Protein AF-Q54R76-F1 (afdb_monomer)

Secondary structure (DSSP, 8-state):
-----HHHHHHHHHHHHHHHHTS------HHHHHHHHHHHHHHHHHHHHHSS--EEETTEE-TTSEE--HHHHHHHHHHHHHHHHHTTS-STTHHHHHHHHHHHHH--SPPPPTTT--HIIIIIIHHHHHHHH-TT------S-GGGS-GGG-TTGGG-HHHHHHHHHHHHHHHSHHHHTS-TTTTT---GGGTSTT-HHHHT--TTTTT---TT-HHHHHHHHHHHHHHHHHHHHH--GGGSTTHHHHHHHHHHHHHHHHHHHTTT-SSHHHHHHIIIIITTTTTTSSSTTT-HHHHHS-HHHHTTTGGG-SHHHHHHT--TT-TTHHHHHHHHHHHHHHTTSGGGSS--HHHHHPPTTT-----TT-SS-SS-TTTT-SS--SGGGTTTS-TT--HHHHHHHHHHHHHHHHHHHHH--HHHHHHHHHHHHH-PPPPHHHHHHHHHHHHHHHHHHHHHHTSSHHHHHH----SS---HHHHHHHHHT----PPPPP----SPPGGGTTT-PPPHHHHHHHHHHHSSPP--S------------------------------------S-SSSSSTT---

pLDDT: mean 80.7, std 19.3, range [24.2, 98.12]

GO terms:
  GO:0099139 cheating during chimeric sorocarp development (P, IMP)

Solvent-accessible surface area (backbone atoms only — not comparable to full-atom values): 33387 Å² total; per-residue (Å²): 136,82,82,76,55,68,65,60,56,51,49,51,52,49,52,51,50,46,44,63,70,66,56,57,67,71,79,67,50,59,53,57,57,46,26,32,21,53,42,52,54,52,45,25,29,48,47,49,50,25,41,85,77,36,24,30,23,36,88,39,80,33,90,76,28,52,57,40,50,48,68,39,45,40,48,20,51,44,33,45,50,46,49,44,61,29,65,52,67,53,71,90,22,40,70,36,41,51,53,41,44,43,53,50,63,73,51,68,61,76,68,68,25,42,92,80,40,42,58,65,43,43,63,45,46,44,48,33,46,48,46,30,44,42,55,93,66,83,74,69,83,69,91,65,62,85,81,48,32,72,49,46,52,77,60,30,86,81,33,70,66,48,40,50,50,44,71,53,46,48,62,52,67,73,31,70,50,31,69,64,40,59,85,96,48,48,82,65,59,44,52,46,40,52,43,66,50,36,31,90,77,47,77,46,56,34,52,79,74,62,64,50,48,32,34,37,62,63,66,35,45,43,28,53,52,49,50,55,45,29,57,20,31,44,51,44,69,51,79,36,82,82,43,97,55,28,69,57,45,31,40,51,54,46,50,35,50,51,41,19,52,55,18,37,47,64,40,45,47,24,48,44,60,21,47,44,43,38,38,30,65,40,36,47,20,38,80,42,93,44,74,83,69,18,55,35,65,59,24,32,22,64,67,45,55,44,29,51,41,86,67,26,28,57,67,27,43,57,60,49,56,39,47,94,38,54,53,28,48,36,54,49,53,51,37,52,48,47,32,50,53,32,53,41,55,83,43,62,52,60,52,73,68,35,52,73,43,58,83,65,58,41,30,50,76,58,92,86,45,94,68,53,96,50,43,60,23,61,55,44,65,79,70,73,48,76,88,51,52,78,76,42,60,96,84,62,60,58,64,63,41,54,54,56,47,61,73,40,43,66,60,53,43,54,45,54,73,66,67,40,72,69,52,41,46,40,52,44,40,28,63,55,70,67,41,77,68,49,76,66,52,49,54,49,49,54,52,46,53,51,53,48,48,53,53,49,52,53,53,76,70,42,62,69,58,49,78,64,28,50,70,78,57,100,66,74,82,58,55,74,53,26,47,53,48,50,61,69,60,74,69,87,70,79,77,62,73,90,68,83,46,68,74,44,79,79,23,63,89,54,62,70,72,49,60,39,44,44,70,53,48,58,61,66,69,73,46,78,81,80,82,67,82,82,79,87,80,86,88,86,86,89,81,91,88,78,90,79,90,81,89,81,91,83,88,88,87,91,85,89,82,88,90,88,84,90,79,74,99,70,75,91,74,72,71,87,75,80,83,127

Organism: Dictyostelium discoideum (NCBI:txid44689)

InterPro domains:
  IPR017905 ERV/ALR sulfhydryl oxidase domain [PS51324] (213-361)
  IPR036774 ERV/ALR sulfhydryl oxidase domain superfamily [G3DSA:1.20.120.310] (216-359)
  IPR036774 ERV/ALR sulfhydryl oxidase domain superfamily [SSF69000] (217-367)

Mean predicted aligned error: 11.52 Å

Nearest PDB structures (foldseek):
  4akk-assembly1_B  TM=1.989E-01  e=3.337E+00  Klebsiella oxytoca
  6gs4-assembly1_A  TM=1.223E-01  e=2.646E+00  Escherichia coli K-12

Structure (mmCIF, N/CA/C/O backbone):
data_AF-Q54R76-F1
#
_entry.id   AF-Q54R76-F1
#
loop_
_atom_site.group_PDB
_atom_site.id
_atom_site.type_symbol
_atom_site.label_atom_id
_atom_site.label_alt_id
_atom_site.label_comp_id
_atom_site.label_asym_id
_atom_site.label_entity_id
_atom_site.label_seq_id
_atom_site.pdbx_PDB_ins_code
_atom_site.Cartn_x
_atom_site.Cartn_y
_atom_site.Cartn_z
_atom_site.occupancy
_atom_site.B_iso_or_equiv
_atom_site.auth_seq_id
_atom_site.auth_comp_id
_atom_site.auth_asym_id
_atom_site.auth_atom_id
_atom_site.pdbx_PDB_model_num
ATOM 1 N N . MET A 1 1 ? -1.787 60.689 5.661 1.00 48.47 1 MET A N 1
ATOM 2 C CA . MET A 1 1 ? -2.281 59.298 5.799 1.00 48.47 1 MET A CA 1
ATOM 3 C C . MET A 1 1 ? -3.802 59.332 5.744 1.00 48.47 1 MET A C 1
ATOM 5 O O . MET A 1 1 ? -4.388 60.151 6.441 1.00 48.47 1 MET A O 1
ATOM 9 N N . LYS A 1 2 ? -4.440 58.566 4.848 1.00 50.38 2 LYS A N 1
ATOM 10 C CA . LYS A 1 2 ? -5.899 58.636 4.634 1.00 50.38 2 LYS A CA 1
ATOM 11 C C . LYS A 1 2 ? -6.634 57.926 5.776 1.00 50.38 2 LYS A C 1
ATOM 13 O O . LYS A 1 2 ? -6.210 56.848 6.179 1.00 50.38 2 LYS A O 1
ATOM 18 N N . LYS A 1 3 ? -7.732 58.513 6.271 1.00 58.50 3 LYS A N 1
ATOM 19 C CA . LYS A 1 3 ? -8.633 57.856 7.230 1.00 58.50 3 LYS A CA 1
ATOM 20 C C . LYS A 1 3 ? -9.204 56.595 6.575 1.00 58.50 3 LYS A C 1
ATOM 22 O O . LYS A 1 3 ? -10.062 56.707 5.702 1.00 58.50 3 LYS A O 1
ATOM 27 N N . ILE A 1 4 ? -8.733 55.417 6.984 1.00 62.41 4 ILE A N 1
ATOM 28 C CA . ILE A 1 4 ? -9.448 54.166 6.717 1.00 62.41 4 ILE A CA 1
ATOM 29 C C . ILE A 1 4 ? -10.799 54.304 7.415 1.00 62.41 4 ILE A C 1
ATOM 31 O O . ILE A 1 4 ? -10.862 54.608 8.606 1.00 62.41 4 ILE A O 1
ATOM 35 N N . ASN A 1 5 ? -11.877 54.198 6.640 1.00 76.38 5 ASN A N 1
ATOM 36 C CA . ASN A 1 5 ? -13.220 54.411 7.155 1.00 76.38 5 ASN A CA 1
ATOM 37 C C . ASN A 1 5 ? -13.534 53.304 8.173 1.00 76.38 5 ASN A C 1
ATOM 39 O O . ASN A 1 5 ? -13.334 52.129 7.864 1.00 76.38 5 ASN A O 1
ATOM 43 N N . LEU A 1 6 ? -14.024 53.672 9.361 1.00 79.62 6 LEU A N 1
ATOM 44 C CA . LEU A 1 6 ? -14.265 52.751 10.483 1.00 79.62 6 LEU A CA 1
ATOM 45 C C . LEU A 1 6 ? -15.162 51.565 10.072 1.00 79.62 6 LEU A C 1
ATOM 47 O O . LEU A 1 6 ? -14.987 50.448 10.547 1.00 79.62 6 LEU A O 1
ATOM 51 N N . PHE A 1 7 ? -16.052 51.804 9.105 1.00 82.94 7 PHE A N 1
ATOM 52 C CA . PHE A 1 7 ? -16.871 50.794 8.439 1.00 82.94 7 PHE A CA 1
ATOM 53 C C . PHE A 1 7 ? -16.062 49.647 7.802 1.00 82.94 7 PHE A C 1
ATOM 55 O O . PHE A 1 7 ? -16.386 48.487 8.032 1.00 82.94 7 PHE A O 1
ATOM 62 N N . TYR A 1 8 ? -14.992 49.936 7.049 1.00 82.25 8 TYR A N 1
ATOM 63 C CA . TYR A 1 8 ? -14.168 48.891 6.421 1.00 82.25 8 TYR A CA 1
ATOM 64 C C . TYR A 1 8 ? -13.392 48.075 7.456 1.00 82.25 8 TYR A C 1
ATOM 66 O O . TYR A 1 8 ? -13.242 46.870 7.282 1.00 82.25 8 TYR A O 1
ATOM 74 N N . LEU A 1 9 ? -12.936 48.705 8.544 1.00 83.81 9 LEU A N 1
ATOM 75 C CA . LEU A 1 9 ? -12.272 47.989 9.634 1.00 83.81 9 LEU A CA 1
ATOM 76 C C . LEU A 1 9 ? -13.243 47.015 10.317 1.00 83.81 9 LEU A C 1
ATOM 78 O O . LEU A 1 9 ? -12.909 45.847 10.489 1.00 83.81 9 LEU A O 1
ATOM 82 N N . ASN A 1 10 ? -14.465 47.464 10.620 1.00 84.56 10 ASN A N 1
ATOM 83 C CA . ASN A 1 10 ? -15.507 46.608 11.192 1.00 84.56 10 ASN A CA 1
ATOM 84 C C . ASN A 1 10 ? -15.934 45.486 10.234 1.00 84.56 10 ASN A C 1
ATOM 86 O O . ASN A 1 10 ? -16.143 44.365 10.685 1.00 84.56 10 ASN A O 1
ATOM 90 N N . LEU A 1 11 ? -16.019 45.750 8.924 1.00 85.88 11 LEU A N 1
ATOM 91 C CA . LEU A 1 11 ? -16.332 44.729 7.921 1.00 85.88 11 LEU A CA 1
ATOM 92 C C . LEU A 1 11 ? -15.229 43.663 7.831 1.00 85.88 11 LEU A C 1
ATOM 94 O O . LEU A 1 11 ? -15.538 42.477 7.805 1.00 85.88 11 LEU A O 1
ATOM 98 N N . ILE A 1 12 ? -13.953 44.063 7.845 1.00 85.12 12 ILE A N 1
ATOM 99 C CA . ILE A 1 12 ? -12.816 43.129 7.864 1.00 85.12 12 ILE A CA 1
ATOM 100 C C . ILE A 1 12 ? -12.816 42.306 9.157 1.00 85.12 12 ILE A C 1
ATOM 102 O O . ILE A 1 12 ? -12.667 41.091 9.092 1.00 85.12 12 ILE A O 1
ATOM 106 N N . ILE A 1 13 ? -13.041 42.930 10.320 1.00 86.94 13 ILE A N 1
ATOM 107 C CA . ILE A 1 13 ? -13.151 42.213 11.601 1.00 86.94 13 ILE A CA 1
ATOM 108 C C . ILE A 1 13 ? -14.323 41.226 11.571 1.00 86.94 13 ILE A C 1
ATOM 110 O O . ILE A 1 13 ? -14.158 40.093 12.005 1.00 86.94 13 ILE A O 1
ATOM 114 N N . PHE A 1 14 ? -15.478 41.610 11.021 1.00 84.94 14 PHE A N 1
ATOM 115 C CA . PHE A 1 14 ? -16.637 40.726 10.893 1.00 84.94 14 PHE A CA 1
ATOM 116 C C . PHE A 1 14 ? -16.376 39.559 9.933 1.00 84.94 14 PHE A C 1
ATOM 118 O O . PHE A 1 14 ? -16.711 38.429 10.263 1.00 84.94 14 PHE A O 1
ATOM 125 N N . ILE A 1 15 ? -15.709 39.786 8.796 1.00 78.81 15 ILE A N 1
ATOM 126 C CA . ILE A 1 15 ? -15.303 38.716 7.868 1.00 78.81 15 ILE A CA 1
ATOM 127 C C . ILE A 1 15 ? -14.274 37.785 8.521 1.00 78.81 15 ILE A C 1
ATOM 129 O O . ILE A 1 15 ? -14.397 36.572 8.385 1.00 78.81 15 ILE A O 1
ATOM 133 N N . ILE A 1 16 ? -13.294 38.311 9.265 1.00 75.88 16 ILE A N 1
ATOM 134 C CA . ILE A 1 16 ? -12.339 37.489 10.026 1.00 75.88 16 ILE A CA 1
ATOM 135 C C . ILE A 1 16 ? -13.076 36.682 11.099 1.00 75.88 16 ILE A C 1
ATOM 137 O O . ILE A 1 16 ? -12.830 35.492 11.224 1.00 75.88 16 ILE A O 1
ATOM 141 N N . PHE A 1 17 ? -14.010 37.288 11.833 1.00 75.69 17 PHE A N 1
ATOM 142 C CA . PHE A 1 17 ? -14.795 36.623 12.875 1.00 75.69 17 PHE A CA 1
ATOM 143 C C . PHE A 1 17 ? -15.730 35.549 12.301 1.00 75.69 17 PHE A C 1
ATOM 145 O O . PHE A 1 17 ? -15.818 34.462 12.861 1.00 75.69 17 PHE A O 1
ATOM 152 N N . LEU A 1 18 ? -16.352 35.791 11.141 1.00 69.69 18 LEU A N 1
ATOM 153 C CA . LEU A 1 18 ? -17.105 34.776 10.403 1.00 69.69 18 LEU A CA 1
ATOM 154 C C . LEU A 1 18 ? -16.196 33.645 9.906 1.00 69.69 18 LEU A C 1
ATOM 156 O O . LEU A 1 18 ? -16.547 32.488 10.085 1.00 69.69 18 LEU A O 1
ATOM 160 N N . ASN A 1 19 ? -15.011 33.936 9.365 1.00 58.19 19 ASN A N 1
ATOM 161 C CA . ASN A 1 19 ? -14.040 32.894 9.005 1.00 58.19 19 ASN A CA 1
ATOM 162 C C . ASN A 1 19 ? -13.458 32.175 10.238 1.00 58.19 19 ASN A C 1
ATOM 164 O O . ASN A 1 19 ? -13.034 31.034 10.131 1.00 58.19 19 ASN A O 1
ATOM 168 N N . PHE A 1 20 ? -13.472 32.786 11.421 1.00 59.97 20 PHE A N 1
ATOM 169 C CA . PHE A 1 20 ? -13.040 32.140 12.662 1.00 59.97 20 PHE A CA 1
ATOM 170 C C . PHE A 1 20 ? -14.141 31.265 13.287 1.00 59.97 20 PHE A C 1
ATOM 172 O O . PHE A 1 20 ? -13.831 30.278 13.942 1.00 59.97 20 PHE A O 1
ATOM 179 N N . ILE A 1 21 ? -15.419 31.606 13.076 1.00 54.22 21 ILE A N 1
ATOM 180 C CA . ILE A 1 21 ? -16.585 30.850 13.573 1.00 54.22 21 ILE A CA 1
ATOM 181 C C . ILE A 1 21 ? -17.027 29.749 12.598 1.00 54.22 21 ILE A C 1
ATOM 183 O O . ILE A 1 21 ? -17.394 28.664 13.034 1.00 54.22 21 ILE A O 1
ATOM 187 N N . TYR A 1 22 ? -17.003 30.021 11.292 1.00 47.88 22 TYR A N 1
ATOM 188 C CA . TYR A 1 22 ? -17.480 29.115 10.238 1.00 47.88 22 TYR A CA 1
ATOM 189 C C . TYR A 1 22 ? -16.349 28.522 9.386 1.00 47.88 22 TYR A C 1
ATOM 191 O O . TYR A 1 22 ? -16.554 27.511 8.724 1.00 47.88 22 TYR A O 1
ATOM 199 N N . GLY A 1 23 ? -15.161 29.136 9.390 1.00 35.84 23 GLY A N 1
ATOM 200 C CA . GLY A 1 23 ? -13.996 28.679 8.624 1.00 35.84 23 GLY A CA 1
ATOM 201 C C . GLY A 1 23 ? -13.074 27.724 9.382 1.00 35.84 23 GLY A C 1
ATOM 202 O O . GLY A 1 23 ? -12.135 27.206 8.784 1.00 35.84 23 GLY A O 1
ATOM 203 N N . SER A 1 24 ? -13.360 27.388 10.648 1.00 36.31 24 SER A N 1
ATOM 204 C CA . SER A 1 24 ? -12.928 26.087 11.159 1.00 36.31 24 SER A CA 1
ATOM 205 C C . SER A 1 24 ? -13.825 25.011 10.549 1.00 36.31 24 SER A C 1
ATOM 207 O O . SER A 1 24 ? -14.747 24.515 11.200 1.00 36.31 24 SER A O 1
ATOM 209 N N . SER A 1 25 ? -13.516 24.601 9.313 1.00 41.88 25 SER A N 1
ATOM 210 C CA . SER A 1 25 ? -13.708 23.197 8.965 1.00 41.88 25 SER A CA 1
ATOM 211 C C . SER A 1 25 ? -12.915 22.427 10.008 1.00 41.88 25 SER A C 1
ATOM 213 O O . SER A 1 25 ? -11.683 22.453 9.977 1.00 41.88 25 SER A O 1
ATOM 215 N N . GLU A 1 26 ? -13.624 21.887 11.001 1.00 43.88 26 GLU A N 1
ATOM 216 C CA . GLU A 1 26 ? -13.047 21.209 12.155 1.00 43.88 26 GLU A CA 1
ATOM 217 C C . GLU A 1 26 ? -11.949 20.289 11.629 1.00 43.88 26 GLU A C 1
ATOM 219 O O . GLU A 1 26 ? -12.241 19.411 10.812 1.00 43.88 26 GLU A O 1
ATOM 224 N N . ILE A 1 27 ? -10.683 20.566 11.986 1.00 49.00 27 ILE A N 1
ATOM 225 C CA . ILE A 1 27 ? -9.538 19.800 11.483 1.00 49.00 27 ILE A CA 1
ATOM 226 C C . ILE A 1 27 ? -9.678 18.425 12.112 1.00 49.00 27 ILE A C 1
ATOM 228 O O . ILE A 1 27 ? -9.148 18.156 13.192 1.00 49.00 27 ILE A O 1
ATOM 232 N N . ARG A 1 28 ? -10.469 17.573 11.453 1.00 60.12 28 ARG A N 1
ATOM 233 C CA . ARG A 1 28 ? -10.801 16.251 11.948 1.00 60.12 28 ARG A CA 1
ATOM 234 C C . ARG A 1 28 ? -9.490 15.559 12.159 1.00 60.12 28 ARG A C 1
ATOM 236 O O . ARG A 1 28 ? -8.697 15.441 11.216 1.00 60.12 28 ARG A O 1
ATOM 243 N N . SER A 1 29 ? -9.257 15.172 13.408 1.00 79.56 29 SER A N 1
ATOM 244 C CA . SER A 1 29 ? -8.010 14.553 13.813 1.00 79.56 29 SER A CA 1
ATOM 245 C C . SER A 1 29 ? -7.672 13.462 12.802 1.00 79.56 29 SER A C 1
ATOM 247 O O . SER A 1 29 ? -8.556 12.746 12.315 1.00 79.56 29 SER A O 1
ATOM 249 N N . LYS A 1 30 ? -6.392 13.344 12.428 1.00 85.31 30 LYS A N 1
ATOM 250 C CA . LYS A 1 30 ? -5.976 12.346 11.428 1.00 85.31 30 LYS A CA 1
ATOM 251 C C . LYS A 1 30 ? -6.433 10.934 11.834 1.00 85.31 30 LYS A C 1
ATOM 253 O O . LYS A 1 30 ? -6.628 10.102 10.956 1.00 85.31 30 LYS A O 1
ATOM 258 N N . ARG A 1 31 ? -6.692 10.717 13.136 1.00 89.00 31 ARG A N 1
ATOM 259 C CA . ARG A 1 31 ? -7.417 9.591 13.748 1.00 89.00 31 ARG A CA 1
ATOM 260 C C . ARG A 1 31 ? -8.758 9.287 13.072 1.00 89.00 31 ARG A C 1
ATOM 262 O O . ARG A 1 31 ? -8.924 8.196 12.544 1.00 89.00 31 ARG A O 1
ATOM 269 N N . ILE A 1 32 ? -9.683 10.246 13.026 1.00 89.69 32 ILE A N 1
ATOM 270 C CA . ILE A 1 32 ? -11.002 10.068 12.396 1.00 89.69 32 ILE A CA 1
ATOM 271 C C . ILE A 1 32 ? -10.845 9.805 10.892 1.00 89.69 32 ILE A C 1
ATOM 273 O O . ILE A 1 32 ? -11.468 8.894 10.354 1.00 89.69 32 ILE A O 1
ATOM 277 N N . GLN A 1 33 ? -9.952 10.538 10.215 1.00 89.88 33 GLN A N 1
ATOM 278 C CA . GLN A 1 33 ? -9.715 10.350 8.776 1.00 89.88 33 GLN A CA 1
ATOM 279 C C . GLN A 1 33 ? -9.162 8.949 8.455 1.00 89.88 33 GLN A C 1
ATOM 281 O O . GLN A 1 33 ? -9.561 8.349 7.450 1.00 89.88 33 GLN A O 1
ATOM 286 N N . ILE A 1 34 ? -8.266 8.406 9.297 1.00 93.00 34 ILE A N 1
ATOM 287 C CA . ILE A 1 34 ? -7.736 7.052 9.104 1.00 93.00 34 ILE A CA 1
ATOM 288 C C . ILE A 1 34 ? -8.794 6.006 9.458 1.00 93.00 34 ILE A C 1
ATOM 290 O O . ILE A 1 34 ? -9.025 5.136 8.631 1.00 93.00 34 ILE A O 1
ATOM 294 N N . GLN A 1 35 ? -9.521 6.154 10.574 1.00 94.94 35 GLN A N 1
ATOM 295 C CA . GLN A 1 35 ? -10.661 5.306 10.957 1.00 94.94 35 GLN A CA 1
ATOM 296 C C . GLN A 1 35 ? -11.688 5.166 9.815 1.00 94.94 35 GLN A C 1
ATOM 298 O O . GLN A 1 35 ? -11.951 4.056 9.347 1.00 94.94 35 GLN A O 1
ATOM 303 N N . GLN A 1 36 ? -12.222 6.292 9.324 1.00 94.50 36 GLN A N 1
ATOM 304 C CA . GLN A 1 36 ? -13.174 6.345 8.208 1.00 94.50 36 GLN A CA 1
ATOM 305 C C . GLN A 1 36 ? -12.622 5.630 6.972 1.00 94.50 36 GLN A C 1
ATOM 307 O O . GLN A 1 36 ? -13.276 4.762 6.395 1.00 94.50 36 GLN A O 1
ATOM 312 N N . SER A 1 37 ? -11.382 5.951 6.593 1.00 95.38 37 SER A N 1
ATOM 313 C CA . SER A 1 37 ? -10.752 5.368 5.411 1.00 95.38 37 SER A CA 1
ATOM 314 C C . SER A 1 37 ? -10.547 3.859 5.546 1.00 95.38 37 SER A C 1
ATOM 316 O O . SER A 1 37 ? -10.839 3.124 4.601 1.00 95.38 37 SER A O 1
ATOM 318 N N . SER A 1 38 ? -10.091 3.386 6.710 1.00 97.69 38 SER A N 1
ATOM 319 C CA . SER A 1 38 ? -9.920 1.965 7.029 1.00 97.69 38 SER A CA 1
ATOM 320 C C . SER A 1 38 ? -11.238 1.205 6.944 1.00 97.69 38 SER A C 1
ATOM 322 O O . SER A 1 38 ? -11.282 0.131 6.339 1.00 97.69 38 SER A O 1
ATOM 324 N N . PHE A 1 39 ? -12.311 1.776 7.502 1.00 97.94 39 PHE A N 1
ATOM 325 C CA . PHE A 1 39 ? -13.647 1.203 7.410 1.00 97.94 39 PHE A CA 1
ATOM 326 C C . PHE A 1 39 ? -14.102 1.107 5.951 1.00 97.94 39 PHE A C 1
ATOM 328 O O . PHE A 1 39 ? -14.492 0.023 5.514 1.00 97.94 39 PHE A O 1
ATOM 335 N N . HIS A 1 40 ? -14.031 2.207 5.189 1.00 96.88 40 HIS A N 1
ATOM 336 C CA . HIS A 1 40 ? -14.437 2.235 3.781 1.00 96.88 40 HIS A CA 1
ATOM 337 C C . HIS A 1 40 ? -13.708 1.142 2.995 1.00 96.88 40 HIS A C 1
ATOM 339 O O . HIS A 1 40 ? -14.335 0.295 2.363 1.00 96.88 40 HIS A O 1
ATOM 345 N N . PHE A 1 41 ? -12.378 1.118 3.087 1.00 97.19 41 PHE A N 1
ATOM 346 C CA . PHE A 1 41 ? -11.532 0.174 2.368 1.00 97.19 41 PHE A CA 1
ATOM 347 C C . PHE A 1 41 ? -11.858 -1.291 2.687 1.00 97.19 41 PHE A C 1
ATOM 349 O O . PHE A 1 41 ? -12.082 -2.090 1.769 1.00 97.19 41 PHE A O 1
ATOM 356 N N . LEU A 1 42 ? -11.889 -1.657 3.973 1.00 97.94 42 LEU A N 1
ATOM 357 C CA . LEU A 1 42 ? -12.126 -3.044 4.361 1.00 97.94 42 LEU A CA 1
ATOM 358 C C . LEU A 1 42 ? -13.558 -3.470 4.034 1.00 97.94 42 LEU A C 1
ATOM 360 O O . LEU A 1 42 ? -13.722 -4.525 3.425 1.00 97.94 42 LEU A O 1
ATOM 364 N N . SER A 1 43 ? -14.569 -2.644 4.330 1.00 97.31 43 SER A N 1
ATOM 365 C CA . SER A 1 43 ? -15.973 -2.971 4.039 1.00 97.31 43 SER A CA 1
ATOM 366 C C . SER A 1 43 ? -16.252 -3.108 2.540 1.00 97.31 43 SER A C 1
ATOM 368 O O . SER A 1 43 ? -16.854 -4.098 2.126 1.00 97.31 43 SER A O 1
ATOM 370 N N . ALA A 1 44 ? -15.739 -2.203 1.703 1.00 96.88 44 ALA A N 1
ATOM 371 C CA . ALA A 1 44 ? -15.875 -2.282 0.249 1.00 96.88 44 ALA A CA 1
ATOM 372 C C . ALA A 1 44 ? -15.195 -3.523 -0.350 1.00 96.88 44 ALA A C 1
ATOM 374 O O . ALA A 1 44 ? -15.671 -4.082 -1.341 1.00 96.88 44 ALA A O 1
ATOM 375 N N . THR A 1 45 ? -14.084 -3.969 0.243 1.00 95.94 45 THR A N 1
ATOM 376 C CA . THR A 1 45 ? -13.408 -5.206 -0.175 1.00 95.94 45 THR A CA 1
ATOM 377 C C . THR A 1 45 ? -14.164 -6.441 0.321 1.00 95.94 45 THR A C 1
ATOM 379 O O . THR A 1 45 ? -14.370 -7.384 -0.441 1.00 95.94 45 THR A O 1
ATOM 382 N N . GLY A 1 46 ? -14.670 -6.400 1.558 1.00 96.62 46 GLY A N 1
ATOM 383 C CA . GLY A 1 46 ? -15.550 -7.423 2.121 1.00 96.62 46 GLY A CA 1
ATOM 384 C C . GLY A 1 46 ? -16.805 -7.629 1.284 1.00 96.62 46 GLY A C 1
ATOM 385 O O . GLY A 1 46 ? -17.166 -8.768 1.013 1.00 96.62 46 GLY A O 1
ATOM 386 N N . TYR A 1 47 ? -17.395 -6.549 0.768 1.00 96.44 47 TYR A N 1
ATOM 387 C CA . TYR A 1 47 ? -18.489 -6.616 -0.196 1.00 96.44 47 TYR A CA 1
ATOM 388 C C . TYR A 1 47 ? -18.124 -7.449 -1.430 1.00 96.44 47 TYR A C 1
ATOM 390 O O . TYR A 1 47 ? -18.846 -8.394 -1.739 1.00 96.44 47 TYR A O 1
ATOM 398 N N . ARG A 1 48 ? -16.976 -7.206 -2.082 1.00 94.62 48 ARG A N 1
ATOM 399 C CA . ARG A 1 48 ? -16.535 -8.021 -3.235 1.00 94.62 48 ARG A CA 1
ATOM 400 C C . ARG A 1 48 ? -16.342 -9.497 -2.879 1.00 94.62 48 ARG A C 1
ATOM 402 O O . ARG A 1 48 ? -16.784 -10.355 -3.637 1.00 94.62 48 ARG A O 1
ATOM 409 N N . ALA A 1 49 ? -15.767 -9.787 -1.713 1.00 94.06 49 ALA A N 1
ATOM 410 C CA . ALA A 1 49 ? -15.594 -11.151 -1.205 1.00 94.06 49 ALA A CA 1
ATOM 411 C C . ALA A 1 49 ? -16.898 -11.806 -0.681 1.00 94.06 49 ALA A C 1
ATOM 413 O O . ALA A 1 49 ? -16.903 -12.996 -0.355 1.00 94.06 49 ALA A O 1
ATOM 414 N N . SER A 1 50 ? -18.000 -11.052 -0.596 1.00 94.94 50 SER A N 1
ATOM 415 C CA . SER A 1 50 ? -19.329 -11.532 -0.189 1.00 94.94 50 SER A CA 1
ATOM 416 C C . SER A 1 50 ? -20.251 -11.880 -1.362 1.00 94.94 50 SER A C 1
ATOM 418 O O . SER A 1 50 ? -21.315 -12.459 -1.148 1.00 94.94 50 SER A O 1
ATOM 420 N N . LEU A 1 51 ? -19.877 -11.534 -2.597 1.00 93.31 51 LEU A N 1
ATOM 421 C CA . LEU A 1 51 ? -20.702 -11.801 -3.776 1.00 93.31 51 LEU A CA 1
ATOM 422 C C . LEU A 1 51 ? -20.741 -13.298 -4.112 1.00 93.31 51 LEU A C 1
ATOM 424 O O . LEU A 1 51 ? -19.808 -14.041 -3.800 1.00 93.31 51 LEU A O 1
ATOM 428 N N . THR A 1 52 ? -21.821 -13.735 -4.770 1.00 87.56 52 THR A N 1
ATOM 429 C CA . THR A 1 52 ? -21.907 -15.087 -5.350 1.00 87.56 52 THR A CA 1
ATOM 430 C C . THR A 1 52 ? -20.883 -15.243 -6.471 1.00 87.56 52 THR A C 1
ATOM 432 O O . THR A 1 52 ? -20.104 -16.192 -6.470 1.00 87.56 52 THR A O 1
ATOM 435 N N . ASP A 1 53 ? -20.878 -14.279 -7.394 1.00 86.44 53 ASP A N 1
ATOM 436 C CA . ASP A 1 53 ? -20.047 -14.270 -8.591 1.00 86.44 53 ASP A CA 1
ATOM 437 C C . ASP A 1 53 ? -18.883 -13.297 -8.373 1.00 86.44 53 ASP A C 1
ATOM 439 O O . ASP A 1 53 ? -18.983 -12.072 -8.524 1.00 86.44 53 ASP A O 1
ATOM 443 N N . GLN A 1 54 ? -17.775 -13.881 -7.920 1.00 86.56 54 GLN A N 1
ATOM 444 C CA . GLN A 1 54 ? -16.536 -13.194 -7.549 1.00 86.56 54 GLN A CA 1
ATOM 445 C C . GLN A 1 54 ? -15.558 -13.052 -8.726 1.00 86.56 54 GLN A C 1
ATOM 447 O O . GLN A 1 54 ? -14.489 -12.470 -8.547 1.00 86.56 54 GLN A O 1
ATOM 452 N N . GLU A 1 55 ? -15.917 -13.571 -9.904 1.00 90.81 55 GLU A N 1
ATOM 453 C CA . GLU A 1 55 ? -15.114 -13.603 -11.131 1.00 90.81 55 GLU A CA 1
ATOM 454 C C . GLU A 1 55 ? -15.413 -12.351 -11.986 1.00 90.81 55 GLU A C 1
ATOM 456 O O . GLU A 1 55 ? -16.547 -12.155 -12.432 1.00 90.81 55 GLU A O 1
ATOM 461 N N . TRP A 1 56 ? -14.421 -11.477 -12.206 1.00 91.75 56 TRP A N 1
ATOM 462 C CA . TRP A 1 56 ? -14.619 -10.199 -12.917 1.00 91.75 56 TRP A CA 1
ATOM 463 C C . TRP A 1 56 ? -13.629 -9.992 -14.067 1.00 91.75 56 TRP A C 1
ATOM 465 O O . TRP A 1 56 ? -12.447 -10.323 -13.955 1.00 91.75 56 TRP A O 1
ATOM 475 N N . CYS A 1 57 ? -14.108 -9.368 -15.140 1.00 89.94 57 CYS A N 1
ATOM 476 C CA . CYS A 1 57 ? -13.327 -8.858 -16.260 1.00 89.94 57 CYS A CA 1
ATOM 477 C C . CYS A 1 57 ? -13.576 -7.351 -16.383 1.00 89.94 57 CYS A C 1
ATOM 479 O O . CYS A 1 57 ? -14.611 -6.929 -16.896 1.00 89.94 57 CYS A O 1
ATOM 481 N N . GLU A 1 58 ? -12.644 -6.548 -15.860 1.00 85.88 58 GLU A N 1
ATOM 482 C CA . GLU A 1 58 ? -12.884 -5.130 -15.554 1.00 85.88 58 GLU A CA 1
ATOM 483 C C . GLU A 1 58 ? -14.227 -4.961 -14.817 1.00 85.88 58 GLU A C 1
ATOM 485 O O . GLU A 1 58 ? -14.450 -5.649 -13.826 1.00 85.88 58 GLU A O 1
ATOM 490 N N . GLU A 1 59 ? -15.125 -4.078 -15.254 1.00 86.19 59 GLU A N 1
ATOM 491 C CA . GLU A 1 59 ? -16.411 -3.808 -14.589 1.00 86.19 59 GLU A CA 1
ATOM 492 C C . GLU A 1 59 ? -17.500 -4.886 -14.781 1.00 86.19 59 GLU A C 1
ATOM 494 O O . GLU A 1 59 ? -18.592 -4.736 -14.235 1.00 86.19 59 GLU A O 1
ATOM 499 N N . TYR A 1 60 ? -17.224 -5.973 -15.509 1.00 89.69 60 TYR A N 1
ATOM 500 C CA . TYR A 1 60 ? -18.205 -7.012 -15.839 1.00 89.69 60 TYR A CA 1
ATOM 501 C C . TYR A 1 60 ? -17.994 -8.276 -14.994 1.00 89.69 60 TYR A C 1
ATOM 503 O O . TYR A 1 60 ? -16.884 -8.808 -14.942 1.00 89.69 60 TYR A O 1
ATOM 511 N N . GLN A 1 61 ? -19.060 -8.806 -14.384 1.00 89.06 61 GLN A N 1
ATOM 512 C CA . GLN A 1 61 ? -19.063 -10.174 -13.847 1.00 89.06 61 GLN A CA 1
ATOM 513 C C . GLN A 1 61 ? -19.037 -11.162 -15.011 1.00 89.06 61 GLN A C 1
ATOM 515 O O . GLN A 1 61 ? -19.953 -11.199 -15.834 1.00 89.06 61 GLN A O 1
ATOM 520 N N . VAL A 1 62 ? -17.966 -11.945 -15.097 1.00 91.38 62 VAL A N 1
ATOM 521 C CA . VAL A 1 62 ? -17.717 -12.866 -16.207 1.00 91.38 62 VAL A CA 1
ATOM 522 C C . VAL A 1 62 ? -17.118 -14.135 -15.634 1.00 91.38 62 VAL A C 1
ATOM 524 O O . VAL A 1 62 ? -16.032 -14.113 -15.057 1.00 91.38 62 VAL A O 1
ATOM 527 N N . LYS A 1 63 ? -17.819 -15.253 -15.835 1.00 90.75 63 LYS A N 1
ATOM 528 C CA . LYS A 1 63 ? -17.346 -16.580 -15.440 1.00 90.75 63 LYS A CA 1
ATOM 529 C C . LYS A 1 63 ? -15.961 -16.858 -16.036 1.00 90.75 63 LYS A C 1
ATOM 531 O O . LYS A 1 63 ? -15.747 -16.607 -17.222 1.00 90.75 63 LYS A O 1
ATOM 536 N N . THR A 1 64 ? -15.043 -17.419 -15.254 1.00 89.25 64 THR A N 1
ATOM 537 C CA . THR A 1 64 ? -13.603 -17.586 -15.553 1.00 89.25 64 THR A CA 1
ATOM 538 C C . THR A 1 64 ? -12.794 -16.288 -15.704 1.00 89.25 64 THR A C 1
ATOM 540 O O . THR A 1 64 ? -11.677 -16.312 -16.227 1.00 89.25 64 THR A O 1
ATOM 543 N N . GLY A 1 65 ? -13.344 -15.153 -15.257 1.00 91.25 65 GLY A N 1
ATOM 544 C CA . GLY A 1 65 ? -12.618 -13.894 -15.093 1.00 91.25 65 GLY A CA 1
ATOM 545 C C . GLY A 1 65 ? -11.574 -13.963 -13.971 1.00 91.25 65 GLY A C 1
ATOM 546 O O . GLY A 1 65 ? -11.067 -15.027 -13.630 1.00 91.25 65 GLY A O 1
ATOM 547 N N . ARG A 1 66 ? -11.195 -12.815 -13.399 1.00 90.12 66 ARG A N 1
ATOM 548 C CA . ARG A 1 66 ? -10.265 -12.780 -12.260 1.00 90.12 66 ARG A CA 1
ATOM 549 C C . ARG A 1 66 ? -11.027 -12.702 -10.938 1.00 90.12 66 ARG A C 1
ATOM 551 O O . ARG A 1 66 ? -11.771 -11.747 -10.696 1.00 90.12 66 ARG A O 1
ATOM 558 N N . ASP A 1 67 ? -10.771 -13.672 -10.070 1.00 90.31 67 ASP A N 1
ATOM 559 C CA . ASP A 1 67 ? -11.527 -13.882 -8.834 1.00 90.31 67 ASP A CA 1
ATOM 560 C C . ASP A 1 67 ? -11.107 -12.954 -7.687 1.00 90.31 67 ASP A C 1
ATOM 562 O O . ASP A 1 67 ? -9.924 -12.659 -7.490 1.00 90.31 67 ASP A O 1
ATOM 566 N N . TYR A 1 68 ? -12.075 -12.559 -6.860 1.00 92.19 68 TYR A N 1
ATOM 567 C CA . TYR A 1 68 ? -11.848 -11.975 -5.533 1.00 92.19 68 TYR A CA 1
ATOM 568 C C . TYR A 1 68 ? -11.682 -13.065 -4.459 1.00 92.19 68 TYR A C 1
ATOM 570 O O . TYR A 1 68 ? -12.549 -13.258 -3.612 1.00 92.19 68 TYR A O 1
ATOM 578 N N . TYR A 1 69 ? -10.547 -13.774 -4.458 1.00 91.50 69 TYR A N 1
ATOM 579 C CA . TYR A 1 69 ? -10.303 -14.849 -3.483 1.00 91.50 69 TYR A CA 1
ATOM 580 C C . TYR A 1 69 ? -10.333 -14.372 -2.022 1.00 91.50 69 TYR A C 1
ATOM 582 O O . TYR A 1 69 ? -9.521 -13.536 -1.614 1.00 91.50 69 TYR A O 1
ATOM 590 N N . TRP A 1 70 ? -11.162 -15.015 -1.192 1.00 94.06 70 TRP A N 1
ATOM 591 C CA . TRP A 1 70 ? -11.187 -14.801 0.261 1.00 94.06 70 TRP A CA 1
ATOM 592 C C . TRP A 1 70 ? -9.817 -14.949 0.934 1.00 94.06 70 TRP A C 1
ATOM 594 O O . TRP A 1 70 ? -9.499 -14.175 1.833 1.00 94.06 70 TRP A O 1
ATOM 604 N N . SER A 1 71 ? -8.972 -15.889 0.493 1.00 92.19 71 SER A N 1
ATOM 605 C CA . SER A 1 71 ? -7.614 -16.067 1.034 1.00 92.19 71 SER A CA 1
ATOM 606 C C . SER A 1 71 ? -6.758 -14.806 0.899 1.00 92.19 71 SER A C 1
ATOM 608 O O . SER A 1 71 ? -6.028 -14.442 1.825 1.00 92.19 71 SER A O 1
ATOM 610 N N . ASP A 1 72 ? -6.878 -14.133 -0.244 1.00 92.19 72 ASP A N 1
ATOM 611 C CA . ASP A 1 72 ? -6.115 -12.939 -0.577 1.00 92.19 72 ASP A CA 1
ATOM 612 C C . ASP A 1 72 ? -6.703 -11.733 0.176 1.00 92.19 72 ASP A C 1
ATOM 614 O O . ASP A 1 72 ? -5.943 -10.959 0.758 1.00 92.19 72 ASP A O 1
ATOM 618 N N . PHE A 1 73 ? -8.038 -11.615 0.277 1.00 95.25 73 PHE A N 1
ATOM 619 C CA . PHE A 1 73 ? -8.685 -10.588 1.109 1.00 95.25 73 PHE A CA 1
ATOM 620 C C . PHE A 1 73 ? -8.321 -10.730 2.592 1.00 95.25 73 PHE A C 1
ATOM 622 O O . PHE A 1 73 ? -7.885 -9.769 3.222 1.00 95.25 73 PHE A O 1
ATOM 629 N N . ARG A 1 74 ? -8.421 -11.941 3.146 1.00 95.19 74 ARG A N 1
ATOM 630 C CA . ARG A 1 74 ? -8.022 -12.277 4.518 1.00 95.19 74 ARG A CA 1
ATOM 631 C C . ARG A 1 74 ? -6.557 -11.922 4.782 1.00 95.19 74 ARG A C 1
ATOM 633 O O . ARG A 1 74 ? -6.248 -11.310 5.802 1.00 95.19 74 ARG A O 1
ATOM 640 N N . SER A 1 75 ? -5.659 -12.267 3.857 1.00 93.94 75 SER A N 1
ATOM 641 C CA . SER A 1 75 ? -4.241 -11.895 3.943 1.00 93.94 75 SER A CA 1
ATOM 642 C C . SER A 1 75 ? -4.048 -10.375 3.924 1.00 93.94 75 SER A C 1
ATOM 644 O O . SER A 1 75 ? -3.325 -9.836 4.765 1.00 93.94 75 SER A O 1
ATOM 646 N N . MET A 1 76 ? -4.721 -9.672 3.009 1.00 95.75 76 MET A N 1
ATOM 647 C CA . MET A 1 76 ? -4.696 -8.212 2.912 1.00 95.75 76 MET A CA 1
ATOM 648 C C . MET A 1 76 ? -5.163 -7.557 4.218 1.00 95.75 76 MET A C 1
ATOM 650 O O . MET A 1 76 ? -4.450 -6.721 4.770 1.00 95.75 76 MET A O 1
ATOM 654 N N . ALA A 1 77 ? -6.326 -7.967 4.728 1.00 97.12 77 ALA A N 1
ATOM 655 C CA . ALA A 1 77 ? -6.949 -7.406 5.919 1.00 97.12 77 ALA A CA 1
ATOM 656 C C . ALA A 1 77 ? -6.104 -7.633 7.178 1.00 97.12 77 ALA A C 1
ATOM 658 O O . ALA A 1 77 ? -5.886 -6.688 7.930 1.00 97.12 77 ALA A O 1
ATOM 659 N N . ILE A 1 78 ? -5.562 -8.839 7.392 1.00 96.56 78 ILE A N 1
ATOM 660 C CA . ILE A 1 78 ? -4.729 -9.111 8.573 1.00 96.56 78 ILE A CA 1
ATOM 661 C C . ILE A 1 78 ? -3.402 -8.344 8.502 1.00 96.56 78 ILE A C 1
ATOM 663 O O . ILE A 1 78 ? -3.064 -7.677 9.473 1.00 96.56 78 ILE A O 1
ATOM 667 N N . ASN A 1 79 ? -2.680 -8.350 7.370 1.00 96.06 79 ASN A N 1
ATOM 668 C CA . ASN A 1 79 ? -1.430 -7.576 7.265 1.00 96.06 79 ASN A CA 1
ATOM 669 C C . ASN A 1 79 ? -1.681 -6.062 7.420 1.00 96.06 79 ASN A C 1
ATOM 671 O O . ASN A 1 79 ? -0.829 -5.355 7.954 1.00 96.06 79 ASN A O 1
ATOM 675 N N . TYR A 1 80 ? -2.845 -5.566 6.987 1.00 97.50 80 TYR A N 1
ATOM 676 C CA . TYR A 1 80 ? -3.245 -4.177 7.197 1.00 97.50 80 TYR A CA 1
ATOM 677 C C . TYR A 1 80 ? -3.577 -3.863 8.663 1.00 97.50 80 TYR A C 1
ATOM 679 O O . TYR A 1 80 ? -3.081 -2.874 9.198 1.00 97.50 80 TYR A O 1
ATOM 687 N N . LEU A 1 81 ? -4.369 -4.706 9.331 1.00 97.75 81 LEU A N 1
ATOM 688 C CA . LEU A 1 81 ? -4.716 -4.536 10.746 1.00 97.75 81 LEU A CA 1
ATOM 689 C C . LEU A 1 81 ? -3.482 -4.682 11.651 1.00 97.75 81 LEU A C 1
ATOM 691 O O . LEU A 1 81 ? -3.335 -3.906 12.591 1.00 97.75 81 LEU A O 1
ATOM 695 N N . ASP A 1 82 ? -2.553 -5.590 11.327 1.00 96.88 82 ASP A N 1
ATOM 696 C CA . ASP A 1 82 ? -1.245 -5.695 11.991 1.00 96.88 82 ASP A CA 1
ATOM 697 C C . ASP A 1 82 ? -0.475 -4.367 11.907 1.00 96.88 82 ASP A C 1
ATOM 699 O O . ASP A 1 82 ? 0.003 -3.866 12.923 1.00 96.88 82 ASP A O 1
ATOM 703 N N . LEU A 1 83 ? -0.380 -3.771 10.708 1.00 97.12 83 LEU A N 1
ATOM 704 C CA . LEU A 1 83 ? 0.250 -2.461 10.511 1.00 97.12 83 LEU A CA 1
ATOM 705 C C . LEU A 1 83 ? -0.481 -1.361 11.285 1.00 97.12 83 LEU A C 1
ATOM 707 O O . LEU A 1 83 ? 0.172 -0.533 11.913 1.00 97.12 83 LEU A O 1
ATOM 711 N N . TYR A 1 84 ? -1.815 -1.355 11.264 1.00 97.38 84 TYR A N 1
ATOM 712 C CA . TYR A 1 84 ? -2.619 -0.336 11.935 1.00 97.38 84 TYR A CA 1
ATOM 713 C C . TYR A 1 84 ? -2.386 -0.338 13.454 1.00 97.38 84 TYR A C 1
ATOM 715 O O . TYR A 1 84 ? -2.148 0.712 14.056 1.00 97.38 84 TYR A O 1
ATOM 723 N N . ILE A 1 85 ? -2.416 -1.529 14.062 1.00 97.06 85 ILE A N 1
ATOM 724 C CA . ILE A 1 85 ? -2.203 -1.735 15.500 1.00 97.06 85 ILE A CA 1
ATOM 725 C C . ILE A 1 85 ? -0.749 -1.413 15.875 1.00 97.06 85 ILE A C 1
ATOM 727 O O . ILE A 1 85 ? -0.516 -0.664 16.827 1.00 97.06 85 ILE A O 1
ATOM 731 N N . ALA A 1 86 ? 0.229 -1.930 15.119 1.00 96.69 86 ALA A N 1
ATOM 732 C CA . ALA A 1 86 ? 1.659 -1.734 15.374 1.00 96.69 86 ALA A CA 1
ATOM 733 C C . ALA A 1 86 ? 2.089 -0.261 15.281 1.00 96.69 86 ALA A C 1
ATOM 735 O O . ALA A 1 86 ? 2.836 0.218 16.136 1.00 96.69 86 ALA A O 1
ATOM 736 N N . LEU A 1 87 ? 1.568 0.476 14.292 1.00 96.50 87 LEU A N 1
ATOM 737 C CA . LEU A 1 87 ? 1.822 1.909 14.089 1.00 96.50 87 LEU A CA 1
ATOM 738 C C . LEU A 1 87 ? 1.006 2.826 15.016 1.00 96.50 87 LEU A C 1
ATOM 740 O O . LEU A 1 87 ? 1.125 4.054 14.924 1.00 96.50 87 LEU A O 1
ATOM 744 N N . GLN A 1 88 ? 0.228 2.236 15.933 1.00 94.81 88 GLN A N 1
ATOM 745 C CA . GLN A 1 88 ? -0.457 2.927 17.026 1.00 94.81 88 GLN A CA 1
ATOM 746 C C . GLN A 1 88 ? -1.315 4.095 16.512 1.00 94.81 88 GLN A C 1
ATOM 748 O O . GLN A 1 88 ? -1.274 5.193 17.066 1.00 94.81 88 GLN A O 1
ATOM 753 N N . PHE A 1 89 ? -2.060 3.875 15.420 1.00 93.69 89 PHE A N 1
ATOM 754 C CA . PHE A 1 89 ? -3.004 4.881 14.925 1.00 93.69 89 PHE A CA 1
ATOM 755 C C . PHE A 1 89 ? -4.141 5.089 15.921 1.00 93.69 89 PHE A C 1
ATOM 757 O O . PHE A 1 89 ? -4.485 6.224 16.225 1.00 93.69 89 PHE A O 1
ATOM 764 N N . ASP A 1 90 ? -4.684 4.014 16.489 1.00 89.56 90 ASP A N 1
ATOM 765 C CA . ASP A 1 90 ? -5.751 4.124 17.477 1.00 89.56 90 ASP A CA 1
ATOM 766 C C . ASP A 1 90 ? -5.559 3.132 18.625 1.00 89.56 90 ASP A C 1
ATOM 768 O O . ASP A 1 90 ? -5.986 1.980 18.561 1.00 89.56 90 ASP A O 1
ATOM 772 N N . VAL A 1 91 ? -4.848 3.586 19.659 1.00 90.81 91 VAL A N 1
ATOM 773 C CA . VAL A 1 91 ? -4.532 2.781 20.850 1.00 90.81 91 VAL A CA 1
ATOM 774 C C . VAL A 1 91 ? -5.790 2.516 21.685 1.00 90.81 91 VAL A C 1
ATOM 776 O O . VAL A 1 91 ? -5.921 1.450 22.278 1.00 90.81 91 VAL A O 1
ATOM 779 N N . GLU A 1 92 ? -6.756 3.437 21.689 1.00 89.62 92 GLU A N 1
ATOM 780 C CA . GLU A 1 92 ? -8.030 3.254 22.399 1.00 89.62 92 GLU A CA 1
ATOM 781 C C . GLU A 1 92 ? -8.912 2.187 21.731 1.00 89.62 92 GLU A C 1
ATOM 783 O O . GLU A 1 92 ? -9.643 1.482 22.425 1.00 89.62 92 GLU A O 1
ATOM 788 N N . CYS A 1 93 ? -8.824 2.033 20.402 1.00 93.12 93 CYS A N 1
ATOM 789 C CA . CYS A 1 93 ? -9.596 1.033 19.650 1.00 93.12 93 CYS A CA 1
ATOM 790 C C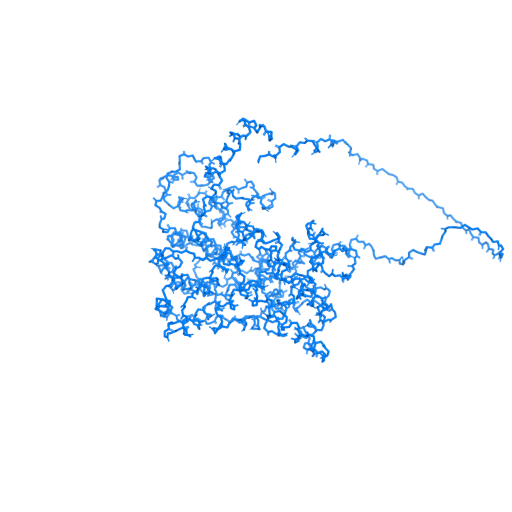 . CYS A 1 93 ? -8.903 -0.332 19.545 1.00 93.12 93 CYS A C 1
ATOM 792 O O . CYS A 1 93 ? -9.398 -1.218 18.844 1.00 93.12 93 CYS A O 1
ATOM 794 N N . GLU A 1 94 ? -7.748 -0.524 20.188 1.00 94.88 94 GLU A N 1
ATOM 795 C CA . GLU A 1 94 ? -6.907 -1.708 19.992 1.00 94.88 94 GLU A CA 1
ATOM 796 C C . GLU A 1 94 ? -7.648 -3.023 20.276 1.00 94.88 94 GLU A C 1
ATOM 798 O O . GLU A 1 94 ? -7.549 -3.963 19.489 1.00 94.88 94 GLU A O 1
ATOM 803 N N . ALA A 1 95 ? -8.461 -3.081 21.334 1.00 96.38 95 ALA A N 1
ATOM 804 C CA . ALA A 1 95 ? -9.242 -4.274 21.659 1.00 96.38 95 ALA A CA 1
ATOM 805 C C . ALA A 1 95 ? -10.259 -4.630 20.554 1.00 96.38 95 ALA A C 1
ATOM 807 O O . ALA A 1 95 ? -10.404 -5.795 20.182 1.00 96.38 95 ALA A O 1
ATOM 808 N N . GLN A 1 96 ? -10.936 -3.628 19.987 1.00 97.56 96 GLN A N 1
ATOM 809 C CA . GLN A 1 96 ? -11.917 -3.800 18.915 1.00 97.56 96 GLN A CA 1
ATOM 810 C C . GLN A 1 96 ? -11.238 -4.140 17.578 1.00 97.56 96 GLN A C 1
ATOM 812 O O . GLN A 1 96 ? -11.756 -4.957 16.818 1.00 97.56 96 GLN A O 1
ATOM 817 N N . LEU A 1 97 ? -10.058 -3.572 17.312 1.00 97.50 97 LEU A N 1
ATOM 818 C CA . LEU A 1 97 ? -9.217 -3.908 16.158 1.00 97.50 97 LEU A CA 1
ATOM 819 C C . LEU A 1 97 ? -8.705 -5.353 16.233 1.00 97.50 97 LEU A C 1
ATOM 821 O O . LEU A 1 97 ? -8.722 -6.056 15.223 1.00 97.50 97 LEU A O 1
ATOM 825 N N . ILE A 1 98 ? -8.299 -5.823 17.419 1.00 96.50 98 ILE A N 1
ATOM 826 C CA . ILE A 1 98 ? -7.895 -7.218 17.655 1.00 96.50 98 ILE A CA 1
ATOM 827 C C . ILE A 1 98 ? -9.077 -8.175 17.440 1.00 96.50 98 ILE A C 1
ATOM 829 O O . ILE A 1 98 ? -8.905 -9.192 16.766 1.00 96.50 98 ILE A O 1
ATOM 833 N N . GLU A 1 99 ? -10.277 -7.853 17.931 1.00 97.12 99 GLU A N 1
ATOM 834 C CA . GLU A 1 99 ? -11.463 -8.699 17.722 1.00 97.12 99 GLU A CA 1
ATOM 835 C C . GLU A 1 99 ? -11.906 -8.718 16.245 1.00 97.12 99 GLU A C 1
ATOM 837 O O . GLU A 1 99 ? -12.206 -9.780 15.697 1.00 97.12 99 GLU A O 1
ATOM 842 N N . PHE A 1 100 ? -11.856 -7.585 15.535 1.00 97.94 100 PHE A N 1
ATOM 843 C CA . PHE A 1 100 ? -12.134 -7.575 14.094 1.00 97.94 100 PHE A CA 1
ATOM 844 C C . PHE A 1 100 ? -11.059 -8.321 13.286 1.00 97.94 100 PHE A C 1
ATOM 846 O O . PHE A 1 100 ? -11.370 -9.037 12.336 1.00 97.94 100 PHE A O 1
ATOM 853 N N . ARG A 1 101 ? -9.789 -8.249 13.696 1.00 96.94 101 ARG A N 1
ATOM 854 C CA . ARG A 1 101 ? -8.702 -9.059 13.126 1.00 96.94 101 ARG A CA 1
ATOM 855 C C . ARG A 1 101 ? -8.912 -10.559 13.367 1.00 96.94 101 ARG A C 1
ATOM 857 O O . ARG A 1 101 ? -8.626 -11.365 12.481 1.00 96.94 101 ARG A O 1
ATOM 864 N N . LYS A 1 102 ? -9.429 -10.938 14.538 1.00 96.25 102 LYS A N 1
ATOM 865 C CA . LYS A 1 102 ? -9.734 -12.327 14.910 1.00 96.25 102 LYS A CA 1
ATOM 866 C C . LYS A 1 102 ? -10.807 -12.951 14.011 1.00 96.25 102 LYS A C 1
ATOM 868 O O . LYS A 1 102 ? -10.629 -14.096 13.605 1.00 96.25 102 LYS A O 1
ATOM 873 N N . PHE A 1 103 ? -11.813 -12.189 13.567 1.00 96.88 103 PHE A N 1
ATOM 874 C CA . PHE A 1 103 ? -12.783 -12.654 12.560 1.00 96.88 103 PHE A CA 1
ATOM 875 C C . PHE A 1 103 ? -12.103 -13.230 11.303 1.00 96.88 103 PHE A C 1
ATOM 877 O O . PHE A 1 103 ? -12.464 -14.316 10.849 1.00 96.88 103 PHE A O 1
ATOM 884 N N . PHE A 1 104 ? -11.082 -12.552 10.767 1.00 96.06 104 PHE A N 1
ATOM 885 C CA . PHE A 1 104 ? -10.317 -13.030 9.605 1.00 96.06 104 PHE A CA 1
ATOM 886 C C . PHE A 1 104 ? -9.417 -14.234 9.921 1.00 96.06 104 PHE A C 1
ATOM 888 O O . PHE A 1 104 ? -9.086 -15.018 9.032 1.00 96.06 104 PHE A O 1
ATOM 895 N N . ILE A 1 105 ? -8.986 -14.387 11.172 1.00 94.75 105 ILE A N 1
ATOM 896 C CA . ILE A 1 105 ? -8.201 -15.541 11.618 1.00 94.75 105 ILE A CA 1
ATOM 897 C C . ILE A 1 105 ? -9.073 -16.795 11.696 1.00 94.75 105 ILE A C 1
ATOM 899 O O . ILE A 1 105 ? -8.673 -17.827 11.161 1.00 94.75 105 ILE A O 1
ATOM 903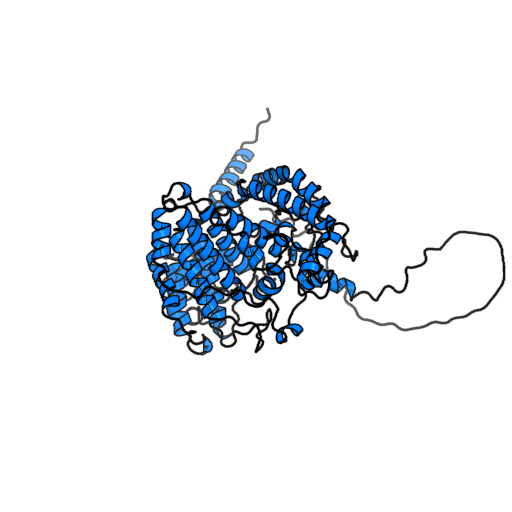 N N . GLU A 1 106 ? -10.247 -16.691 12.318 1.00 94.44 106 GLU A N 1
ATOM 904 C CA . GLU A 1 106 ? -11.150 -17.816 12.582 1.00 94.44 106 GLU A CA 1
ATOM 905 C C . GLU A 1 106 ? -11.893 -18.264 11.313 1.00 94.44 106 GLU A C 1
ATOM 907 O O . GLU A 1 106 ? -12.033 -19.462 11.059 1.00 94.44 106 GLU A O 1
ATOM 912 N N . ASN A 1 107 ? -12.277 -17.324 10.443 1.00 94.25 107 ASN A N 1
ATOM 913 C CA . ASN A 1 107 ? -12.872 -17.622 9.139 1.00 94.25 107 ASN A CA 1
ATOM 914 C C . ASN A 1 107 ? -11.779 -17.913 8.093 1.00 94.25 107 ASN A C 1
ATOM 916 O O . ASN A 1 107 ? -11.537 -17.132 7.175 1.00 94.25 107 ASN A O 1
ATOM 920 N N . ILE A 1 108 ? -11.081 -19.045 8.235 1.00 93.88 108 ILE A N 1
ATOM 921 C CA . ILE A 1 108 ? -10.061 -19.490 7.263 1.00 93.88 108 ILE A CA 1
ATOM 922 C C . ILE A 1 108 ? -10.702 -19.797 5.901 1.00 93.88 108 ILE A C 1
ATOM 924 O O . ILE A 1 108 ? -10.177 -19.402 4.859 1.00 93.88 108 ILE A O 1
ATOM 928 N N . ASN A 1 109 ? -11.849 -20.478 5.919 1.00 94.12 109 ASN A N 1
ATOM 929 C CA . ASN A 1 109 ? -12.636 -20.792 4.729 1.00 94.12 109 ASN A CA 1
ATOM 930 C C . ASN A 1 109 ? -13.488 -19.585 4.308 1.00 94.12 109 ASN A C 1
ATOM 932 O O . ASN A 1 109 ? -13.910 -18.807 5.159 1.00 94.12 109 ASN A O 1
ATOM 936 N N . GLN A 1 110 ? -13.779 -19.474 3.007 1.00 93.94 110 GLN A N 1
ATOM 937 C CA . GLN A 1 110 ? -14.702 -18.480 2.442 1.00 93.94 110 GLN A CA 1
ATOM 938 C C . GLN A 1 110 ? -16.058 -18.519 3.180 1.00 93.94 110 GLN A C 1
ATOM 940 O O . GLN A 1 110 ? -16.736 -19.552 3.128 1.00 93.94 110 GLN A O 1
ATOM 945 N N . PRO A 1 111 ? -16.486 -17.418 3.831 1.00 95.38 111 PRO A N 1
ATOM 946 C CA . PRO A 1 111 ? -17.843 -17.281 4.347 1.00 95.38 111 PRO A CA 1
ATOM 947 C C . PRO A 1 111 ? -18.874 -17.459 3.224 1.00 95.38 111 PRO A C 1
ATOM 949 O O . PRO A 1 111 ? -18.587 -17.077 2.085 1.00 95.38 111 PRO A O 1
ATOM 952 N N . PRO A 1 112 ? -20.083 -17.985 3.493 1.00 95.62 112 PRO A N 1
ATOM 953 C CA . PRO A 1 112 ? -21.124 -18.040 2.474 1.00 95.62 112 PRO A CA 1
ATOM 954 C C . PRO A 1 112 ? -21.401 -16.641 1.888 1.00 95.62 112 PRO A C 1
ATOM 956 O O . PRO A 1 112 ? -21.364 -15.659 2.637 1.00 95.62 112 PRO A O 1
ATOM 959 N N . PRO A 1 113 ? -21.695 -16.527 0.580 1.00 94.94 113 PRO A N 1
ATOM 960 C CA . PRO A 1 113 ? -22.099 -15.265 -0.031 1.00 94.94 113 PRO A CA 1
ATOM 961 C C . PRO A 1 113 ? -23.262 -14.590 0.703 1.00 94.94 113 PRO A C 1
ATOM 963 O O . PRO A 1 113 ? -24.131 -15.281 1.240 1.00 94.94 113 PRO A O 1
ATOM 966 N N . PHE A 1 114 ? -23.319 -13.257 0.665 1.00 95.94 114 PHE A N 1
ATOM 967 C CA . PHE A 1 114 ? -24.371 -12.441 1.289 1.00 95.94 114 PHE A CA 1
ATOM 968 C C . PHE A 1 114 ? -25.779 -12.918 0.902 1.00 95.94 114 PHE A C 1
ATOM 970 O O . PHE A 1 114 ? -26.629 -13.134 1.760 1.00 95.94 114 PHE A O 1
ATOM 977 N N . SER A 1 115 ? -25.965 -13.212 -0.387 1.00 93.38 115 SER A N 1
ATOM 978 C CA . SER A 1 115 ? -27.180 -13.777 -0.994 1.00 93.38 115 SER A CA 1
ATOM 979 C C . SER A 1 115 ? -27.624 -15.136 -0.426 1.00 93.38 115 SER A C 1
ATOM 981 O O . SER A 1 115 ? -28.779 -15.520 -0.589 1.00 93.38 115 SER A O 1
ATOM 983 N N . LYS A 1 116 ? -26.717 -15.891 0.211 1.00 94.12 116 LYS A N 1
ATOM 984 C CA . LYS A 1 116 ? -26.980 -17.212 0.811 1.00 94.12 116 LYS A CA 1
ATOM 985 C C . LYS A 1 116 ? -27.039 -17.168 2.337 1.00 94.12 116 LYS A C 1
ATOM 987 O O . LYS A 1 116 ? -27.713 -18.000 2.937 1.00 94.12 116 LYS A O 1
ATOM 992 N N . ASN A 1 117 ? -26.312 -16.245 2.965 1.00 94.31 117 ASN A N 1
ATOM 993 C CA . ASN A 1 117 ? -26.357 -15.987 4.400 1.00 94.31 117 ASN A CA 1
ATOM 994 C C . ASN A 1 117 ? -25.893 -14.550 4.675 1.00 94.31 117 ASN A C 1
ATOM 996 O O . ASN A 1 117 ? -24.692 -14.285 4.753 1.00 94.31 117 ASN A O 1
ATOM 1000 N N . SER A 1 118 ? -26.839 -13.630 4.860 1.00 95.75 118 SER A N 1
ATOM 1001 C CA . SER A 1 118 ? -26.523 -12.233 5.162 1.00 95.75 118 SER A CA 1
ATOM 1002 C C . SER A 1 118 ? -25.959 -12.054 6.577 1.00 95.75 118 SER A C 1
ATOM 1004 O O . SER A 1 118 ? -25.146 -11.164 6.796 1.00 95.75 118 SER A O 1
ATOM 1006 N N . THR A 1 119 ? -26.311 -12.927 7.532 1.00 96.62 119 THR A N 1
ATOM 1007 C CA . THR A 1 119 ? -26.074 -12.719 8.975 1.00 96.62 119 THR A CA 1
ATOM 1008 C C . THR A 1 119 ? -24.594 -12.586 9.335 1.00 96.62 119 THR A C 1
ATOM 1010 O O . THR A 1 119 ? -24.229 -11.745 10.158 1.00 96.62 119 THR A O 1
ATOM 1013 N N . ILE A 1 120 ? -23.715 -13.365 8.696 1.00 96.44 120 ILE A N 1
ATOM 1014 C CA . ILE A 1 120 ? -22.263 -13.253 8.918 1.00 96.44 120 ILE A CA 1
ATOM 1015 C C . ILE A 1 120 ? -21.696 -11.907 8.433 1.00 96.44 120 ILE A C 1
ATOM 1017 O O . ILE A 1 120 ? -20.688 -11.435 8.957 1.00 96.44 120 ILE A O 1
ATOM 1021 N N . TRP A 1 121 ? -22.363 -11.256 7.482 1.00 97.38 121 TRP A N 1
ATOM 1022 C CA . TRP A 1 121 ? -21.945 -9.984 6.905 1.00 97.38 121 TRP A CA 1
ATOM 1023 C C . TRP A 1 121 ? -22.625 -8.779 7.577 1.00 97.38 121 TRP A C 1
ATOM 1025 O O . TRP A 1 121 ? -21.934 -7.867 8.026 1.00 97.38 121 TRP A O 1
ATOM 1035 N N . ASP A 1 122 ? -23.955 -8.796 7.711 1.00 95.50 122 ASP A N 1
ATOM 1036 C CA . ASP A 1 122 ? -24.745 -7.704 8.301 1.00 95.50 122 ASP A CA 1
ATOM 1037 C C . ASP A 1 122 ? -24.617 -7.618 9.833 1.00 95.50 122 ASP A C 1
ATOM 1039 O O . ASP A 1 122 ? -24.514 -6.525 10.382 1.00 95.50 122 ASP A O 1
ATOM 1043 N N . THR A 1 123 ? -24.556 -8.756 10.532 1.00 95.38 123 THR A N 1
ATOM 1044 C CA . THR A 1 123 ? -24.616 -8.804 12.003 1.00 95.38 123 THR A CA 1
ATOM 1045 C C . THR A 1 123 ? -23.247 -9.048 12.626 1.00 95.38 123 THR A C 1
ATOM 1047 O O . THR A 1 123 ? -22.966 -8.530 13.702 1.00 95.38 123 THR A O 1
ATOM 1050 N N . THR A 1 124 ? -22.371 -9.821 11.975 1.00 97.12 124 THR A N 1
ATOM 1051 C CA . THR A 1 124 ? -21.012 -10.070 12.487 1.00 97.12 124 THR A CA 1
ATOM 1052 C C . THR A 1 124 ? -19.993 -9.115 11.869 1.00 97.12 124 THR A C 1
ATOM 1054 O O . THR A 1 124 ? -19.442 -8.275 12.578 1.00 97.12 124 THR A O 1
ATOM 1057 N N . TYR A 1 125 ? -19.746 -9.206 10.560 1.00 98.06 125 TYR A N 1
ATOM 1058 C CA . TYR A 1 125 ? -18.677 -8.454 9.898 1.00 98.06 125 TYR A CA 1
ATOM 1059 C C . TYR A 1 125 ? -18.842 -6.933 10.026 1.00 98.06 125 TYR A C 1
ATOM 1061 O O . TYR A 1 125 ? -17.935 -6.262 10.519 1.00 98.06 125 TYR A O 1
ATOM 1069 N N . LEU A 1 126 ? -20.000 -6.390 9.628 1.00 97.81 126 LEU A N 1
ATOM 1070 C CA . LEU A 1 126 ? -20.283 -4.954 9.684 1.00 97.81 126 LEU A CA 1
ATOM 1071 C C . LEU A 1 126 ? -20.170 -4.412 11.114 1.00 97.81 126 LEU A C 1
ATOM 1073 O O . LEU A 1 126 ? -19.556 -3.368 11.329 1.00 97.81 126 LEU A O 1
ATOM 1077 N N . GLN A 1 127 ? -20.725 -5.121 12.101 1.00 96.81 127 GLN A N 1
ATOM 1078 C CA . GLN A 1 127 ? -20.708 -4.666 13.489 1.00 96.81 127 GLN A CA 1
ATOM 1079 C C . GLN A 1 127 ? -19.293 -4.687 14.089 1.00 96.81 127 GLN A C 1
ATOM 1081 O O . GLN A 1 127 ? -18.926 -3.753 14.806 1.00 96.81 127 GLN A O 1
ATOM 1086 N N . LEU A 1 128 ? -18.471 -5.694 13.765 1.00 98.00 128 LEU A N 1
ATOM 1087 C CA . LEU A 1 128 ? -17.057 -5.723 14.152 1.00 98.00 128 LEU A CA 1
ATOM 1088 C C . LEU A 1 128 ? -16.258 -4.603 13.469 1.00 98.00 128 LEU A C 1
ATOM 1090 O O . LEU A 1 128 ? -15.525 -3.888 14.150 1.00 98.00 128 LEU A O 1
ATOM 1094 N N . ALA A 1 129 ? -16.449 -4.396 12.163 1.00 98.12 129 ALA A N 1
ATOM 1095 C CA . ALA A 1 129 ? -15.790 -3.332 11.407 1.00 98.12 129 ALA A CA 1
ATOM 1096 C C . ALA A 1 129 ? -16.149 -1.936 11.944 1.00 98.12 129 ALA A C 1
ATOM 1098 O O . ALA A 1 129 ? -15.260 -1.121 12.191 1.00 98.12 129 ALA A O 1
ATOM 1099 N N . LEU A 1 130 ? -17.438 -1.667 12.192 1.00 97.12 130 LEU A N 1
ATOM 1100 C CA . LEU A 1 130 ? -17.883 -0.412 12.801 1.00 97.12 130 LEU A CA 1
ATOM 1101 C C . LEU A 1 130 ? -17.263 -0.242 14.189 1.00 97.12 130 LEU A C 1
ATOM 1103 O O . LEU A 1 130 ? -16.722 0.817 14.479 1.00 97.12 130 LEU A O 1
ATOM 1107 N N . ASN A 1 131 ? -17.287 -1.263 15.049 1.00 96.25 131 ASN A N 1
ATOM 1108 C CA . ASN A 1 131 ? -16.703 -1.163 16.390 1.00 96.25 131 ASN A CA 1
ATOM 1109 C C . ASN A 1 131 ? -15.188 -0.899 16.372 1.00 96.25 131 ASN A C 1
ATOM 1111 O O . ASN A 1 131 ? -14.712 -0.134 17.209 1.00 96.25 131 ASN A O 1
ATOM 1115 N N . ALA A 1 132 ? -14.451 -1.482 15.423 1.00 97.50 132 ALA A N 1
ATOM 1116 C CA . ALA A 1 132 ? -13.011 -1.283 15.266 1.00 97.50 132 ALA A CA 1
ATOM 1117 C C . ALA A 1 132 ? -12.632 0.143 14.826 1.00 97.50 132 ALA A C 1
ATOM 1119 O O . ALA A 1 132 ? -11.594 0.650 15.244 1.00 97.50 132 ALA A O 1
ATOM 1120 N N . PHE A 1 133 ? -13.476 0.799 14.021 1.00 97.00 133 PHE A N 1
ATOM 1121 C CA . PHE A 1 133 ? -13.200 2.122 13.442 1.00 97.00 133 PHE A CA 1
ATOM 1122 C C . PHE A 1 133 ? -14.132 3.241 13.934 1.00 97.00 133 PHE A C 1
ATOM 1124 O O . PHE A 1 133 ? -14.154 4.322 13.359 1.00 97.00 133 PHE A O 1
ATOM 1131 N N . THR A 1 134 ? -14.897 3.008 15.003 1.00 94.38 134 THR A N 1
ATOM 1132 C CA . THR A 1 134 ? -15.717 4.040 15.672 1.00 94.38 134 THR A CA 1
ATOM 1133 C C . THR A 1 134 ? -15.604 3.984 17.197 1.00 94.38 134 THR A C 1
ATOM 1135 O O . THR A 1 134 ? -16.500 4.448 17.902 1.00 94.38 134 THR A O 1
ATOM 1138 N N . CYS A 1 135 ? -14.532 3.416 17.764 1.00 85.31 135 CYS A N 1
ATOM 1139 C CA . CYS A 1 135 ? -14.308 3.619 19.197 1.00 85.31 135 CYS A CA 1
ATOM 1140 C C . CYS A 1 135 ? -13.997 5.107 19.472 1.00 85.31 135 CYS A C 1
ATOM 1142 O O . CYS A 1 135 ? -13.550 5.841 18.589 1.00 85.31 135 CYS A O 1
ATOM 1144 N N . GLY A 1 136 ? -14.322 5.573 20.680 1.00 82.31 136 GLY A N 1
ATOM 1145 C CA . GLY A 1 136 ? -14.338 7.000 21.016 1.00 82.31 136 GLY A CA 1
ATOM 1146 C C . GLY A 1 136 ? -15.586 7.749 20.520 1.00 82.31 136 GLY A C 1
ATOM 1147 O O . GLY A 1 136 ? -15.922 8.792 21.078 1.00 82.31 136 GLY A O 1
ATOM 1148 N N . PHE A 1 137 ? -16.337 7.216 19.545 1.00 86.06 137 PHE A N 1
ATOM 1149 C CA . PHE A 1 137 ? -17.641 7.770 19.175 1.00 86.06 137 PHE A CA 1
ATOM 1150 C C . PHE A 1 137 ? -18.690 7.437 20.245 1.00 86.06 137 PHE A C 1
ATOM 1152 O O . PHE A 1 137 ? -19.171 6.307 20.348 1.00 86.06 137 PHE A O 1
ATOM 1159 N N . ASN A 1 138 ? -19.079 8.452 21.018 1.00 77.69 138 ASN A N 1
ATOM 1160 C CA . ASN A 1 138 ? -20.022 8.333 22.136 1.00 77.69 138 ASN A CA 1
ATOM 1161 C C . ASN A 1 138 ? -21.500 8.511 21.730 1.00 77.69 138 ASN A C 1
ATOM 1163 O O . ASN A 1 138 ? -22.359 8.707 22.590 1.00 77.69 138 ASN A O 1
ATOM 1167 N N . GLY A 1 139 ? -21.803 8.436 20.430 1.00 73.25 139 GLY A N 1
ATOM 1168 C CA . GLY A 1 139 ? -23.106 8.809 19.884 1.00 73.25 139 GLY A CA 1
ATOM 1169 C C . GLY A 1 139 ? -23.248 10.322 19.717 1.00 73.25 139 GLY A C 1
ATOM 1170 O O . GLY A 1 139 ? -22.650 11.115 20.445 1.00 73.25 139 GLY A O 1
ATOM 1171 N N . SER A 1 140 ? -24.083 10.728 18.768 1.00 64.94 140 SER A N 1
ATOM 1172 C CA . SER A 1 140 ? -24.564 12.101 18.660 1.00 64.94 140 SER A CA 1
ATOM 1173 C C . SER A 1 140 ? -26.077 12.070 18.504 1.00 64.94 140 SER A C 1
ATOM 1175 O O . SER A 1 140 ? -26.617 11.425 17.605 1.00 64.94 140 SER A O 1
ATOM 1177 N N . LYS A 1 141 ? -26.780 12.781 19.392 1.00 62.06 141 LYS A N 1
ATOM 1178 C CA . LYS A 1 141 ? -28.144 13.207 19.084 1.00 62.06 141 LYS A CA 1
ATOM 1179 C C . LYS A 1 141 ? -28.007 14.324 18.069 1.00 62.06 141 LYS A C 1
ATOM 1181 O O . LYS A 1 141 ? -27.481 15.382 18.400 1.00 62.06 141 LYS A O 1
ATOM 1186 N N . ILE A 1 142 ? -28.443 14.066 16.847 1.00 68.56 142 ILE A N 1
ATOM 1187 C CA . ILE A 1 142 ? -28.535 15.109 15.835 1.00 68.56 142 ILE A CA 1
ATOM 1188 C C . ILE A 1 142 ? -29.910 15.750 16.022 1.00 68.56 142 ILE A C 1
ATOM 1190 O O . ILE A 1 142 ? -30.926 15.053 16.017 1.00 68.56 142 ILE A O 1
ATOM 1194 N N . GLU A 1 143 ? -29.929 17.057 16.287 1.00 57.84 143 GLU A N 1
ATOM 1195 C CA . GLU A 1 143 ? -31.175 17.822 16.430 1.00 57.84 143 GLU A CA 1
ATOM 1196 C C . GLU A 1 143 ? -31.847 18.033 15.067 1.00 57.84 143 GLU A C 1
ATOM 1198 O O . GLU A 1 143 ? -33.072 17.998 14.972 1.00 57.84 143 GLU A O 1
ATOM 1203 N N . ASP A 1 144 ? -31.039 18.162 14.010 1.00 63.84 144 ASP A N 1
ATOM 1204 C CA . ASP A 1 144 ? -31.484 18.343 12.632 1.00 63.84 144 ASP A CA 1
ATOM 1205 C C . ASP A 1 144 ? -31.241 17.093 11.764 1.00 63.84 144 ASP A C 1
ATOM 1207 O O . ASP A 1 144 ? -30.154 16.853 11.230 1.00 63.84 144 ASP A O 1
ATOM 1211 N N . PHE A 1 145 ? -32.284 16.275 11.616 1.00 72.19 145 PHE A N 1
ATOM 1212 C CA . PHE A 1 145 ? -32.257 15.086 10.763 1.00 72.19 145 PHE A CA 1
ATOM 1213 C C . PHE A 1 145 ? -32.276 15.392 9.255 1.00 72.19 145 PHE A C 1
ATOM 1215 O O . PHE A 1 145 ? -32.154 14.449 8.469 1.00 72.19 145 PHE A O 1
ATOM 1222 N N . GLU A 1 146 ? -32.439 16.648 8.815 1.00 73.12 146 GLU A N 1
ATOM 1223 C CA . GLU A 1 146 ? -32.481 16.984 7.384 1.00 73.12 146 GLU A CA 1
ATOM 1224 C C . GLU A 1 146 ? -31.168 16.606 6.683 1.00 73.12 146 GLU A C 1
ATOM 1226 O O . GLU A 1 146 ? -31.181 16.109 5.556 1.00 73.12 146 GLU A O 1
ATOM 1231 N N . PHE A 1 147 ? -30.047 16.708 7.394 1.00 82.12 147 PHE A N 1
ATOM 1232 C CA . PHE A 1 147 ? -28.727 16.327 6.895 1.00 82.12 147 PHE A CA 1
ATOM 1233 C C . PHE A 1 147 ? -28.450 14.818 6.925 1.00 82.12 147 PHE A C 1
ATOM 1235 O O . PHE A 1 147 ? -27.555 14.364 6.224 1.00 82.12 147 PHE A O 1
ATOM 1242 N N . VAL A 1 148 ? -29.186 14.021 7.709 1.00 88.06 148 VAL A N 1
ATOM 1243 C CA . VAL A 1 148 ? -28.981 12.561 7.769 1.00 88.06 148 VAL A CA 1
ATOM 1244 C C . VAL A 1 148 ? -29.546 11.909 6.506 1.00 88.06 148 VAL A C 1
ATOM 1246 O O . VAL A 1 148 ? -30.662 12.237 6.082 1.00 88.06 148 VAL A O 1
ATOM 1249 N N . SER A 1 149 ? -28.798 10.966 5.921 1.00 91.62 149 SER A N 1
ATOM 1250 C CA . SER A 1 149 ? -29.216 10.233 4.717 1.00 91.62 149 SER A CA 1
ATOM 1251 C C . SER A 1 149 ? -30.575 9.553 4.902 1.00 91.62 149 SER A C 1
ATOM 1253 O O . SER A 1 149 ? -30.900 9.078 5.994 1.00 91.62 149 SER A O 1
ATOM 1255 N N . SER A 1 150 ? -31.394 9.532 3.845 1.00 92.31 150 SER A N 1
ATOM 1256 C CA . SER A 1 150 ? -32.827 9.228 3.966 1.00 92.31 150 SER A CA 1
ATOM 1257 C C . SER A 1 150 ? -33.089 7.832 4.549 1.00 92.31 150 SER A C 1
ATOM 1259 O O . SER A 1 150 ? -33.909 7.677 5.457 1.00 92.31 150 SER A O 1
ATOM 1261 N N . ASP A 1 151 ? -32.283 6.866 4.112 1.00 94.50 151 ASP A N 1
ATOM 1262 C CA . ASP A 1 151 ? -32.243 5.464 4.524 1.00 94.50 151 ASP A CA 1
ATOM 1263 C C . ASP A 1 151 ? -31.863 5.231 6.001 1.00 94.50 151 ASP A C 1
ATOM 1265 O O . ASP A 1 151 ? -32.232 4.211 6.585 1.00 94.50 151 ASP A O 1
ATOM 1269 N N . LEU A 1 152 ? -31.168 6.177 6.643 1.00 94.38 152 LEU A N 1
ATOM 1270 C CA . LEU A 1 152 ? -30.780 6.084 8.055 1.00 94.38 152 LEU A CA 1
ATOM 1271 C C . LEU A 1 152 ? -31.748 6.790 9.015 1.00 94.38 152 LEU A C 1
ATOM 1273 O O . LEU A 1 152 ? -31.663 6.552 10.219 1.00 94.38 152 LEU A O 1
ATOM 1277 N N . ARG A 1 153 ? -32.659 7.651 8.540 1.00 91.75 153 ARG A N 1
ATOM 1278 C CA . ARG A 1 153 ? -33.479 8.520 9.416 1.00 91.75 153 ARG A CA 1
ATOM 1279 C C . ARG A 1 153 ? -34.362 7.746 10.398 1.00 91.75 153 ARG A C 1
ATOM 1281 O O . ARG A 1 153 ? -34.489 8.138 11.560 1.00 91.75 153 ARG A O 1
ATOM 1288 N N . THR A 1 154 ? -34.966 6.642 9.958 1.00 90.62 154 THR A N 1
ATOM 1289 C CA . THR A 1 154 ? -35.865 5.829 10.791 1.00 90.62 154 THR A CA 1
ATOM 1290 C C . THR A 1 154 ? -35.123 5.267 12.005 1.00 90.62 154 THR A C 1
ATOM 1292 O O . THR A 1 154 ? -34.195 4.471 11.858 1.00 90.62 154 THR A O 1
ATOM 1295 N N . ASN A 1 155 ? -35.568 5.659 13.205 1.00 89.81 155 ASN A N 1
ATOM 1296 C CA . ASN A 1 155 ? -34.995 5.297 14.510 1.00 89.81 155 ASN A CA 1
ATOM 1297 C C . ASN A 1 155 ? -33.538 5.748 14.753 1.00 89.81 155 ASN A C 1
ATOM 1299 O O . ASN A 1 155 ? -32.908 5.284 15.699 1.00 89.81 155 ASN A O 1
ATOM 1303 N N . PHE A 1 156 ? -33.003 6.694 13.973 1.00 91.44 156 PHE A N 1
ATOM 1304 C CA . PHE A 1 156 ? -31.596 7.114 14.059 1.00 91.44 156 PHE A CA 1
ATOM 1305 C C . PHE A 1 156 ? -31.116 7.441 15.489 1.00 91.44 156 PHE A C 1
ATOM 1307 O O . PHE A 1 156 ? -30.099 6.922 15.949 1.00 91.44 156 PHE A O 1
ATOM 1314 N N . ASN A 1 157 ? -31.872 8.249 16.243 1.00 88.50 157 ASN A N 1
ATOM 1315 C CA . ASN A 1 157 ? -31.493 8.652 17.606 1.00 88.50 157 ASN A CA 1
ATOM 1316 C C . ASN A 1 157 ? -31.571 7.514 18.651 1.00 88.50 157 ASN A C 1
ATOM 1318 O O . ASN A 1 157 ? -31.019 7.670 19.740 1.00 88.50 157 ASN A O 1
ATOM 1322 N N . SER A 1 158 ? -32.217 6.383 18.345 1.00 89.94 158 SER A N 1
ATOM 1323 C CA . SER A 1 158 ? -32.300 5.196 19.213 1.00 89.94 158 SER A C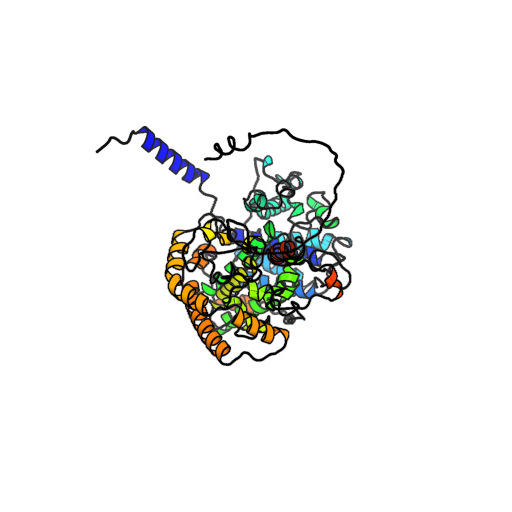A 1
ATOM 1324 C C . SER A 1 158 ? -31.485 3.998 18.708 1.00 89.94 158 SER A C 1
ATOM 1326 O O . SER A 1 158 ? -31.444 2.974 19.388 1.00 89.94 158 SER A O 1
ATOM 1328 N N . GLU A 1 159 ? -30.800 4.118 17.567 1.00 91.44 159 GLU A N 1
ATOM 1329 C CA . GLU A 1 159 ? -30.074 3.021 16.921 1.00 91.44 159 GLU A CA 1
ATOM 1330 C C . GLU A 1 159 ? -28.573 3.354 16.751 1.00 91.44 159 GLU A C 1
ATOM 1332 O O . GLU A 1 159 ? -28.163 3.921 15.734 1.00 91.44 159 GLU A O 1
ATOM 1337 N N . PRO A 1 160 ? -27.709 2.989 17.725 1.00 91.38 160 PRO A N 1
ATOM 1338 C CA . PRO A 1 160 ? -26.290 3.368 17.724 1.00 91.38 160 PRO A CA 1
ATOM 1339 C C . PRO A 1 160 ? -25.495 2.907 16.496 1.00 91.38 160 PRO A C 1
ATOM 1341 O O . PRO A 1 160 ? -24.484 3.520 16.157 1.00 91.38 160 PRO A O 1
ATOM 1344 N N . LEU A 1 161 ? -25.937 1.842 15.815 1.00 93.62 161 LEU A N 1
ATOM 1345 C CA . LEU A 1 161 ? -25.323 1.386 14.568 1.00 93.62 161 LEU A CA 1
ATOM 1346 C C . LEU A 1 161 ? -25.479 2.438 13.462 1.00 93.62 161 LEU A C 1
ATOM 1348 O O . LEU A 1 161 ? -24.488 2.786 12.826 1.00 93.62 161 LEU A O 1
ATOM 1352 N N . LYS A 1 162 ? -26.674 3.015 13.288 1.00 94.19 162 LYS A N 1
ATOM 1353 C CA . LYS A 1 162 ? -26.927 4.066 12.288 1.00 94.19 162 LYS A CA 1
ATOM 1354 C C . LYS A 1 162 ? -26.144 5.341 12.585 1.00 94.19 162 LYS A C 1
ATOM 1356 O O . LYS A 1 162 ? -25.591 5.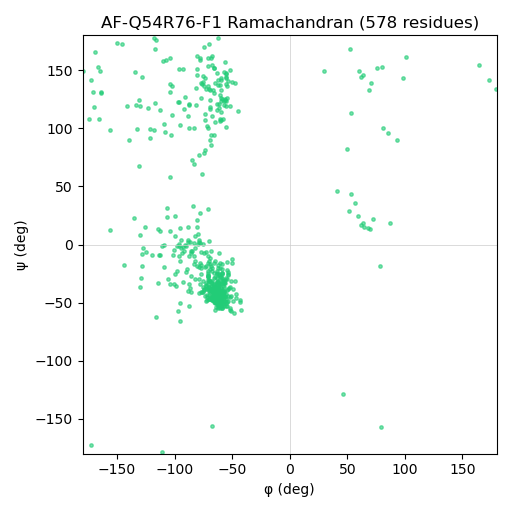942 11.670 1.00 94.19 162 LYS A O 1
ATOM 1361 N N . GLN A 1 163 ? -26.010 5.700 13.862 1.00 93.38 163 GLN A N 1
ATOM 1362 C CA . GLN A 1 163 ? -25.177 6.829 14.292 1.00 93.38 163 GLN A CA 1
ATOM 1363 C C . GLN A 1 163 ? -23.696 6.612 13.943 1.00 93.38 163 GLN A C 1
ATOM 1365 O O . GLN A 1 163 ? -23.050 7.517 13.420 1.00 93.38 163 GLN A O 1
ATOM 1370 N N . LYS A 1 164 ? -23.169 5.399 14.165 1.00 94.81 164 LYS A N 1
ATOM 1371 C CA . LYS A 1 164 ? -21.799 5.013 13.780 1.00 94.81 164 LYS A CA 1
ATOM 1372 C C . LYS A 1 164 ? -21.587 5.012 12.267 1.00 94.81 164 LYS A C 1
ATOM 1374 O O . LYS A 1 164 ? -20.577 5.529 11.801 1.00 94.81 164 LYS A O 1
ATOM 1379 N N . VAL A 1 165 ? -22.537 4.473 11.502 1.00 95.44 165 VAL A N 1
ATOM 1380 C CA . VAL A 1 165 ? -22.523 4.530 10.031 1.00 95.44 165 VAL A CA 1
ATOM 1381 C C . VAL A 1 165 ? -22.459 5.981 9.565 1.00 95.44 165 VAL A C 1
ATOM 1383 O O . VAL A 1 165 ? -21.600 6.328 8.760 1.00 95.44 165 VAL A O 1
ATOM 1386 N N . TRP A 1 166 ? -23.313 6.842 10.115 1.00 94.06 166 TRP A N 1
ATOM 1387 C CA . TRP A 1 166 ? -23.364 8.254 9.756 1.00 94.06 166 TRP A CA 1
ATOM 1388 C C . TRP A 1 166 ? -22.089 9.024 10.117 1.00 94.06 166 TRP A C 1
ATOM 1390 O O . TRP A 1 166 ? -21.596 9.800 9.304 1.00 94.06 166 TRP A O 1
ATOM 1400 N N . PHE A 1 167 ? -21.495 8.758 11.283 1.00 91.81 167 PHE A N 1
ATOM 1401 C CA . PHE A 1 167 ? -20.178 9.284 11.661 1.00 91.81 167 PHE A CA 1
ATOM 1402 C C . PHE A 1 167 ? -19.078 8.908 10.647 1.00 91.81 167 PHE A C 1
ATOM 1404 O O . PHE A 1 167 ? -18.194 9.718 10.350 1.00 91.81 167 PHE A O 1
ATOM 1411 N N . ILE A 1 168 ? -19.153 7.699 10.080 1.00 93.56 168 ILE A N 1
ATOM 1412 C CA . ILE A 1 168 ? -18.213 7.229 9.061 1.00 93.56 168 ILE A CA 1
ATOM 1413 C C . ILE A 1 168 ? -18.442 7.915 7.702 1.00 93.56 168 ILE A C 1
ATOM 1415 O O . ILE A 1 168 ? -17.484 8.396 7.099 1.00 93.56 168 ILE A O 1
ATOM 1419 N N . ILE A 1 169 ? -19.689 7.972 7.220 1.00 93.06 169 ILE A N 1
ATOM 1420 C CA . ILE A 1 169 ? -20.005 8.330 5.823 1.00 93.06 169 ILE A CA 1
ATOM 1421 C C . ILE A 1 169 ? -20.443 9.787 5.607 1.00 93.06 169 ILE A C 1
ATOM 1423 O O . ILE A 1 169 ? -20.260 10.316 4.511 1.00 93.06 169 ILE A O 1
ATOM 1427 N N . GLY A 1 170 ? -20.993 10.458 6.624 1.00 90.31 170 GLY A N 1
ATOM 1428 C CA . GLY A 1 170 ? -21.668 11.756 6.484 1.00 90.31 170 GLY A CA 1
ATOM 1429 C C . GLY A 1 170 ? -20.780 12.872 5.923 1.00 90.31 170 GLY A C 1
ATOM 1430 O O . GLY A 1 170 ? -21.241 13.689 5.128 1.00 90.31 170 GLY A O 1
ATOM 1431 N N . ASP A 1 171 ? -19.483 12.860 6.246 1.00 85.81 171 ASP A N 1
ATOM 1432 C CA . ASP A 1 171 ? -18.504 13.783 5.655 1.00 85.81 171 ASP A CA 1
ATOM 1433 C C . ASP A 1 171 ? -18.410 13.619 4.146 1.00 85.81 171 ASP A C 1
ATOM 1435 O O . ASP A 1 171 ? -18.357 14.604 3.417 1.00 85.81 171 ASP A O 1
ATOM 1439 N N . TYR A 1 172 ? -18.366 12.374 3.667 1.00 89.44 172 TYR A N 1
ATOM 1440 C CA . TYR A 1 172 ? -18.265 12.106 2.243 1.00 89.44 172 TYR A CA 1
ATOM 1441 C C . TYR A 1 172 ? -19.517 12.611 1.524 1.00 89.44 172 TYR A C 1
ATOM 1443 O O . TYR A 1 172 ? -19.384 13.368 0.563 1.00 89.44 172 TYR A O 1
ATOM 1451 N N . ILE A 1 173 ? -20.697 12.265 2.048 1.00 90.50 173 ILE A N 1
ATOM 1452 C CA . ILE A 1 173 ? -22.026 12.660 1.549 1.00 90.50 173 ILE A CA 1
ATOM 1453 C C . ILE A 1 173 ? -22.155 14.186 1.410 1.00 90.50 173 ILE A C 1
ATOM 1455 O O . ILE A 1 173 ? -22.707 14.657 0.417 1.00 90.50 173 ILE A O 1
ATOM 1459 N N . HIS A 1 174 ? -21.583 14.962 2.335 1.00 85.62 174 HIS A N 1
ATOM 1460 C CA . HIS A 1 174 ? -21.599 16.432 2.284 1.00 85.62 174 HIS A CA 1
ATOM 1461 C C . HIS A 1 174 ? -20.382 17.082 1.618 1.00 85.62 174 HIS A C 1
ATOM 1463 O O . HIS A 1 174 ? -20.363 18.294 1.411 1.00 85.62 174 HIS A O 1
ATOM 1469 N N . SER A 1 175 ? -19.355 16.310 1.272 1.00 84.00 175 SER A N 1
ATOM 1470 C CA . SER A 1 175 ? -18.123 16.862 0.716 1.00 84.00 175 SER A CA 1
ATOM 1471 C C . SER A 1 175 ? -18.234 17.248 -0.758 1.00 84.00 175 SER A C 1
ATOM 1473 O O . SER A 1 175 ? -19.010 16.695 -1.540 1.00 84.00 175 SER A O 1
ATOM 1475 N N . GLU A 1 176 ? -17.310 18.103 -1.195 1.00 81.31 176 GLU A N 1
ATOM 1476 C CA . GLU A 1 176 ? -17.052 18.332 -2.617 1.00 81.31 176 GLU A CA 1
ATOM 1477 C C . GLU A 1 176 ? -16.762 17.037 -3.409 1.00 81.31 176 GLU A C 1
ATOM 1479 O O . GLU A 1 176 ? -17.036 16.983 -4.604 1.00 81.31 176 GLU A O 1
ATOM 1484 N N . TYR A 1 177 ? -16.267 15.963 -2.776 1.00 80.94 177 TYR A N 1
ATOM 1485 C CA . TYR A 1 177 ? -15.980 14.689 -3.450 1.00 80.94 177 TYR A CA 1
ATOM 1486 C C . TYR A 1 177 ? -17.258 13.979 -3.908 1.00 80.94 177 TYR A C 1
ATOM 1488 O O . TYR A 1 177 ? -17.255 13.356 -4.972 1.00 80.94 177 TYR A O 1
ATOM 1496 N N . LYS A 1 178 ? -18.364 14.137 -3.170 1.00 88.06 178 LYS A N 1
ATOM 1497 C CA . LYS A 1 178 ? -19.699 13.716 -3.613 1.00 88.06 178 LYS A CA 1
ATOM 1498 C C . LYS A 1 178 ? -20.173 14.551 -4.805 1.00 88.06 178 LYS A C 1
ATOM 1500 O O . LYS A 1 178 ? -20.651 14.005 -5.796 1.00 88.06 178 LYS A O 1
ATOM 1505 N N . GLN A 1 179 ? -19.933 15.862 -4.776 1.00 85.31 179 GLN A N 1
ATOM 1506 C CA . GLN A 1 179 ? -20.250 16.765 -5.892 1.00 85.31 179 GLN A CA 1
ATOM 1507 C C . GLN A 1 179 ? -19.362 16.552 -7.135 1.00 85.31 179 GLN A C 1
ATOM 1509 O O . GLN A 1 179 ? -19.734 16.964 -8.235 1.00 85.31 179 GLN A O 1
ATOM 1514 N N . ARG A 1 180 ? -18.216 15.870 -6.998 1.00 78.88 180 ARG A N 1
ATOM 1515 C CA . ARG A 1 180 ? -17.319 15.473 -8.100 1.00 78.88 180 ARG A CA 1
ATOM 1516 C C . ARG A 1 180 ? -17.717 14.153 -8.789 1.00 78.88 180 ARG A C 1
ATOM 1518 O O . ARG A 1 180 ? -17.109 13.823 -9.803 1.00 78.88 180 ARG A O 1
ATOM 1525 N N . GLU A 1 181 ? -18.722 13.412 -8.305 1.00 83.94 181 GLU A N 1
ATOM 1526 C CA . GLU A 1 181 ? -19.216 12.182 -8.962 1.00 83.94 181 GLU A CA 1
ATOM 1527 C C . GLU A 1 181 ? -19.786 12.433 -10.379 1.00 83.94 181 GLU A C 1
ATOM 1529 O O . GLU A 1 181 ? -19.888 13.570 -10.841 1.00 83.94 181 GLU A O 1
ATOM 1534 N N . ASN A 1 182 ? -20.220 11.386 -11.091 1.00 81.25 182 ASN A N 1
ATOM 1535 C CA . ASN A 1 182 ? -21.018 11.569 -12.310 1.00 81.25 182 ASN A CA 1
ATOM 1536 C C . ASN A 1 182 ? -22.360 12.250 -11.985 1.00 81.25 182 ASN A C 1
ATOM 1538 O O . ASN A 1 182 ? -22.928 12.047 -10.912 1.00 81.25 182 ASN A O 1
ATOM 1542 N N . SER A 1 183 ? -22.882 13.059 -12.911 1.00 85.56 183 SER A N 1
ATOM 1543 C CA . SER A 1 183 ? -24.091 13.878 -12.700 1.00 85.56 183 SER A CA 1
ATOM 1544 C C . SER A 1 183 ? -25.324 13.069 -12.283 1.00 85.56 183 SER A C 1
ATOM 1546 O O . SER A 1 183 ? -26.129 13.557 -11.499 1.00 85.56 183 SER A O 1
ATOM 1548 N N . ASN A 1 184 ? -25.430 11.817 -12.733 1.00 83.44 184 ASN A N 1
ATOM 1549 C CA . ASN A 1 184 ? -26.479 10.864 -12.364 1.00 83.44 184 ASN A CA 1
ATOM 1550 C C . ASN A 1 184 ? -26.272 10.168 -11.002 1.00 83.44 184 ASN A C 1
ATOM 1552 O O . ASN A 1 184 ? -26.955 9.188 -10.731 1.00 83.44 184 ASN A O 1
ATOM 1556 N N . ARG A 1 185 ? -25.288 10.597 -10.201 1.00 85.44 185 ARG A N 1
ATOM 1557 C CA . ARG A 1 185 ? -24.953 10.019 -8.884 1.00 85.44 185 ARG A CA 1
ATOM 1558 C C . ARG A 1 185 ? -24.845 11.066 -7.776 1.00 85.44 185 ARG A C 1
ATOM 1560 O O . ARG A 1 185 ? -25.157 10.756 -6.630 1.00 85.44 185 ARG A O 1
ATOM 1567 N N . ARG A 1 186 ? -24.464 12.309 -8.115 1.00 85.81 186 ARG A N 1
ATOM 1568 C CA . ARG A 1 186 ? -24.292 13.445 -7.177 1.00 85.81 186 ARG A CA 1
ATOM 1569 C C . ARG A 1 186 ? -25.493 13.687 -6.260 1.00 85.81 186 ARG A C 1
ATOM 1571 O O . ARG A 1 186 ? -25.296 14.140 -5.142 1.00 85.81 186 ARG A O 1
ATOM 1578 N N . MET A 1 187 ? -26.704 13.391 -6.733 1.00 87.19 187 MET A N 1
ATOM 1579 C CA . MET A 1 187 ? -27.958 13.666 -6.022 1.00 87.19 187 MET A CA 1
ATOM 1580 C C . MET A 1 187 ? -28.452 12.515 -5.133 1.00 87.19 187 MET A C 1
ATOM 1582 O O . MET A 1 187 ? -29.429 12.699 -4.413 1.00 87.19 187 MET A O 1
ATOM 1586 N N . ASP A 1 188 ? -27.794 11.351 -5.156 1.00 87.50 188 ASP A N 1
ATOM 1587 C CA . ASP A 1 188 ? -28.216 10.192 -4.363 1.00 87.50 188 ASP A CA 1
ATOM 1588 C C . ASP A 1 188 ? -27.437 10.176 -3.044 1.00 87.50 188 ASP A C 1
ATOM 1590 O O . ASP A 1 188 ? -26.252 9.829 -3.027 1.00 87.50 188 ASP A O 1
ATOM 1594 N N . TYR A 1 189 ? -28.074 10.582 -1.947 1.00 90.75 189 TYR A N 1
ATOM 1595 C CA . TYR A 1 189 ? -27.408 10.788 -0.652 1.00 90.75 189 TYR A CA 1
ATOM 1596 C C . TYR A 1 189 ? -27.585 9.625 0.344 1.00 90.75 189 TYR A C 1
ATOM 1598 O O . TYR A 1 189 ? -27.172 9.756 1.492 1.00 90.75 189 TYR A O 1
ATOM 1606 N N . ASP A 1 190 ? -28.166 8.495 -0.073 1.00 94.06 190 ASP A N 1
ATOM 1607 C CA . ASP A 1 190 ? -28.358 7.313 0.781 1.00 94.06 190 ASP A CA 1
ATOM 1608 C C . ASP A 1 190 ? -27.027 6.658 1.180 1.00 94.06 190 ASP A C 1
ATOM 1610 O O . ASP A 1 190 ? -26.160 6.394 0.341 1.00 94.06 190 ASP A O 1
ATOM 1614 N N . SER A 1 191 ? -26.879 6.343 2.468 1.00 94.69 191 SER A N 1
ATOM 1615 C CA . SER A 1 191 ? -25.645 5.769 3.019 1.00 94.69 191 SER A CA 1
ATOM 1616 C C . SER A 1 191 ? -25.419 4.328 2.561 1.00 94.69 191 SER A C 1
ATOM 1618 O O . SER A 1 191 ? -24.284 3.942 2.281 1.00 94.69 191 SER A O 1
ATOM 1620 N N . GLY A 1 192 ? -26.489 3.543 2.424 1.00 95.56 192 GLY A N 1
ATOM 1621 C CA . GLY A 1 192 ? -26.470 2.159 1.953 1.00 95.56 192 GLY A CA 1
ATOM 1622 C C . GLY A 1 192 ? -26.021 1.995 0.504 1.00 95.56 192 GLY A C 1
ATOM 1623 O O . GLY A 1 192 ? -25.636 0.900 0.120 1.00 95.56 192 GLY A O 1
ATOM 1624 N N . LEU A 1 193 ? -25.968 3.068 -0.295 1.00 94.88 193 LEU A N 1
ATOM 1625 C CA . LEU A 1 193 ? -25.297 3.024 -1.597 1.00 94.88 193 LEU A CA 1
ATOM 1626 C C . LEU A 1 193 ? -23.768 2.938 -1.463 1.00 94.88 193 LEU A C 1
ATOM 1628 O O . LEU A 1 193 ? -23.111 2.493 -2.398 1.00 94.88 193 LEU A O 1
ATOM 1632 N N . TYR A 1 194 ? -23.182 3.357 -0.339 1.00 95.56 194 TYR A N 1
ATOM 1633 C CA . TYR A 1 194 ? -21.728 3.454 -0.144 1.00 95.56 194 TYR A CA 1
ATOM 1634 C C . TYR A 1 194 ? -21.197 2.486 0.912 1.00 95.56 194 TYR A C 1
ATOM 1636 O O . TYR A 1 194 ? -20.083 1.983 0.774 1.00 95.56 194 TYR A O 1
ATOM 1644 N N . ILE A 1 195 ? -22.001 2.209 1.936 1.00 96.75 195 ILE A N 1
ATOM 1645 C CA . ILE A 1 195 ? -21.678 1.333 3.058 1.00 96.75 195 ILE A CA 1
ATOM 1646 C C . ILE A 1 195 ? -22.390 -0.012 2.832 1.00 96.75 195 ILE A C 1
ATOM 1648 O O . ILE A 1 195 ? -23.618 -0.059 2.896 1.00 96.75 195 ILE A O 1
ATOM 1652 N N . PRO A 1 196 ? -21.658 -1.107 2.555 1.00 96.75 196 PRO A N 1
ATOM 1653 C CA . PRO A 1 196 ? -22.269 -2.414 2.329 1.00 96.75 196 PRO A CA 1
ATOM 1654 C C . PRO A 1 196 ? -22.895 -3.000 3.600 1.00 96.75 196 PRO A C 1
ATOM 1656 O O . PRO A 1 196 ? -22.505 -2.657 4.718 1.00 96.75 196 PRO A O 1
ATOM 1659 N N . PHE A 1 197 ? -23.794 -3.967 3.411 1.00 97.56 197 PHE A N 1
ATOM 1660 C CA . PHE A 1 197 ? -24.438 -4.765 4.463 1.00 97.56 197 PHE A CA 1
ATOM 1661 C C . PHE A 1 197 ? -25.415 -3.990 5.366 1.00 97.56 197 PHE A C 1
ATOM 1663 O O . PHE A 1 197 ? -25.816 -4.499 6.414 1.00 97.56 197 PHE A O 1
ATOM 1670 N N . LEU A 1 198 ? -25.824 -2.779 4.967 1.00 96.25 198 LEU A N 1
ATOM 1671 C CA . LEU A 1 198 ? -26.805 -1.979 5.709 1.00 96.25 198 LEU A CA 1
ATOM 1672 C C . LEU A 1 198 ? -28.255 -2.417 5.519 1.00 96.25 198 LEU A C 1
ATOM 1674 O O . LEU A 1 198 ? -29.081 -2.037 6.341 1.00 96.25 198 LEU A O 1
ATOM 1678 N N . ASP A 1 199 ? -28.543 -3.228 4.502 1.00 95.56 199 ASP A N 1
ATOM 1679 C CA . ASP A 1 199 ? -29.879 -3.612 4.036 1.00 95.56 199 ASP A CA 1
ATOM 1680 C C . ASP A 1 199 ? -30.862 -3.947 5.179 1.00 95.56 199 ASP A C 1
ATOM 1682 O O . ASP A 1 199 ? -31.959 -3.395 5.285 1.00 95.56 199 ASP A O 1
ATOM 1686 N N . LYS A 1 200 ? -30.407 -4.769 6.133 1.00 94.56 200 LYS A N 1
ATOM 1687 C CA . LYS A 1 200 ? -31.137 -5.174 7.348 1.00 94.56 200 LYS A CA 1
ATOM 1688 C C . LYS A 1 200 ? -31.581 -4.012 8.255 1.00 94.56 200 LYS A C 1
ATOM 1690 O O . LYS A 1 200 ? -32.566 -4.141 8.980 1.00 94.56 200 LYS A O 1
ATOM 1695 N N . TYR A 1 201 ? -30.826 -2.919 8.271 1.00 94.44 201 TYR A N 1
ATOM 1696 C CA . TYR A 1 201 ? -30.992 -1.768 9.161 1.00 94.44 201 TYR A CA 1
ATOM 1697 C C . TYR A 1 201 ? -31.703 -0.597 8.466 1.00 94.44 201 TYR A C 1
ATOM 1699 O O . TYR A 1 201 ? -32.467 0.128 9.107 1.00 94.44 201 TYR A O 1
ATOM 1707 N N . THR A 1 202 ? -31.473 -0.415 7.164 1.00 93.94 202 THR A N 1
ATOM 1708 C CA . THR A 1 202 ? -32.103 0.621 6.326 1.00 93.94 202 THR A CA 1
ATOM 1709 C C . THR A 1 202 ? -33.46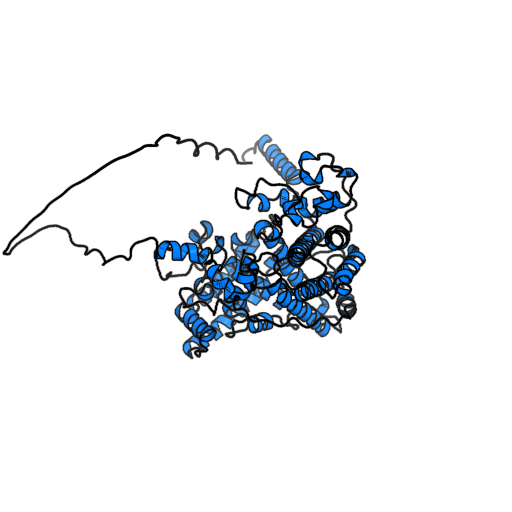1 0.194 5.768 1.00 93.94 202 THR A C 1
ATOM 1711 O O . THR A 1 202 ? -34.302 1.049 5.504 1.00 93.94 202 THR A O 1
ATOM 1714 N N . GLY A 1 203 ? -33.695 -1.112 5.595 1.00 92.94 203 GLY A N 1
ATOM 1715 C CA . GLY A 1 203 ? -34.847 -1.629 4.850 1.00 92.94 203 GLY A CA 1
ATOM 1716 C C . GLY A 1 203 ? -34.720 -1.425 3.336 1.00 92.94 203 GLY A C 1
ATOM 1717 O O . GLY A 1 203 ? -35.734 -1.377 2.644 1.00 92.94 203 GLY A O 1
ATOM 1718 N N . THR A 1 204 ? -33.492 -1.258 2.840 1.00 93.56 204 THR A N 1
ATOM 1719 C CA . THR A 1 204 ? -33.156 -1.186 1.411 1.00 93.56 204 THR A CA 1
ATOM 1720 C C . THR A 1 204 ? -32.454 -2.469 0.977 1.00 93.56 204 THR A C 1
ATOM 1722 O O . THR A 1 204 ? -31.859 -3.143 1.805 1.00 93.56 204 THR A O 1
ATOM 1725 N N . ASP A 1 205 ? -32.454 -2.780 -0.317 1.00 94.81 205 ASP A N 1
ATOM 1726 C CA . ASP A 1 205 ? -31.842 -4.009 -0.851 1.00 94.81 205 ASP A CA 1
ATOM 1727 C C . ASP A 1 205 ? -30.519 -3.733 -1.599 1.00 94.81 205 ASP A C 1
ATOM 1729 O O . ASP A 1 205 ? -30.113 -4.485 -2.481 1.00 94.81 205 ASP A O 1
ATOM 1733 N N . TYR A 1 206 ? -29.833 -2.621 -1.294 1.00 94.56 206 TYR A N 1
ATOM 1734 C CA . TYR A 1 206 ? -28.689 -2.148 -2.087 1.00 94.56 206 TYR A CA 1
ATOM 1735 C C . TYR A 1 206 ? -27.521 -3.147 -2.150 1.00 94.56 206 TYR A C 1
ATOM 1737 O O . TYR A 1 206 ? -26.851 -3.224 -3.185 1.00 94.56 206 TYR A O 1
ATOM 1745 N N . THR A 1 207 ? -27.271 -3.917 -1.085 1.00 94.69 207 THR A N 1
ATOM 1746 C CA . THR A 1 207 ? -26.240 -4.967 -1.070 1.00 94.69 207 THR A CA 1
ATOM 1747 C C . THR A 1 207 ? -26.726 -6.232 -1.771 1.00 94.69 207 THR A C 1
ATOM 1749 O O . THR A 1 207 ? -25.966 -6.821 -2.543 1.00 94.69 207 THR A O 1
ATOM 1752 N N . ALA A 1 208 ? -27.979 -6.633 -1.541 1.00 92.50 208 ALA A N 1
ATOM 1753 C CA . ALA A 1 208 ? -28.605 -7.796 -2.170 1.00 92.50 208 ALA A CA 1
ATOM 1754 C C . ALA A 1 208 ? -28.690 -7.663 -3.704 1.00 92.50 208 ALA A C 1
ATOM 1756 O O . ALA A 1 208 ? -28.242 -8.558 -4.425 1.00 92.50 208 ALA A O 1
ATOM 1757 N N . ASP A 1 209 ? -29.160 -6.513 -4.193 1.00 91.38 209 ASP A N 1
ATOM 1758 C CA . ASP A 1 209 ? -29.276 -6.160 -5.616 1.00 91.38 209 ASP A CA 1
ATOM 1759 C C . ASP A 1 209 ? -27.937 -5.738 -6.251 1.00 91.38 209 ASP A C 1
ATOM 1761 O O . ASP A 1 209 ? -27.875 -5.377 -7.427 1.00 91.38 209 ASP A O 1
ATOM 1765 N N . GLN A 1 210 ? -26.847 -5.763 -5.479 1.00 87.00 210 GLN A N 1
ATOM 1766 C CA . GLN A 1 210 ? -25.488 -5.412 -5.901 1.00 87.00 210 GLN A CA 1
ATOM 1767 C C . GLN A 1 210 ? -25.315 -3.966 -6.424 1.00 87.00 210 GLN A C 1
ATOM 1769 O O . GLN A 1 210 ? -24.365 -3.662 -7.151 1.00 87.00 210 GLN A O 1
ATOM 1774 N N . GLN A 1 211 ? -26.185 -3.040 -6.005 1.00 84.31 211 GLN A N 1
ATOM 1775 C CA . GLN A 1 211 ? -26.196 -1.627 -6.425 1.00 84.31 211 GLN A CA 1
ATOM 1776 C C . GLN A 1 211 ? -25.140 -0.755 -5.706 1.00 84.31 211 GLN A C 1
ATOM 1778 O O . GLN A 1 211 ? -25.038 0.453 -5.944 1.00 84.31 211 GLN A O 1
ATOM 1783 N N . ILE A 1 212 ? -24.330 -1.370 -4.839 1.00 90.12 212 ILE A N 1
ATOM 1784 C CA . ILE A 1 212 ? -23.297 -0.731 -4.019 1.00 90.12 212 ILE A CA 1
ATOM 1785 C C . ILE A 1 212 ? -22.205 -0.040 -4.856 1.00 90.12 212 ILE A C 1
ATOM 1787 O O . ILE A 1 212 ? -21.519 -0.627 -5.696 1.00 90.12 212 ILE A O 1
ATOM 1791 N N . ARG A 1 213 ? -21.965 1.224 -4.509 1.00 89.69 213 ARG A N 1
ATOM 1792 C CA . ARG A 1 213 ? -20.997 2.175 -5.078 1.00 89.69 213 ARG A CA 1
ATOM 1793 C C . ARG A 1 213 ? -19.670 2.213 -4.321 1.00 89.69 213 ARG A C 1
ATOM 1795 O O . ARG A 1 213 ? -18.786 2.987 -4.680 1.00 89.69 213 ARG A O 1
ATOM 1802 N N . ALA A 1 214 ? -19.496 1.356 -3.313 1.00 88.38 214 ALA A N 1
ATOM 1803 C CA . ALA A 1 214 ? -18.327 1.319 -2.431 1.00 88.38 214 ALA A CA 1
ATOM 1804 C C . ALA A 1 214 ? -16.974 1.214 -3.168 1.00 88.38 214 ALA A C 1
ATOM 1806 O O . ALA A 1 214 ? -15.947 1.629 -2.647 1.00 88.38 214 ALA A O 1
ATOM 1807 N N . GLY A 1 215 ? -16.956 0.691 -4.399 1.00 87.12 215 GLY A N 1
ATOM 1808 C CA . GLY A 1 215 ? -15.759 0.635 -5.242 1.00 87.12 215 GLY A CA 1
ATOM 1809 C C . GLY A 1 215 ? -15.467 1.884 -6.088 1.00 87.12 215 GLY A C 1
ATOM 1810 O O . GLY A 1 215 ? -14.453 1.895 -6.776 1.00 87.12 215 GLY A O 1
ATOM 1811 N N . TYR A 1 216 ? -16.319 2.912 -6.126 1.00 87.75 216 TYR A N 1
ATOM 1812 C CA . TYR A 1 216 ? -16.139 4.025 -7.069 1.00 87.75 216 TYR A CA 1
ATOM 1813 C C . TYR A 1 216 ? -14.936 4.920 -6.709 1.00 87.75 216 TYR A C 1
ATOM 1815 O O . TYR A 1 216 ? -14.784 5.281 -5.540 1.00 87.75 216 TYR A O 1
ATOM 1823 N N . PRO A 1 217 ? -14.099 5.344 -7.685 1.00 84.56 217 PRO A N 1
ATOM 1824 C CA . PRO A 1 217 ? -12.894 6.139 -7.415 1.00 84.56 217 PRO A CA 1
ATOM 1825 C C . PRO A 1 217 ? -13.138 7.453 -6.661 1.00 84.56 217 PRO A C 1
ATOM 1827 O O . PRO A 1 217 ? -12.305 7.845 -5.848 1.00 84.56 217 PRO A O 1
ATOM 1830 N N . SER A 1 218 ? -14.284 8.103 -6.886 1.00 82.25 218 SER A N 1
ATOM 1831 C CA . SER A 1 218 ? -14.720 9.325 -6.191 1.00 82.25 218 SER A CA 1
ATOM 1832 C C . SER A 1 218 ? -14.887 9.147 -4.681 1.00 82.25 218 SER A C 1
ATOM 1834 O O . SER A 1 218 ? -14.677 10.098 -3.934 1.00 82.25 218 SER A O 1
ATOM 1836 N N . TYR A 1 219 ? -15.266 7.946 -4.246 1.00 88.88 219 TYR A N 1
ATOM 1837 C CA . TYR A 1 219 ? -15.476 7.582 -2.847 1.00 88.88 219 TYR A CA 1
ATOM 1838 C C . TYR A 1 219 ? -14.236 6.893 -2.269 1.00 88.88 219 TYR A C 1
ATOM 1840 O O . TYR A 1 219 ? -13.620 7.362 -1.314 1.00 88.88 219 TYR A O 1
ATOM 1848 N N . MET A 1 220 ? -13.819 5.802 -2.909 1.00 91.19 220 MET A N 1
ATOM 1849 C CA . MET A 1 220 ? -12.772 4.913 -2.417 1.00 91.19 220 MET A CA 1
ATOM 1850 C C . MET A 1 220 ? -11.355 5.455 -2.626 1.00 91.19 220 MET A C 1
ATOM 1852 O O . MET A 1 220 ? -10.469 5.210 -1.807 1.00 91.19 220 MET A O 1
ATOM 1856 N N . GLY A 1 221 ? -11.116 6.185 -3.721 1.00 88.50 221 GLY A N 1
ATOM 1857 C CA . GLY A 1 221 ? -9.770 6.596 -4.125 1.00 88.50 221 GLY A CA 1
ATOM 1858 C C . GLY A 1 221 ? -9.079 7.453 -3.068 1.00 88.50 221 GLY A C 1
ATOM 1859 O O . GLY A 1 221 ? -7.926 7.194 -2.729 1.00 88.50 221 GLY A O 1
ATOM 1860 N N . ARG A 1 222 ? -9.798 8.423 -2.487 1.00 85.31 222 ARG A N 1
ATOM 1861 C CA . ARG A 1 222 ? -9.270 9.273 -1.409 1.00 85.31 222 ARG A CA 1
ATOM 1862 C C . ARG A 1 222 ? -8.908 8.452 -0.171 1.00 85.31 222 ARG A C 1
ATOM 1864 O O . ARG A 1 222 ? -7.806 8.612 0.344 1.00 85.31 222 ARG A O 1
ATOM 1871 N N . SER A 1 223 ? -9.786 7.547 0.267 1.00 90.94 223 SER A N 1
ATOM 1872 C CA . SER A 1 223 ? -9.539 6.693 1.435 1.00 90.94 223 SER A CA 1
ATOM 1873 C C . SER A 1 223 ? -8.347 5.750 1.241 1.00 90.94 223 SER A C 1
ATOM 1875 O O . SER A 1 223 ? -7.502 5.660 2.128 1.00 90.94 223 SER A O 1
ATOM 1877 N N . LEU A 1 224 ? -8.214 5.102 0.077 1.00 93.50 224 LEU A N 1
ATOM 1878 C CA . LEU A 1 224 ? -7.062 4.241 -0.225 1.00 93.50 224 LEU A CA 1
ATOM 1879 C C . LEU A 1 224 ? -5.740 5.012 -0.216 1.00 93.50 224 LEU A C 1
ATOM 1881 O O . LEU A 1 224 ? -4.790 4.602 0.451 1.00 93.50 224 LEU A O 1
ATOM 1885 N N . TRP A 1 225 ? -5.675 6.142 -0.926 1.00 91.31 225 TRP A N 1
ATOM 1886 C CA . TRP A 1 225 ? -4.451 6.937 -0.983 1.00 91.31 225 TRP A CA 1
ATOM 1887 C C . TRP A 1 225 ? -4.091 7.539 0.371 1.00 91.31 225 TRP A C 1
ATOM 1889 O O . TRP A 1 225 ? -2.917 7.522 0.738 1.00 91.31 225 TRP A O 1
ATOM 1899 N N . PHE A 1 226 ? -5.082 7.982 1.148 1.00 91.44 226 PHE A N 1
ATOM 1900 C CA . PHE A 1 226 ? -4.862 8.437 2.516 1.00 91.44 226 PHE A CA 1
ATOM 1901 C C . PHE A 1 226 ? -4.270 7.325 3.393 1.00 91.44 226 PHE A C 1
ATOM 1903 O O . PHE A 1 226 ? -3.247 7.550 4.034 1.00 91.44 226 PHE A O 1
ATOM 1910 N N . ILE A 1 227 ? -4.822 6.103 3.354 1.00 95.62 227 ILE A N 1
ATOM 1911 C CA . ILE A 1 227 ? -4.250 4.949 4.067 1.00 95.62 227 ILE A CA 1
ATOM 1912 C C . ILE A 1 227 ? -2.792 4.718 3.666 1.00 95.62 227 ILE A C 1
ATOM 1914 O O . ILE A 1 227 ? -1.929 4.616 4.537 1.00 95.62 227 ILE A O 1
ATOM 1918 N N . PHE A 1 228 ? -2.509 4.617 2.366 1.00 95.88 228 PHE A N 1
ATOM 1919 C CA . PHE A 1 228 ? -1.171 4.289 1.876 1.00 95.88 228 PHE A CA 1
ATOM 1920 C C . PHE A 1 228 ? -0.133 5.332 2.296 1.00 95.88 228 PHE A C 1
ATOM 1922 O O . PHE A 1 228 ? 0.917 4.971 2.832 1.00 95.88 228 PHE A O 1
ATOM 1929 N N . HIS A 1 229 ? -0.441 6.619 2.117 1.00 94.00 229 HIS A N 1
ATOM 1930 C CA . HIS A 1 229 ? 0.474 7.700 2.479 1.00 94.00 229 HIS A CA 1
ATOM 1931 C C . HIS A 1 229 ? 0.591 7.889 3.992 1.00 94.00 229 HIS A C 1
ATOM 1933 O O . HIS A 1 229 ? 1.704 8.077 4.469 1.00 94.00 229 HIS A O 1
ATOM 1939 N N . THR A 1 230 ? -0.480 7.754 4.780 1.00 94.38 230 THR A N 1
ATOM 1940 C CA . THR A 1 230 ? -0.401 7.870 6.250 1.00 94.38 230 THR A CA 1
ATOM 1941 C C . THR A 1 230 ? 0.302 6.676 6.906 1.00 94.38 230 THR A C 1
ATOM 1943 O O . THR A 1 230 ? 1.100 6.885 7.820 1.00 94.38 230 THR A O 1
ATOM 1946 N N . VAL A 1 231 ? 0.117 5.441 6.416 1.00 96.94 231 VAL A N 1
ATOM 1947 C CA . VAL A 1 231 ? 0.924 4.274 6.840 1.00 96.94 231 VAL A CA 1
ATOM 1948 C C . VAL A 1 231 ? 2.405 4.515 6.549 1.00 96.94 231 VAL A C 1
ATOM 1950 O O . VAL A 1 231 ? 3.247 4.346 7.430 1.00 96.94 231 VAL A O 1
ATOM 1953 N N . ALA A 1 232 ? 2.728 4.959 5.334 1.00 97.06 232 ALA A N 1
ATOM 1954 C CA . ALA A 1 232 ? 4.102 5.216 4.927 1.00 97.06 232 ALA A CA 1
ATOM 1955 C C . ALA A 1 232 ? 4.752 6.373 5.701 1.00 97.06 232 ALA A C 1
ATOM 1957 O O . ALA A 1 232 ? 5.892 6.253 6.153 1.00 97.06 232 ALA A O 1
ATOM 1958 N N . GLN A 1 233 ? 4.022 7.473 5.896 1.00 94.62 233 GLN A N 1
ATOM 1959 C CA . GLN A 1 233 ? 4.506 8.647 6.612 1.00 94.62 233 GLN A CA 1
ATOM 1960 C C . GLN A 1 233 ? 4.703 8.346 8.101 1.00 94.62 233 GLN A C 1
ATOM 1962 O O . GLN A 1 233 ? 5.725 8.732 8.650 1.00 94.62 233 GLN A O 1
ATOM 1967 N N . ARG A 1 234 ? 3.819 7.571 8.748 1.00 95.62 234 ARG A N 1
ATOM 1968 C CA . ARG A 1 234 ? 4.002 7.150 10.153 1.00 95.62 234 ARG A CA 1
ATOM 1969 C C . ARG A 1 234 ? 5.244 6.273 10.353 1.00 95.62 234 ARG A C 1
ATOM 1971 O O . ARG A 1 234 ? 5.879 6.374 11.399 1.00 95.62 234 ARG A O 1
ATOM 1978 N N . ILE A 1 235 ? 5.630 5.467 9.357 1.00 96.19 235 ILE A N 1
ATOM 1979 C CA . ILE A 1 235 ? 6.910 4.733 9.367 1.00 96.19 235 ILE A CA 1
ATOM 1980 C C . ILE A 1 235 ? 8.087 5.697 9.146 1.00 96.19 235 ILE A C 1
ATOM 1982 O O . ILE A 1 235 ? 9.065 5.643 9.888 1.00 96.19 235 ILE A O 1
ATOM 1986 N N . SER A 1 236 ? 7.987 6.619 8.184 1.00 95.19 236 SER A N 1
ATOM 1987 C CA . SER A 1 236 ? 9.006 7.650 7.928 1.00 95.19 236 SER A CA 1
ATOM 1988 C C . SER A 1 236 ? 9.250 8.576 9.132 1.00 95.19 236 SER A C 1
ATOM 1990 O O . SER A 1 236 ? 10.390 8.959 9.392 1.00 95.19 236 SER A O 1
ATOM 1992 N N . ASP A 1 237 ? 8.203 8.922 9.879 1.00 93.44 237 ASP A N 1
ATOM 1993 C CA . ASP A 1 237 ? 8.254 9.815 11.045 1.00 93.44 237 ASP A CA 1
ATOM 1994 C C . ASP A 1 237 ? 8.696 9.100 12.331 1.00 93.44 237 ASP A C 1
ATOM 1996 O O . ASP A 1 237 ? 9.038 9.756 13.316 1.00 93.44 237 ASP A O 1
ATOM 2000 N N . SER A 1 238 ? 8.698 7.762 12.341 1.00 92.88 238 SER A N 1
ATOM 2001 C CA . SER A 1 238 ? 9.130 6.975 13.498 1.00 92.88 238 SER A CA 1
ATOM 2002 C C . SER A 1 238 ? 10.584 7.288 13.872 1.00 92.88 238 SER A C 1
ATOM 2004 O O . SER A 1 238 ? 11.413 7.532 13.000 1.00 92.88 238 SER A O 1
ATOM 2006 N N . GLN A 1 239 ? 10.901 7.308 15.169 1.00 92.81 239 GLN A N 1
ATOM 2007 C CA . GLN A 1 239 ? 12.243 7.629 15.691 1.00 92.81 239 GLN A CA 1
ATOM 2008 C C . GLN A 1 239 ? 12.957 6.373 16.216 1.00 92.81 239 GLN A C 1
ATOM 2010 O O . GLN A 1 239 ? 13.723 6.418 17.181 1.00 92.81 239 GLN A O 1
ATOM 2015 N N . CYS A 1 240 ? 12.663 5.226 15.603 1.00 93.31 240 CYS A N 1
ATOM 2016 C CA . CYS A 1 240 ? 13.065 3.919 16.110 1.00 93.31 240 CYS A CA 1
ATOM 2017 C C . CYS A 1 240 ? 14.518 3.552 15.810 1.00 93.31 240 CYS A C 1
ATOM 2019 O O . CYS A 1 240 ? 14.953 2.491 16.228 1.00 93.31 240 CYS A O 1
ATOM 2021 N N . GLU A 1 241 ? 15.295 4.406 15.139 1.00 91.06 241 GLU A N 1
ATOM 2022 C CA . GLU A 1 241 ? 16.725 4.196 14.875 1.00 91.06 241 GLU A CA 1
ATOM 2023 C C . GLU A 1 241 ? 17.563 4.025 16.151 1.00 91.06 241 GLU A C 1
ATOM 2025 O O . GLU A 1 241 ? 18.569 3.319 16.124 1.00 91.06 241 GLU A O 1
ATOM 2030 N N . ASN A 1 242 ? 17.130 4.628 17.264 1.00 88.62 242 ASN A N 1
ATOM 2031 C CA . ASN A 1 242 ? 17.789 4.519 18.569 1.00 88.62 242 ASN A CA 1
ATOM 2032 C C . ASN A 1 242 ? 17.353 3.278 19.380 1.00 88.62 242 ASN A C 1
ATOM 2034 O O . ASN A 1 242 ? 17.918 3.022 20.442 1.00 88.62 242 ASN A O 1
ATOM 2038 N N . ASP A 1 243 ? 16.351 2.521 18.917 1.00 92.06 243 ASP A N 1
ATOM 2039 C CA . ASP A 1 243 ? 15.919 1.271 19.553 1.00 92.06 243 ASP A CA 1
ATOM 2040 C C . ASP A 1 243 ? 16.925 0.147 19.245 1.00 92.06 243 ASP A C 1
ATOM 2042 O O . ASP A 1 243 ? 17.404 0.014 18.114 1.00 92.06 243 ASP A O 1
ATOM 2046 N N . SER A 1 244 ? 17.226 -0.708 20.226 1.00 92.50 244 SER A N 1
ATOM 2047 C CA . SER A 1 244 ? 18.137 -1.846 20.033 1.00 92.50 244 SER A CA 1
ATOM 2048 C C . SER A 1 244 ? 17.624 -2.858 18.999 1.00 92.50 244 SER A C 1
ATOM 2050 O O . SER A 1 244 ? 18.420 -3.597 18.419 1.00 92.50 244 SER A O 1
ATOM 2052 N N . ASN A 1 245 ? 16.319 -2.854 18.716 1.00 93.88 245 ASN A N 1
ATOM 2053 C CA . ASN A 1 245 ? 15.654 -3.704 17.733 1.00 93.88 245 ASN A CA 1
ATOM 2054 C C . ASN A 1 245 ? 15.295 -2.963 16.433 1.00 93.88 245 ASN A C 1
ATOM 2056 O O . ASN A 1 245 ? 14.560 -3.513 15.612 1.00 93.88 245 ASN A O 1
ATOM 2060 N N . SER A 1 246 ? 15.801 -1.743 16.215 1.00 94.38 246 SER A N 1
ATOM 2061 C CA . SER A 1 246 ? 15.490 -0.877 15.060 1.00 94.38 246 SER A CA 1
ATOM 2062 C C . SER A 1 246 ? 15.455 -1.613 13.713 1.00 94.38 246 SER A C 1
ATOM 2064 O O . SER A 1 246 ? 14.477 -1.538 12.969 1.00 94.38 246 SER A O 1
ATOM 2066 N N . LYS A 1 247 ? 16.498 -2.400 13.426 1.00 95.19 247 LYS A N 1
ATOM 2067 C CA . LYS A 1 247 ? 16.614 -3.225 12.214 1.00 95.19 247 LYS A CA 1
ATOM 2068 C C . LYS A 1 247 ? 15.462 -4.223 12.065 1.00 95.19 247 LYS A C 1
ATOM 2070 O O . LYS A 1 247 ? 14.963 -4.407 10.959 1.00 95.19 247 LYS A O 1
ATOM 2075 N N . GLU A 1 248 ? 15.050 -4.866 13.154 1.00 95.56 248 GLU A N 1
ATOM 2076 C CA . GLU A 1 248 ? 13.980 -5.864 13.133 1.00 95.56 248 GLU A CA 1
ATOM 2077 C C . GLU A 1 248 ? 12.600 -5.212 13.005 1.00 95.56 248 GLU A C 1
ATOM 2079 O O . GLU A 1 248 ? 11.790 -5.651 12.190 1.00 95.56 248 GLU A O 1
ATOM 2084 N N . ILE A 1 249 ? 12.376 -4.094 13.705 1.00 96.06 249 ILE A N 1
ATOM 2085 C CA . ILE A 1 249 ? 11.180 -3.253 13.559 1.00 96.06 249 ILE A CA 1
ATOM 2086 C C . ILE A 1 249 ? 10.964 -2.886 12.083 1.00 96.06 249 ILE A C 1
ATOM 2088 O O . ILE A 1 249 ? 9.905 -3.172 11.517 1.00 96.06 249 ILE A O 1
ATOM 2092 N N . TYR A 1 250 ? 11.974 -2.309 11.423 1.00 96.69 250 TYR A N 1
ATOM 2093 C CA . TYR A 1 250 ? 11.838 -1.894 10.026 1.00 96.69 250 TYR A CA 1
ATOM 2094 C C . TYR A 1 250 ? 11.783 -3.075 9.039 1.00 96.69 250 TYR A C 1
ATOM 2096 O O . TYR A 1 250 ? 11.078 -2.976 8.029 1.00 96.69 250 TYR A O 1
ATOM 2104 N N . ASN A 1 251 ? 12.441 -4.208 9.325 1.00 96.19 251 ASN A N 1
ATOM 2105 C CA . ASN A 1 251 ? 12.281 -5.450 8.555 1.00 96.19 251 ASN A CA 1
ATOM 2106 C C . ASN A 1 251 ? 10.822 -5.919 8.555 1.00 96.19 251 ASN A C 1
ATOM 2108 O O . ASN A 1 251 ? 10.237 -6.110 7.484 1.00 96.19 251 ASN A O 1
ATOM 2112 N N . GLN A 1 252 ? 10.223 -6.079 9.739 1.00 95.19 252 GLN A N 1
ATOM 2113 C CA . GLN A 1 252 ? 8.862 -6.595 9.862 1.00 95.19 252 GLN A CA 1
ATOM 2114 C C . GLN A 1 252 ? 7.828 -5.623 9.286 1.00 95.19 252 GLN A C 1
ATOM 2116 O O . GLN A 1 252 ? 6.977 -6.051 8.506 1.00 95.19 252 GLN A O 1
ATOM 2121 N N . LEU A 1 253 ? 7.937 -4.317 9.570 1.00 96.69 253 LEU A N 1
ATOM 2122 C CA . LEU A 1 253 ? 7.074 -3.292 8.966 1.00 96.69 253 LEU A CA 1
ATOM 2123 C C . LEU A 1 253 ? 7.134 -3.334 7.431 1.00 96.69 253 LEU A C 1
ATOM 2125 O O . LEU A 1 253 ? 6.097 -3.397 6.768 1.00 96.69 253 LEU A O 1
ATOM 2129 N N . THR A 1 254 ? 8.340 -3.379 6.857 1.00 96.88 254 THR A N 1
ATOM 2130 C CA . THR A 1 254 ? 8.527 -3.455 5.399 1.00 96.88 254 THR A CA 1
ATOM 2131 C C . THR A 1 254 ? 7.928 -4.736 4.818 1.00 96.88 254 THR A C 1
ATOM 2133 O O . THR A 1 254 ? 7.305 -4.697 3.755 1.00 96.88 254 THR A O 1
ATOM 2136 N N . GLN A 1 255 ? 8.071 -5.877 5.501 1.00 94.69 255 GLN A N 1
ATOM 2137 C CA . GLN A 1 255 ? 7.506 -7.142 5.032 1.00 94.69 255 GLN A CA 1
ATOM 2138 C C . GLN A 1 255 ? 5.974 -7.171 5.125 1.00 94.69 255 GLN A C 1
ATOM 2140 O O . GLN A 1 255 ? 5.323 -7.632 4.186 1.00 94.69 255 GLN A O 1
ATOM 2145 N N . LYS A 1 256 ? 5.378 -6.634 6.198 1.00 95.25 256 LYS A N 1
ATOM 2146 C CA . LYS A 1 256 ? 3.918 -6.482 6.315 1.00 95.25 256 LYS A CA 1
ATOM 2147 C C . LYS A 1 256 ? 3.372 -5.567 5.217 1.00 95.25 256 LYS A C 1
ATOM 2149 O O . LYS A 1 256 ? 2.382 -5.925 4.585 1.00 95.25 256 LYS A O 1
ATOM 2154 N N . VAL A 1 257 ? 4.054 -4.459 4.903 1.00 96.88 257 VAL A N 1
ATOM 2155 C CA . VAL A 1 257 ? 3.695 -3.580 3.773 1.00 96.88 257 VAL A CA 1
ATOM 2156 C C . VAL A 1 257 ? 3.797 -4.313 2.428 1.00 96.88 257 VAL A C 1
ATOM 2158 O O . VAL A 1 257 ? 2.865 -4.236 1.630 1.00 96.88 257 VAL A O 1
ATOM 2161 N N . LYS A 1 258 ? 4.859 -5.097 2.182 1.00 95.75 258 LYS A N 1
ATOM 2162 C CA . LYS A 1 258 ? 4.982 -5.933 0.967 1.00 95.75 258 LYS A CA 1
ATOM 2163 C C . LYS A 1 258 ? 3.841 -6.944 0.838 1.00 95.75 258 LYS A C 1
ATOM 2165 O O . LYS A 1 258 ? 3.239 -7.041 -0.232 1.00 95.75 258 LYS A O 1
ATOM 2170 N N . ASN A 1 259 ? 3.517 -7.665 1.912 1.00 94.25 259 ASN A N 1
ATOM 2171 C CA . ASN A 1 259 ? 2.409 -8.625 1.941 1.00 94.25 259 ASN A CA 1
ATOM 2172 C C . ASN A 1 259 ? 1.058 -7.934 1.690 1.00 94.25 259 ASN A C 1
ATOM 2174 O O . ASN A 1 259 ? 0.247 -8.417 0.895 1.00 94.25 259 ASN A O 1
ATOM 2178 N N . PHE A 1 260 ? 0.831 -6.796 2.353 1.00 95.44 260 PHE A N 1
ATOM 2179 C CA . PHE A 1 260 ? -0.375 -5.989 2.219 1.00 95.44 260 PHE A CA 1
ATOM 2180 C C . PHE A 1 260 ? -0.576 -5.523 0.775 1.00 95.44 260 PHE A C 1
ATOM 2182 O O . PHE A 1 260 ? -1.604 -5.847 0.186 1.00 95.44 260 PHE A O 1
ATOM 2189 N N . ILE A 1 261 ? 0.423 -4.863 0.172 1.00 94.44 261 ILE A N 1
ATOM 2190 C CA . ILE A 1 261 ? 0.358 -4.395 -1.222 1.00 94.44 261 ILE A CA 1
ATOM 2191 C C . ILE A 1 261 ? 0.137 -5.574 -2.173 1.00 94.44 261 ILE A C 1
ATOM 2193 O O . ILE A 1 261 ? -0.741 -5.507 -3.028 1.00 94.44 261 ILE A O 1
ATOM 2197 N N . THR A 1 262 ? 0.890 -6.668 -2.015 1.00 93.56 262 THR A N 1
ATOM 2198 C CA . THR A 1 262 ? 0.796 -7.829 -2.920 1.00 93.56 262 THR A CA 1
ATOM 2199 C C . THR A 1 262 ? -0.588 -8.477 -2.877 1.00 93.56 262 THR A C 1
ATOM 2201 O O . THR A 1 262 ? -1.097 -8.874 -3.920 1.00 93.56 262 THR A O 1
ATOM 2204 N N . SER A 1 263 ? -1.225 -8.538 -1.702 1.00 93.00 263 SER A N 1
ATOM 2205 C CA . SER A 1 263 ? -2.614 -9.003 -1.580 1.00 93.00 263 SER A CA 1
ATOM 2206 C C . SER A 1 263 ? -3.603 -7.974 -2.147 1.00 93.00 263 SER A C 1
ATOM 2208 O O . SER A 1 263 ? -4.511 -8.338 -2.890 1.00 93.00 263 SER A O 1
ATOM 2210 N N . PHE A 1 264 ? -3.398 -6.683 -1.850 1.00 94.12 264 PHE A N 1
ATOM 2211 C CA . PHE A 1 264 ? -4.246 -5.577 -2.306 1.00 94.12 264 PHE A CA 1
ATOM 2212 C C . PHE A 1 264 ? -4.356 -5.498 -3.834 1.00 94.12 264 PHE A C 1
ATOM 2214 O O . PHE A 1 264 ? -5.445 -5.223 -4.334 1.00 94.12 264 PHE A O 1
ATOM 2221 N N . LEU A 1 265 ? -3.282 -5.812 -4.576 1.00 92.38 265 LEU A N 1
ATOM 2222 C CA . LEU A 1 265 ? -3.304 -5.887 -6.046 1.00 92.38 265 LEU A CA 1
ATOM 2223 C C . LEU A 1 265 ? -4.510 -6.676 -6.575 1.00 92.38 265 LEU A C 1
ATOM 2225 O O . LEU A 1 265 ? -5.152 -6.239 -7.521 1.00 92.38 265 LEU A O 1
ATOM 2229 N N . TYR A 1 266 ? -4.843 -7.802 -5.940 1.00 91.44 266 TYR A N 1
ATOM 2230 C CA . TYR A 1 266 ? -5.927 -8.705 -6.349 1.00 91.44 266 TYR A CA 1
ATOM 2231 C C . TYR A 1 266 ? -7.268 -8.403 -5.669 1.00 91.44 266 TYR A C 1
ATOM 2233 O O . TYR A 1 266 ? -8.266 -9.057 -5.960 1.00 91.44 266 TYR A O 1
ATOM 2241 N N . GLN A 1 267 ? -7.299 -7.419 -4.770 1.00 93.69 267 GLN A N 1
ATOM 2242 C CA . GLN A 1 267 ? -8.406 -7.173 -3.845 1.00 93.69 267 GLN A CA 1
ATOM 2243 C C . GLN A 1 267 ? -8.877 -5.711 -3.835 1.00 93.69 267 GLN A C 1
ATOM 2245 O O . GLN A 1 267 ? -9.739 -5.353 -3.042 1.00 93.69 267 GLN A O 1
ATOM 2250 N N . HIS A 1 268 ? -8.391 -4.853 -4.738 1.00 94.31 268 HIS A N 1
ATOM 2251 C CA . HIS A 1 268 ? -8.936 -3.503 -4.888 1.00 94.31 268 HIS A CA 1
ATOM 2252 C C . HIS A 1 268 ? -10.459 -3.579 -5.160 1.00 94.31 268 HIS A C 1
ATOM 2254 O O . HIS A 1 268 ? -10.869 -4.218 -6.134 1.00 94.31 268 HIS A O 1
ATOM 2260 N N . PRO A 1 269 ? -11.326 -2.903 -4.375 1.00 93.81 269 PRO A N 1
ATOM 2261 C CA . PRO A 1 269 ? -12.793 -3.042 -4.463 1.00 93.81 269 PRO A CA 1
ATOM 2262 C C . PRO A 1 269 ? -13.443 -2.453 -5.734 1.00 93.81 269 PRO A C 1
ATOM 2264 O O . PRO A 1 269 ? -14.669 -2.467 -5.887 1.00 93.81 269 PRO A O 1
ATOM 2267 N N . CYS A 1 270 ? -12.622 -1.939 -6.649 1.00 92.25 270 CYS A N 1
ATOM 2268 C CA . CYS A 1 270 ? -12.980 -1.418 -7.958 1.00 92.25 270 CYS A CA 1
ATOM 2269 C C . CYS A 1 270 ? -12.449 -2.404 -9.012 1.00 92.25 270 CYS A C 1
ATOM 2271 O O . CYS A 1 270 ? -11.243 -2.396 -9.257 1.00 92.25 270 CYS A O 1
ATOM 2273 N N . PRO A 1 271 ? -13.293 -3.244 -9.633 1.00 90.38 271 PRO A N 1
ATOM 2274 C CA . PRO A 1 271 ? -12.837 -4.277 -10.565 1.00 90.38 271 PRO A CA 1
ATOM 2275 C C . PRO A 1 271 ? -12.011 -3.743 -11.749 1.00 90.38 271 PRO A C 1
ATOM 2277 O O . PRO A 1 271 ? -10.927 -4.254 -12.021 1.00 90.38 271 PRO A O 1
ATOM 2280 N N . ILE A 1 272 ? -12.432 -2.640 -12.382 1.00 88.56 272 ILE A N 1
ATOM 2281 C CA . ILE A 1 272 ? -11.646 -1.976 -13.440 1.00 88.56 272 ILE A CA 1
ATOM 2282 C C . ILE A 1 272 ? -10.318 -1.396 -12.919 1.00 88.56 272 ILE A C 1
ATOM 2284 O O . ILE A 1 272 ? -9.277 -1.585 -13.546 1.00 88.56 272 ILE A O 1
ATOM 2288 N N . CYS A 1 273 ? -10.307 -0.769 -11.736 1.00 90.50 273 CYS A N 1
ATOM 2289 C CA . CYS A 1 273 ? -9.076 -0.251 -11.129 1.00 90.50 273 CYS A CA 1
ATOM 2290 C C . CYS A 1 273 ? -8.111 -1.387 -10.748 1.00 90.50 273 CYS A C 1
ATOM 2292 O O . CYS A 1 273 ? -6.899 -1.227 -10.865 1.00 90.50 273 CYS A O 1
ATOM 2294 N N . ARG A 1 274 ? -8.640 -2.544 -10.322 1.00 91.94 274 ARG A N 1
ATOM 2295 C CA . ARG A 1 274 ? -7.877 -3.759 -10.014 1.00 91.94 274 ARG A CA 1
ATOM 2296 C C . ARG A 1 274 ? -7.154 -4.274 -11.257 1.00 91.94 274 ARG A C 1
ATOM 2298 O O . ARG A 1 274 ? -5.939 -4.454 -11.221 1.00 91.94 274 ARG A O 1
ATOM 2305 N N . GLU A 1 275 ? -7.873 -4.463 -12.366 1.00 88.56 275 GLU A N 1
ATOM 2306 C CA . GLU A 1 275 ? -7.255 -4.921 -13.617 1.00 88.56 275 GLU A CA 1
ATOM 2307 C C . GLU A 1 275 ? -6.253 -3.902 -14.172 1.00 88.56 275 GLU A C 1
ATOM 2309 O O . GLU A 1 275 ? -5.171 -4.300 -14.606 1.00 88.56 275 GLU A O 1
ATOM 2314 N N . HIS A 1 276 ? -6.554 -2.600 -14.092 1.00 88.25 276 HIS A N 1
ATOM 2315 C CA . HIS A 1 276 ? -5.624 -1.528 -14.465 1.00 88.25 276 HIS A CA 1
ATOM 2316 C C . HIS A 1 276 ? -4.342 -1.557 -13.621 1.00 88.25 276 HIS A C 1
ATOM 2318 O O . HIS A 1 276 ? -3.231 -1.507 -14.158 1.00 88.25 276 HIS A O 1
ATOM 2324 N N . GLN A 1 277 ? -4.477 -1.731 -12.304 1.00 90.94 277 GLN A N 1
ATOM 2325 C CA . GLN A 1 277 ? -3.351 -1.798 -11.380 1.00 90.94 277 GLN A CA 1
ATOM 2326 C C . GLN A 1 277 ? -2.465 -3.027 -11.634 1.00 90.94 277 GLN A C 1
ATOM 2328 O O . GLN A 1 277 ? -1.247 -2.877 -11.757 1.00 90.94 277 GLN A O 1
ATOM 2333 N N . ILE A 1 278 ? -3.055 -4.224 -11.736 1.00 90.12 278 ILE A N 1
ATOM 2334 C CA . ILE A 1 278 ? -2.325 -5.478 -11.988 1.00 90.12 278 ILE A CA 1
ATOM 2335 C C . ILE A 1 278 ? -1.681 -5.452 -13.380 1.00 90.12 278 ILE A C 1
ATOM 2337 O O . ILE A 1 278 ? -0.467 -5.624 -13.507 1.00 90.12 278 ILE A O 1
ATOM 2341 N N . SER A 1 279 ? -2.497 -5.240 -14.414 1.00 87.38 279 SER A N 1
ATOM 2342 C CA . SER A 1 279 ? -2.150 -5.574 -15.800 1.00 87.38 279 SER A CA 1
ATOM 2343 C C . SER A 1 279 ? -1.435 -4.450 -16.540 1.00 87.38 279 SER A C 1
ATOM 2345 O O . SER A 1 279 ? -0.728 -4.722 -17.509 1.00 87.38 279 SER A O 1
ATOM 2347 N N . ARG A 1 280 ? -1.579 -3.198 -16.077 1.00 88.62 280 ARG A N 1
ATOM 2348 C CA . ARG A 1 280 ? -0.952 -2.021 -16.696 1.00 88.62 280 ARG A CA 1
ATOM 2349 C C . ARG A 1 280 ? 0.061 -1.375 -15.744 1.00 88.62 280 ARG A C 1
ATOM 2351 O O . ARG A 1 280 ? 1.268 -1.434 -15.993 1.00 88.62 280 ARG A O 1
ATOM 2358 N N . ILE A 1 281 ? -0.370 -0.875 -14.585 1.00 91.56 281 ILE A N 1
ATOM 2359 C CA . ILE A 1 281 ? 0.486 -0.080 -13.680 1.00 91.56 281 ILE A CA 1
ATOM 2360 C C . ILE A 1 281 ? 1.682 -0.865 -13.130 1.00 91.56 281 ILE A C 1
ATOM 2362 O O . ILE A 1 281 ? 2.821 -0.385 -13.203 1.00 91.56 281 ILE A O 1
ATOM 2366 N N . PHE A 1 282 ? 1.474 -2.058 -12.566 1.00 93.44 282 PHE A N 1
ATOM 2367 C CA . PHE A 1 282 ? 2.551 -2.798 -11.896 1.00 93.44 282 PHE A CA 1
ATOM 2368 C C . PHE A 1 282 ? 3.528 -3.488 -12.858 1.00 93.44 282 PHE A C 1
ATOM 2370 O O . PHE A 1 282 ? 4.692 -3.668 -12.500 1.00 93.44 282 PHE A O 1
ATOM 2377 N N . VAL A 1 283 ? 3.142 -3.724 -14.113 1.00 93.00 283 VAL A N 1
ATOM 2378 C CA . VAL A 1 283 ? 3.993 -4.374 -15.133 1.00 93.00 283 VAL A CA 1
ATOM 2379 C C . VAL A 1 283 ? 4.421 -3.474 -16.300 1.00 93.00 283 VAL A C 1
ATOM 2381 O O . VAL A 1 283 ? 4.982 -3.976 -17.276 1.00 93.00 283 VAL A O 1
ATOM 2384 N N . ASN A 1 284 ? 4.208 -2.156 -16.185 1.00 92.69 284 ASN A N 1
ATOM 2385 C CA . ASN A 1 284 ? 4.485 -1.149 -17.226 1.00 92.69 284 ASN A CA 1
ATOM 2386 C C . ASN A 1 284 ? 3.754 -1.438 -18.551 1.00 92.69 284 ASN A C 1
ATOM 2388 O O . ASN A 1 284 ? 4.294 -1.209 -19.633 1.00 92.69 284 ASN A O 1
ATOM 2392 N N . ASP A 1 285 ? 2.532 -1.970 -18.456 1.00 89.12 285 ASP A N 1
ATOM 2393 C CA . ASP A 1 285 ? 1.642 -2.260 -19.587 1.00 89.12 285 ASP A CA 1
ATOM 2394 C C . ASP A 1 285 ? 2.316 -3.090 -20.703 1.00 89.12 285 ASP A C 1
ATOM 2396 O O . ASP A 1 285 ? 2.010 -2.994 -21.891 1.00 89.12 285 ASP A O 1
ATOM 2400 N N . ARG A 1 286 ? 3.297 -3.919 -20.318 1.00 90.75 286 ARG A N 1
ATOM 2401 C CA . ARG A 1 286 ? 4.206 -4.646 -21.226 1.00 90.75 286 ARG A CA 1
ATOM 2402 C C . ARG A 1 286 ? 3.529 -5.638 -22.176 1.00 90.75 286 ARG A C 1
ATOM 2404 O O . ARG A 1 286 ? 4.206 -6.214 -23.020 1.00 90.75 286 ARG A O 1
ATOM 2411 N N . TYR A 1 287 ? 2.232 -5.864 -21.993 1.00 87.88 287 TYR A N 1
ATOM 2412 C CA . TYR A 1 287 ? 1.402 -6.751 -22.799 1.00 87.88 287 TYR A CA 1
ATOM 2413 C C . TYR A 1 287 ? 0.594 -6.007 -23.875 1.00 87.88 287 TYR A C 1
ATOM 2415 O O . TYR A 1 287 ? -0.114 -6.649 -24.650 1.00 87.88 287 TYR A O 1
ATOM 2423 N N . ALA A 1 288 ? 0.705 -4.674 -23.950 1.00 85.38 288 ALA A N 1
ATOM 2424 C CA . ALA A 1 288 ? 0.226 -3.900 -25.089 1.00 85.38 288 ALA A CA 1
ATOM 2425 C C . ALA A 1 288 ? 0.849 -4.413 -26.400 1.00 85.38 288 ALA A C 1
ATOM 2427 O O . ALA A 1 288 ? 1.997 -4.861 -26.428 1.00 85.38 288 ALA A O 1
ATOM 2428 N N . LYS A 1 289 ? 0.087 -4.346 -27.498 1.00 82.31 289 LYS A N 1
ATOM 2429 C CA . LYS A 1 289 ? 0.477 -4.938 -28.791 1.00 82.31 289 LYS A CA 1
ATOM 2430 C C . LYS A 1 289 ? 1.713 -4.272 -29.389 1.00 82.31 289 LYS A C 1
ATOM 2432 O O . LYS A 1 289 ? 2.542 -4.947 -29.997 1.00 82.31 289 LYS A O 1
ATOM 2437 N N . ASP A 1 290 ? 1.828 -2.959 -29.215 1.00 81.31 290 ASP A N 1
ATOM 2438 C CA . ASP A 1 290 ? 2.950 -2.165 -29.691 1.00 81.31 290 ASP A CA 1
ATOM 2439 C C . ASP A 1 290 ? 3.216 -0.934 -28.782 1.00 81.31 290 ASP A C 1
ATOM 2441 O O . ASP A 1 290 ? 2.454 -0.668 -27.846 1.00 81.31 290 ASP A O 1
ATOM 2445 N N . PRO A 1 291 ? 4.309 -0.176 -29.011 1.00 77.38 291 PRO A N 1
ATOM 2446 C CA . PRO A 1 291 ? 4.677 0.988 -28.197 1.00 77.38 291 PRO A CA 1
ATOM 2447 C C . PRO A 1 291 ? 3.719 2.191 -28.256 1.00 77.38 291 PRO A C 1
ATOM 2449 O O . PRO A 1 291 ? 3.857 3.102 -27.441 1.00 77.38 291 PRO A O 1
ATOM 2452 N N . ILE A 1 292 ? 2.826 2.256 -29.246 1.00 74.31 292 ILE A N 1
ATOM 2453 C CA . ILE A 1 292 ? 1.813 3.310 -29.401 1.00 74.31 292 ILE A CA 1
ATOM 2454 C C . ILE A 1 292 ? 0.563 2.932 -28.603 1.00 74.31 292 ILE A C 1
ATOM 2456 O O . ILE A 1 292 ? -0.010 3.802 -27.956 1.00 74.31 292 ILE A O 1
ATOM 2460 N N . ASP A 1 293 ? 0.202 1.647 -28.569 1.00 74.75 293 ASP A N 1
ATOM 2461 C CA . ASP A 1 293 ? -0.848 1.121 -27.687 1.00 74.75 293 ASP A CA 1
ATOM 2462 C C . ASP A 1 293 ? -0.422 1.110 -26.205 1.00 74.75 293 ASP A C 1
ATOM 2464 O O . ASP A 1 293 ? -1.265 1.186 -25.318 1.00 74.75 293 ASP A O 1
ATOM 2468 N N . ASN A 1 294 ? 0.877 1.066 -25.892 1.00 82.62 294 ASN A N 1
ATOM 2469 C CA . ASN A 1 294 ? 1.363 1.009 -24.509 1.00 82.62 294 ASN A CA 1
ATOM 2470 C C . ASN A 1 294 ? 1.122 2.328 -23.736 1.00 82.62 294 ASN A C 1
ATOM 2472 O O . ASN A 1 294 ? 1.659 3.386 -24.082 1.00 82.62 294 ASN A O 1
ATOM 2476 N N . GLU A 1 295 ? 0.331 2.278 -22.660 1.00 82.31 295 GLU A N 1
ATOM 2477 C CA . GLU A 1 295 ? 0.087 3.413 -21.757 1.00 82.31 295 GLU A CA 1
ATOM 2478 C C . GLU A 1 295 ? 1.381 3.893 -21.094 1.00 82.31 295 GLU A C 1
ATOM 2480 O O . GLU A 1 295 ? 1.633 5.093 -20.984 1.00 82.31 295 GLU A O 1
ATOM 2485 N N . ALA A 1 296 ? 2.211 2.958 -20.634 1.00 86.00 296 ALA A N 1
ATOM 2486 C CA . ALA A 1 296 ? 3.341 3.258 -19.767 1.00 86.00 296 ALA A CA 1
ATOM 2487 C C . ALA A 1 296 ? 4.379 4.170 -20.450 1.00 86.00 296 ALA A C 1
ATOM 2489 O O . ALA A 1 296 ? 4.827 5.158 -19.866 1.00 86.00 296 ALA A O 1
ATOM 2490 N N . ILE A 1 297 ? 4.682 3.903 -21.722 1.00 84.94 297 ILE A N 1
ATOM 2491 C CA . ILE A 1 297 ? 5.534 4.716 -22.595 1.00 84.94 297 ILE A CA 1
ATOM 2492 C C . ILE A 1 297 ? 4.951 6.114 -22.798 1.00 84.94 297 ILE A C 1
ATOM 2494 O O . ILE A 1 297 ? 5.692 7.092 -22.711 1.00 84.94 297 ILE A O 1
ATOM 2498 N N . ARG A 1 298 ? 3.652 6.236 -23.083 1.00 78.88 298 ARG A N 1
ATOM 2499 C CA . ARG A 1 298 ? 3.032 7.536 -23.397 1.00 78.88 298 ARG A CA 1
ATOM 2500 C C . ARG A 1 298 ? 2.819 8.400 -22.159 1.00 78.88 298 ARG A C 1
ATOM 2502 O O . ARG A 1 298 ? 2.824 9.628 -22.257 1.00 78.88 298 ARG A O 1
ATOM 2509 N N . TYR A 1 299 ? 2.584 7.769 -21.013 1.00 78.56 299 TYR A N 1
ATOM 2510 C CA . TYR A 1 299 ? 1.898 8.420 -19.907 1.00 78.56 299 TYR A CA 1
ATOM 2511 C C . TYR A 1 299 ? 2.588 8.313 -18.554 1.00 78.56 299 TYR A C 1
ATOM 2513 O O . TYR A 1 299 ? 2.523 9.275 -17.791 1.00 78.56 299 TYR A O 1
ATOM 2521 N N . TYR A 1 300 ? 3.229 7.190 -18.222 1.00 85.62 300 TYR A N 1
ATOM 2522 C CA . TYR A 1 300 ? 3.727 7.020 -16.857 1.00 85.62 300 TYR A CA 1
ATOM 2523 C C . TYR A 1 300 ? 4.992 7.878 -16.647 1.00 85.62 300 TYR A C 1
ATOM 2525 O O . TYR A 1 300 ? 5.796 8.033 -17.578 1.00 85.62 300 TYR A O 1
ATOM 2533 N N . PRO A 1 301 ? 5.204 8.436 -15.442 1.00 86.94 301 PRO A N 1
ATOM 2534 C CA . PRO A 1 301 ? 6.438 9.134 -15.101 1.00 86.94 301 PRO A CA 1
ATOM 2535 C C . PRO A 1 301 ? 7.641 8.179 -15.164 1.00 86.94 301 PRO A C 1
ATOM 2537 O O . PRO A 1 301 ? 7.540 7.006 -14.782 1.00 86.94 301 PRO A O 1
ATOM 2540 N N . ILE A 1 302 ? 8.787 8.656 -15.657 1.00 91.19 302 ILE A N 1
ATOM 2541 C CA . ILE A 1 302 ? 9.981 7.817 -15.867 1.00 91.19 302 ILE A CA 1
ATOM 2542 C C . ILE A 1 302 ? 10.533 7.252 -14.541 1.00 91.19 302 ILE A C 1
ATOM 2544 O O . ILE A 1 302 ? 11.086 6.152 -14.523 1.00 91.19 302 ILE A O 1
ATOM 2548 N N . GLU A 1 303 ? 10.283 7.912 -13.402 1.00 91.56 303 GLU A N 1
ATOM 2549 C CA . GLU A 1 303 ? 10.606 7.407 -12.061 1.00 91.56 303 GLU A CA 1
ATOM 2550 C C . GLU A 1 303 ? 9.763 6.212 -11.602 1.00 91.56 303 GLU A C 1
ATOM 2552 O O . GLU A 1 303 ? 10.207 5.470 -10.723 1.00 91.56 303 GLU A O 1
ATOM 2557 N N . HIS A 1 304 ? 8.580 5.999 -12.188 1.00 93.00 304 HIS A N 1
ATOM 2558 C CA . HIS A 1 304 ? 7.794 4.777 -11.990 1.00 93.00 304 HIS A CA 1
ATOM 2559 C C . HIS A 1 304 ? 8.229 3.674 -12.954 1.00 93.00 304 HIS A C 1
ATOM 2561 O O . HIS A 1 304 ? 8.363 2.519 -12.548 1.00 93.00 304 HIS A O 1
ATOM 2567 N N . LEU A 1 305 ? 8.508 4.026 -14.214 1.00 94.00 305 LEU A N 1
ATOM 2568 C CA . LEU A 1 305 ? 8.995 3.074 -15.219 1.00 94.00 305 LEU A CA 1
ATOM 2569 C C . LEU A 1 305 ? 10.306 2.397 -14.794 1.00 94.00 305 LEU A C 1
ATOM 2571 O O . LEU A 1 305 ? 10.460 1.193 -15.003 1.00 94.00 305 LEU A O 1
ATOM 2575 N N . LEU A 1 306 ? 11.210 3.166 -14.177 1.00 95.62 306 LEU A N 1
ATOM 2576 C CA . LEU A 1 306 ? 12.516 2.728 -13.670 1.00 95.62 306 LEU A CA 1
ATOM 2577 C C . LEU A 1 306 ? 12.509 2.365 -12.168 1.00 95.62 306 LEU A C 1
ATOM 2579 O O . LEU A 1 306 ? 13.571 2.244 -11.549 1.00 95.62 306 LEU A O 1
ATOM 2583 N N . MET A 1 307 ? 11.334 2.200 -11.551 1.00 94.56 307 MET A N 1
ATOM 2584 C CA . MET A 1 307 ? 11.216 1.794 -10.147 1.00 94.56 307 MET A CA 1
ATOM 2585 C C . MET A 1 307 ? 11.709 0.348 -9.971 1.00 94.56 307 MET A C 1
ATOM 2587 O O . MET A 1 307 ? 11.080 -0.602 -10.438 1.00 94.56 307 MET A O 1
ATOM 2591 N N . GLY A 1 308 ? 12.855 0.187 -9.303 1.00 93.56 308 GLY A N 1
ATOM 2592 C CA . GLY A 1 308 ? 13.571 -1.092 -9.214 1.00 93.56 308 GLY A CA 1
ATOM 2593 C C . GLY A 1 308 ? 14.549 -1.340 -10.369 1.00 93.56 308 GLY A C 1
ATOM 2594 O O . GLY A 1 308 ? 14.930 -2.483 -10.619 1.00 93.56 308 GLY A O 1
ATOM 2595 N N . GLY A 1 309 ? 14.939 -0.291 -11.100 1.00 94.62 309 GLY A N 1
ATOM 2596 C CA . GLY A 1 309 ? 15.769 -0.392 -12.299 1.00 94.62 309 GLY A CA 1
ATOM 2597 C C . GLY A 1 309 ? 14.961 -0.813 -13.528 1.00 94.62 309 GLY A C 1
ATOM 2598 O O . GLY A 1 309 ? 13.745 -0.644 -13.585 1.00 94.62 309 GLY A O 1
ATOM 2599 N N . ILE A 1 310 ? 15.633 -1.379 -14.534 1.00 95.56 310 ILE A N 1
ATOM 2600 C CA . ILE A 1 310 ? 15.006 -1.678 -15.835 1.00 95.56 310 ILE A CA 1
ATOM 2601 C C . ILE A 1 310 ? 13.999 -2.832 -15.808 1.00 95.56 310 ILE A C 1
ATOM 2603 O O . ILE A 1 310 ? 13.307 -3.034 -16.798 1.00 95.56 310 ILE A O 1
ATOM 2607 N N . ARG A 1 311 ? 13.895 -3.602 -14.715 1.00 93.06 311 ARG A N 1
ATOM 2608 C CA . ARG A 1 311 ? 13.080 -4.831 -14.658 1.00 93.06 311 ARG A CA 1
ATOM 2609 C C . ARG A 1 311 ? 11.593 -4.572 -14.950 1.00 93.06 311 ARG A C 1
ATOM 2611 O O . ARG A 1 311 ? 10.960 -5.371 -15.641 1.00 93.06 311 ARG A O 1
ATOM 2618 N N . GLY A 1 312 ? 11.055 -3.450 -14.462 1.00 91.44 312 GLY A N 1
ATOM 2619 C CA . GLY A 1 312 ? 9.730 -2.925 -14.823 1.00 91.44 312 GLY A CA 1
ATOM 2620 C C . GLY A 1 312 ? 8.522 -3.797 -14.452 1.00 91.44 312 GLY A C 1
ATOM 2621 O O . GLY A 1 312 ? 7.462 -3.637 -15.056 1.00 91.44 312 GLY A O 1
ATOM 2622 N N . ASP A 1 313 ? 8.670 -4.752 -13.532 1.00 92.75 313 ASP A N 1
ATOM 2623 C CA . ASP A 1 313 ? 7.605 -5.644 -13.054 1.00 92.75 313 ASP A CA 1
ATOM 2624 C C . ASP A 1 313 ? 7.304 -5.426 -11.558 1.00 92.75 313 ASP A C 1
ATOM 2626 O O . ASP A 1 313 ? 7.977 -4.653 -10.867 1.00 92.75 313 ASP A O 1
ATOM 2630 N N . THR A 1 314 ? 6.297 -6.134 -11.042 1.00 93.25 314 THR A N 1
ATOM 2631 C CA . THR A 1 314 ? 5.879 -6.084 -9.632 1.00 93.25 314 THR A CA 1
ATOM 2632 C C . THR A 1 314 ? 7.028 -6.380 -8.665 1.00 93.25 314 THR A C 1
ATOM 2634 O O . THR A 1 314 ? 7.150 -5.716 -7.637 1.00 93.25 314 THR A O 1
ATOM 2637 N N . TYR A 1 315 ? 7.901 -7.337 -8.993 1.00 92.62 315 TYR A N 1
ATOM 2638 C CA . TYR A 1 315 ? 9.046 -7.707 -8.157 1.00 92.62 315 TYR A CA 1
ATOM 2639 C C . TYR A 1 315 ? 10.095 -6.592 -8.085 1.00 92.62 315 TYR A C 1
ATOM 2641 O O . TYR A 1 315 ? 10.565 -6.270 -6.994 1.00 92.62 315 TYR A O 1
ATOM 2649 N N . GLY A 1 316 ? 10.451 -5.981 -9.221 1.00 94.12 316 GLY A N 1
ATOM 2650 C CA . GLY A 1 316 ? 11.364 -4.838 -9.261 1.00 94.12 316 GLY A CA 1
ATOM 2651 C C . GLY A 1 316 ? 10.809 -3.666 -8.456 1.00 94.12 316 GLY A C 1
ATOM 2652 O O . GLY A 1 316 ? 11.497 -3.150 -7.577 1.00 94.12 316 GLY A O 1
ATOM 2653 N N . LYS A 1 317 ? 9.531 -3.330 -8.649 1.00 95.75 317 LYS A N 1
ATOM 2654 C CA . LYS A 1 317 ? 8.854 -2.259 -7.901 1.00 95.75 317 LYS A CA 1
ATOM 2655 C C . LYS A 1 317 ? 8.856 -2.514 -6.396 1.00 95.75 317 LYS A C 1
ATOM 2657 O O . LYS A 1 317 ? 9.294 -1.663 -5.631 1.00 95.75 317 LYS A O 1
ATOM 2662 N N . LEU A 1 318 ? 8.464 -3.709 -5.953 1.00 95.56 318 LEU A N 1
ATOM 2663 C CA . LEU A 1 318 ? 8.484 -4.059 -4.528 1.00 95.56 318 LEU A CA 1
ATOM 2664 C C . LEU A 1 318 ? 9.903 -4.185 -3.945 1.00 95.56 318 LEU A C 1
ATOM 2666 O O . LEU A 1 318 ? 10.060 -4.094 -2.728 1.00 95.56 318 LEU A O 1
ATOM 2670 N N . SER A 1 319 ? 10.951 -4.351 -4.761 1.00 95.50 319 SER A N 1
ATOM 2671 C CA . SER A 1 319 ? 12.336 -4.324 -4.267 1.00 95.50 319 SER A CA 1
ATOM 2672 C C . SER A 1 319 ? 12.821 -2.931 -3.847 1.00 95.50 319 SER A C 1
ATOM 2674 O O . SER A 1 319 ? 13.783 -2.852 -3.088 1.00 95.50 319 SER A O 1
ATOM 2676 N N . THR A 1 320 ? 12.142 -1.842 -4.243 1.00 97.12 320 THR A N 1
ATOM 2677 C CA . THR A 1 320 ? 12.481 -0.494 -3.745 1.00 97.12 320 THR A CA 1
ATOM 2678 C C . THR A 1 320 ? 11.979 -0.235 -2.328 1.00 97.12 320 THR A C 1
ATOM 2680 O O . THR A 1 320 ? 12.296 0.806 -1.770 1.00 97.12 320 THR A O 1
ATOM 2683 N N . LEU A 1 321 ? 11.200 -1.149 -1.742 1.00 97.44 321 LEU A N 1
ATOM 2684 C CA . LEU A 1 321 ? 10.813 -1.117 -0.332 1.00 97.44 321 LEU A CA 1
ATOM 2685 C C . LEU A 1 321 ? 11.957 -1.737 0.492 1.00 97.44 321 LEU A C 1
ATOM 2687 O O . LEU A 1 321 ? 12.116 -2.967 0.532 1.00 97.44 321 LEU A O 1
ATOM 2691 N N . ILE A 1 322 ? 12.776 -0.878 1.100 1.00 96.56 322 ILE A N 1
ATOM 2692 C CA . ILE A 1 322 ? 14.081 -1.204 1.689 1.00 96.56 322 ILE A CA 1
ATOM 2693 C C . ILE A 1 322 ? 14.008 -1.037 3.217 1.00 96.56 322 ILE A C 1
ATOM 2695 O O . ILE A 1 322 ? 13.864 0.090 3.683 1.00 96.56 322 ILE A O 1
ATOM 2699 N N . PRO A 1 323 ? 14.176 -2.105 4.023 1.00 95.12 323 PRO A N 1
ATOM 2700 C CA . PRO A 1 323 ? 14.090 -2.008 5.485 1.00 95.12 323 PRO A CA 1
ATOM 2701 C C . PRO A 1 323 ? 15.091 -1.054 6.145 1.00 95.12 323 PRO A C 1
ATOM 2703 O O . PRO A 1 323 ? 14.821 -0.516 7.209 1.00 95.12 323 PRO A O 1
ATOM 2706 N N . THR A 1 324 ? 16.256 -0.831 5.535 1.00 93.25 324 THR A N 1
ATOM 2707 C CA . THR A 1 324 ? 17.267 0.105 6.054 1.00 93.25 324 THR A CA 1
ATOM 2708 C C . THR A 1 324 ? 17.003 1.565 5.670 1.00 93.25 324 THR A C 1
ATOM 2710 O O . THR A 1 324 ? 17.800 2.428 6.021 1.00 93.25 324 THR A O 1
ATOM 2713 N N . ASP A 1 325 ? 15.914 1.852 4.951 1.00 95.12 325 ASP A N 1
ATOM 2714 C CA . ASP A 1 325 ? 15.455 3.202 4.623 1.00 95.12 325 ASP A CA 1
ATOM 2715 C C . ASP A 1 325 ? 13.949 3.324 4.905 1.00 95.12 325 ASP A C 1
ATOM 2717 O O . ASP A 1 325 ? 13.102 2.955 4.087 1.00 95.12 325 ASP A O 1
ATOM 2721 N N . LYS A 1 326 ? 13.607 3.907 6.059 1.00 94.50 326 LYS A N 1
ATOM 2722 C CA . LYS A 1 326 ? 12.215 4.144 6.472 1.00 94.50 326 LYS A CA 1
ATOM 2723 C C . LYS A 1 326 ? 11.428 5.058 5.520 1.00 94.50 326 LYS A C 1
ATOM 2725 O O . LYS A 1 326 ? 10.200 5.003 5.513 1.00 94.50 326 LYS A O 1
ATOM 2730 N N . LYS A 1 327 ? 12.103 5.868 4.690 1.00 95.75 327 LYS A N 1
ATOM 2731 C CA . LYS A 1 327 ? 11.467 6.749 3.695 1.00 95.75 327 LYS A CA 1
ATOM 2732 C C . LYS A 1 327 ? 11.133 6.021 2.391 1.00 95.75 327 LYS A C 1
ATOM 2734 O O . LYS A 1 327 ? 10.287 6.491 1.629 1.00 95.75 327 LYS A O 1
ATOM 2739 N N . SER A 1 328 ? 11.723 4.847 2.150 1.00 97.25 328 SER A N 1
ATOM 2740 C CA . SER A 1 328 ? 11.526 4.064 0.923 1.00 97.25 328 SER A CA 1
ATOM 2741 C C . SER A 1 328 ? 10.057 3.703 0.655 1.00 97.25 328 SER A C 1
ATOM 2743 O O . SER A 1 328 ? 9.619 3.682 -0.497 1.00 97.25 328 SER A O 1
ATOM 2745 N N . ILE A 1 329 ? 9.266 3.496 1.714 1.00 97.62 329 ILE A N 1
ATOM 2746 C CA . ILE A 1 329 ? 7.832 3.187 1.630 1.00 97.62 329 ILE A CA 1
ATOM 2747 C C . ILE A 1 329 ? 7.029 4.408 1.151 1.00 97.62 329 ILE A C 1
ATOM 2749 O O . ILE A 1 329 ? 6.185 4.279 0.263 1.00 97.62 329 ILE A O 1
ATOM 2753 N N . ALA A 1 330 ? 7.328 5.603 1.670 1.00 95.38 330 ALA A N 1
ATOM 2754 C CA . ALA A 1 330 ? 6.690 6.847 1.231 1.00 95.38 330 ALA A CA 1
ATOM 2755 C C . ALA A 1 330 ? 7.078 7.187 -0.218 1.00 95.38 330 ALA A C 1
ATOM 2757 O O . ALA A 1 330 ? 6.222 7.524 -1.037 1.00 95.38 330 ALA A O 1
ATOM 2758 N N . ALA A 1 331 ? 8.351 6.991 -0.575 1.00 95.00 331 ALA A N 1
ATOM 2759 C CA . ALA A 1 331 ? 8.837 7.157 -1.942 1.00 95.00 331 ALA A CA 1
ATOM 2760 C C . ALA A 1 331 ? 8.161 6.194 -2.935 1.00 95.00 331 ALA A C 1
ATOM 2762 O O . ALA A 1 331 ? 7.833 6.600 -4.051 1.00 95.00 331 ALA A O 1
ATOM 2763 N N . PHE A 1 332 ? 7.932 4.937 -2.538 1.00 96.50 332 PHE A N 1
ATOM 2764 C CA . PHE A 1 332 ? 7.217 3.946 -3.344 1.00 96.50 332 PHE A CA 1
ATOM 2765 C C . PHE A 1 332 ? 5.772 4.378 -3.616 1.00 96.50 332 PHE A C 1
ATOM 2767 O O . PHE A 1 332 ? 5.375 4.482 -4.779 1.00 96.50 332 PHE A O 1
ATOM 2774 N N . PHE A 1 333 ? 4.995 4.679 -2.568 1.00 94.75 333 PHE A N 1
ATOM 2775 C CA . PHE A 1 333 ? 3.591 5.056 -2.743 1.00 94.75 333 PHE A CA 1
ATOM 2776 C C . PHE A 1 333 ? 3.434 6.377 -3.493 1.00 94.75 333 PHE A C 1
ATOM 2778 O O . PHE A 1 333 ? 2.506 6.498 -4.286 1.00 94.75 333 PHE A O 1
ATOM 2785 N N . TRP A 1 334 ? 4.347 7.339 -3.320 1.00 90.38 334 TRP A N 1
ATOM 2786 C CA . TRP A 1 334 ? 4.339 8.580 -4.099 1.00 90.38 334 TRP A CA 1
ATOM 2787 C C . TRP A 1 334 ? 4.500 8.317 -5.599 1.00 90.38 334 TRP A C 1
ATOM 2789 O O . TRP A 1 334 ? 3.666 8.738 -6.396 1.00 90.38 334 TRP A O 1
ATOM 2799 N N . LYS A 1 335 ? 5.520 7.548 -5.996 1.00 91.50 335 LYS A N 1
ATOM 2800 C CA . LYS A 1 335 ? 5.765 7.225 -7.412 1.00 91.50 335 LYS A CA 1
ATOM 2801 C C . LYS A 1 335 ? 4.631 6.403 -8.027 1.00 91.50 335 LYS A C 1
ATOM 2803 O O . LYS A 1 335 ? 4.221 6.679 -9.153 1.00 91.50 335 LYS A O 1
ATOM 2808 N N . LEU A 1 336 ? 4.091 5.441 -7.275 1.00 92.12 336 LEU A N 1
ATOM 2809 C CA . LEU A 1 336 ? 2.941 4.641 -7.698 1.00 92.12 336 LEU A CA 1
ATOM 2810 C C . LEU A 1 336 ? 1.680 5.502 -7.882 1.00 92.12 336 LEU A C 1
ATOM 2812 O O . LEU A 1 336 ? 0.971 5.350 -8.877 1.00 92.12 336 LEU A O 1
ATOM 2816 N N . HIS A 1 337 ? 1.422 6.426 -6.953 1.00 88.25 337 HIS A N 1
ATOM 2817 C CA . HIS A 1 337 ? 0.309 7.370 -7.042 1.00 88.25 337 HIS A CA 1
ATOM 2818 C C . HIS A 1 337 ? 0.440 8.255 -8.282 1.00 88.25 337 HIS A C 1
ATOM 2820 O O . HIS A 1 337 ? -0.511 8.381 -9.053 1.00 88.25 337 HIS A O 1
ATOM 2826 N N . ASN A 1 338 ? 1.639 8.784 -8.537 1.00 83.88 338 ASN A N 1
ATOM 2827 C CA . ASN A 1 338 ? 1.902 9.600 -9.717 1.00 83.88 338 ASN A CA 1
ATOM 2828 C C . ASN A 1 338 ? 1.624 8.829 -11.008 1.00 83.88 338 ASN A C 1
ATOM 2830 O O . ASN A 1 338 ? 1.018 9.400 -11.905 1.00 83.88 338 ASN A O 1
ATOM 2834 N N . ALA A 1 339 ? 1.988 7.545 -11.100 1.00 86.31 339 ALA A N 1
ATOM 2835 C CA . ALA A 1 339 ? 1.690 6.713 -12.268 1.00 86.31 339 ALA A CA 1
ATOM 2836 C C . ALA A 1 339 ? 0.184 6.492 -12.494 1.00 86.31 339 ALA A C 1
ATOM 2838 O O . ALA A 1 339 ? -0.278 6.557 -13.634 1.00 86.31 339 ALA A O 1
ATOM 2839 N N . ILE A 1 340 ? -0.592 6.292 -11.424 1.00 85.75 340 ILE A N 1
ATOM 2840 C CA . ILE A 1 340 ? -2.054 6.122 -11.495 1.00 85.75 340 ILE A CA 1
ATOM 2841 C C . ILE A 1 340 ? -2.745 7.445 -11.875 1.00 85.75 340 ILE A C 1
ATOM 2843 O O . ILE A 1 340 ? -3.527 7.498 -12.825 1.00 85.75 340 ILE A O 1
ATOM 2847 N N . THR A 1 341 ? -2.390 8.564 -11.240 1.00 80.94 341 THR A N 1
ATOM 2848 C CA . THR A 1 341 ? -2.895 9.896 -11.635 1.00 80.94 341 THR A CA 1
ATOM 2849 C C . THR A 1 341 ? -2.452 10.271 -13.059 1.00 80.94 341 THR A C 1
ATOM 2851 O O . THR A 1 341 ? -3.179 10.914 -13.822 1.00 80.94 341 THR A O 1
ATOM 2854 N N . ALA A 1 342 ? -1.275 9.805 -13.469 1.00 77.62 342 ALA A N 1
ATOM 2855 C CA . ALA A 1 342 ? -0.759 9.890 -14.826 1.00 77.62 342 ALA A CA 1
ATOM 2856 C C . ALA A 1 342 ? -1.314 8.811 -15.774 1.00 77.62 342 ALA A C 1
ATOM 2858 O O . ALA A 1 342 ? -0.715 8.588 -16.815 1.00 77.62 342 ALA A O 1
ATOM 2859 N N . SER A 1 343 ? -2.456 8.181 -15.495 1.00 77.25 343 SER A N 1
ATOM 2860 C CA . SER A 1 343 ? -3.100 7.239 -16.434 1.00 77.25 343 SER A CA 1
ATOM 2861 C C . SER A 1 343 ? -4.630 7.279 -16.444 1.00 77.25 343 SER A C 1
ATOM 2863 O O . SER A 1 343 ? -5.228 6.935 -17.458 1.00 77.25 343 SER A O 1
ATOM 2865 N N . VAL A 1 344 ? -5.267 7.840 -15.413 1.00 74.44 344 VAL A N 1
ATOM 2866 C CA . VAL A 1 344 ? -6.704 8.181 -15.436 1.00 74.44 344 VAL A CA 1
ATOM 2867 C C . VAL A 1 344 ? -7.031 9.381 -16.345 1.00 74.44 344 VAL A C 1
ATOM 2869 O O . VAL A 1 344 ? -6.161 10.204 -16.655 1.00 74.44 344 VAL A O 1
ATOM 2872 N N . ASP A 1 345 ? -8.306 9.500 -16.728 1.00 65.00 345 ASP A N 1
ATOM 2873 C CA . ASP A 1 345 ? -8.907 10.439 -17.693 1.00 65.00 345 ASP A CA 1
ATOM 2874 C C . ASP A 1 345 ? -8.357 11.860 -17.552 1.00 65.00 345 ASP A C 1
ATOM 2876 O O . ASP A 1 345 ? -7.792 12.449 -18.477 1.00 65.00 345 ASP A O 1
ATOM 2880 N N . ASN A 1 346 ? -8.495 12.388 -16.335 1.00 63.72 346 ASN A N 1
ATOM 2881 C CA . ASN A 1 346 ? -8.170 13.758 -15.986 1.00 63.72 346 ASN A CA 1
ATOM 2882 C C . ASN A 1 346 ? -6.679 14.034 -16.053 1.00 63.72 346 ASN A C 1
ATOM 2884 O O . ASN A 1 346 ? -6.295 15.188 -16.185 1.00 63.72 346 ASN A O 1
ATOM 2888 N N . GLY A 1 347 ? -5.826 13.014 -16.004 1.00 66.56 347 GLY A N 1
ATOM 2889 C CA . GLY A 1 347 ? -4.416 13.207 -16.261 1.00 66.56 347 GLY A CA 1
ATOM 2890 C C . GLY A 1 347 ? -4.093 13.352 -17.752 1.00 66.56 347 GLY A C 1
ATOM 2891 O O . GLY A 1 347 ? -3.052 13.927 -18.046 1.00 66.56 347 GLY A O 1
ATOM 2892 N N . CYS A 1 348 ? -4.891 12.823 -18.688 1.00 66.94 348 CYS A N 1
ATOM 2893 C CA . CYS A 1 348 ? -4.412 12.588 -20.063 1.00 66.94 348 CYS A CA 1
ATOM 2894 C C . CYS A 1 348 ? -4.259 13.845 -20.920 1.00 66.94 348 CYS A C 1
ATOM 2896 O O . CYS A 1 348 ? -3.518 13.861 -21.903 1.00 66.94 348 CYS A O 1
ATOM 2898 N N . GLN A 1 349 ? -4.929 14.905 -20.489 1.00 68.38 349 GLN A N 1
ATOM 2899 C CA . GLN A 1 349 ? -4.941 16.232 -21.079 1.00 68.38 349 GLN A CA 1
ATOM 2900 C C . GLN A 1 349 ? -4.089 17.218 -20.269 1.00 68.38 349 GLN A C 1
ATOM 2902 O O . GLN A 1 349 ? -3.856 17.025 -19.068 1.00 68.38 349 GLN A O 1
ATOM 2907 N N . CYS A 1 350 ? -3.684 18.324 -20.892 1.00 72.44 350 CYS A N 1
ATOM 2908 C CA . CYS A 1 350 ? -3.288 19.523 -20.153 1.00 72.44 350 CYS A CA 1
ATOM 2909 C C . CYS A 1 350 ? -4.536 20.145 -19.505 1.00 72.44 350 CYS A C 1
ATOM 2911 O O . CYS A 1 350 ? -5.564 20.279 -20.164 1.00 72.44 350 CYS A O 1
ATOM 2913 N N . PHE A 1 351 ? -4.453 20.495 -18.222 1.00 69.25 351 PHE A N 1
ATOM 2914 C CA . PHE A 1 351 ? -5.387 21.429 -17.597 1.00 69.25 351 PHE A CA 1
ATOM 2915 C C . PHE A 1 351 ? -4.964 22.860 -17.948 1.00 69.25 351 PHE A C 1
ATOM 2917 O O . PHE A 1 351 ? -3.823 23.076 -18.368 1.00 69.25 351 PHE A O 1
ATOM 2924 N N . SER A 1 352 ? -5.872 23.819 -17.776 1.00 69.06 352 SER A N 1
ATOM 2925 C CA . SER A 1 352 ? -5.644 25.233 -18.094 1.00 69.06 352 SER A CA 1
ATOM 2926 C C . SER A 1 352 ? -4.380 25.775 -17.419 1.00 69.06 352 SER A C 1
ATOM 2928 O O . SER A 1 352 ? -3.538 26.380 -18.075 1.00 69.06 352 SER A O 1
ATOM 2930 N N . GLU A 1 353 ? -4.190 25.454 -16.140 1.00 67.38 353 GLU A N 1
ATOM 2931 C CA . GLU A 1 353 ? -3.053 25.891 -15.331 1.00 67.38 353 GLU A CA 1
ATOM 2932 C C . GLU A 1 353 ? -1.727 25.325 -15.859 1.00 67.38 353 GLU A C 1
ATOM 2934 O O . GLU A 1 353 ? -0.745 26.051 -15.960 1.00 67.38 353 GLU A O 1
ATOM 2939 N N . GLU A 1 354 ? -1.693 24.050 -16.267 1.00 73.31 354 GLU A N 1
ATOM 2940 C CA . GLU A 1 354 ? -0.482 23.448 -16.844 1.00 73.31 354 GLU A CA 1
ATOM 2941 C C . GLU A 1 354 ? -0.161 23.978 -18.250 1.00 73.31 354 GLU A C 1
ATOM 2943 O O . GLU A 1 354 ? 1.000 23.970 -18.659 1.00 73.31 354 GLU A O 1
ATOM 2948 N N . TYR A 1 355 ? -1.171 24.418 -19.004 1.00 73.81 355 TYR A N 1
ATOM 2949 C CA . TYR A 1 355 ? -0.985 25.038 -20.318 1.00 73.81 355 TYR A CA 1
ATOM 2950 C C . TYR A 1 355 ? -0.397 26.457 -20.205 1.00 73.81 355 TYR A C 1
ATOM 2952 O O . TYR A 1 355 ? 0.407 26.872 -21.046 1.00 73.81 355 TYR A O 1
ATOM 2960 N N . GLU A 1 356 ? -0.774 27.189 -19.155 1.00 76.94 356 GLU A N 1
ATOM 2961 C CA . GLU A 1 356 ? -0.283 28.537 -18.836 1.00 76.94 356 GLU A CA 1
ATOM 2962 C C . GLU A 1 356 ? 1.058 28.543 -18.076 1.00 76.94 356 GLU A C 1
ATOM 2964 O O . GLU A 1 356 ? 1.697 29.590 -17.944 1.00 76.94 356 GLU A O 1
ATOM 2969 N N . ASP A 1 357 ? 1.514 27.377 -17.617 1.00 76.00 357 ASP A N 1
ATOM 2970 C CA . ASP A 1 357 ? 2.716 27.225 -16.801 1.00 76.00 357 ASP A CA 1
ATOM 2971 C C . ASP A 1 357 ? 4.039 27.492 -17.554 1.00 76.00 357 ASP A C 1
ATOM 2973 O O . ASP A 1 357 ? 4.109 27.662 -18.777 1.00 76.00 357 ASP A O 1
ATOM 2977 N N . LYS A 1 358 ? 5.139 27.517 -16.798 1.00 78.81 358 LYS A N 1
ATOM 2978 C CA . LYS A 1 358 ? 6.500 27.743 -17.289 1.00 78.81 358 LYS A CA 1
ATOM 2979 C C . LYS A 1 358 ? 7.228 26.418 -17.525 1.00 78.81 358 LYS A C 1
ATOM 2981 O O . LYS A 1 358 ? 7.011 25.413 -16.851 1.00 78.81 358 LYS A O 1
ATOM 2986 N N . SER A 1 359 ? 8.164 26.423 -18.474 1.00 76.62 359 SER A N 1
ATOM 2987 C CA . SER A 1 359 ? 9.152 25.342 -18.609 1.00 76.62 359 SER A CA 1
ATOM 2988 C C . SER A 1 359 ? 9.904 25.160 -17.276 1.00 76.62 359 SER A C 1
ATOM 2990 O O . SER A 1 359 ? 10.264 26.175 -16.677 1.00 76.62 359 SER A O 1
ATOM 2992 N N . PRO A 1 360 ? 10.165 23.925 -16.803 1.00 77.94 360 PRO A N 1
ATOM 2993 C CA . PRO A 1 360 ? 10.048 22.635 -17.491 1.00 77.94 360 PRO A CA 1
ATOM 2994 C C . PRO A 1 360 ? 8.757 21.862 -17.164 1.00 77.94 360 PRO A C 1
ATOM 2996 O O . PRO A 1 360 ? 8.759 20.638 -17.253 1.00 77.94 360 PRO A O 1
ATOM 2999 N N . TYR A 1 361 ? 7.694 22.558 -16.746 1.00 77.25 361 TYR A N 1
ATOM 3000 C CA . TYR A 1 361 ? 6.409 21.960 -16.361 1.00 77.25 361 TYR A CA 1
ATOM 3001 C C . TYR A 1 361 ? 5.252 22.291 -17.315 1.00 77.25 361 TYR A C 1
ATOM 3003 O O . TYR A 1 361 ? 4.153 21.757 -17.157 1.00 77.25 361 TYR A O 1
ATOM 3011 N N . LYS A 1 362 ? 5.475 23.208 -18.264 1.00 76.19 362 LYS A N 1
ATOM 3012 C CA . LYS A 1 362 ? 4.474 23.632 -19.240 1.00 76.19 362 LYS A CA 1
ATOM 3013 C C . LYS A 1 362 ? 4.003 22.445 -20.075 1.00 76.19 362 LYS A C 1
ATOM 3015 O O . LYS A 1 362 ? 4.735 21.938 -20.925 1.00 76.19 362 LYS A O 1
ATOM 3020 N N . CYS A 1 363 ? 2.740 22.087 -19.911 1.00 75.62 363 CYS A N 1
ATOM 3021 C CA . CYS A 1 363 ? 2.116 21.020 -20.667 1.00 75.62 363 CYS A CA 1
ATOM 3022 C C . CYS A 1 363 ? 1.768 21.489 -22.085 1.00 75.62 363 CYS A C 1
ATOM 3024 O O . CYS A 1 363 ? 1.058 22.476 -22.286 1.00 75.62 363 CYS A O 1
ATOM 3026 N N . VAL A 1 364 ? 2.239 20.739 -23.081 1.00 70.44 364 VAL A N 1
ATOM 3027 C CA . VAL A 1 364 ? 1.846 20.895 -24.484 1.00 70.44 364 VAL A CA 1
ATOM 3028 C C . VAL A 1 364 ? 1.149 19.612 -24.924 1.00 70.44 364 VAL A C 1
ATOM 3030 O O . VAL A 1 364 ? 1.731 18.534 -24.858 1.00 70.44 364 VAL A O 1
ATOM 3033 N N . PHE A 1 365 ? -0.097 19.731 -25.381 1.00 68.94 365 PHE A N 1
ATOM 3034 C CA . PHE A 1 365 ? -0.847 18.641 -25.998 1.00 68.94 365 PHE A CA 1
ATOM 3035 C C . PHE A 1 365 ? -1.444 19.122 -27.317 1.00 68.94 365 PHE A C 1
ATOM 3037 O O . PHE A 1 365 ? -2.274 20.031 -27.317 1.00 68.94 365 PHE A O 1
ATOM 3044 N N . ASP A 1 366 ? -1.070 18.491 -28.428 1.00 66.69 366 ASP A N 1
ATOM 3045 C CA . ASP A 1 366 ? -1.806 18.619 -29.686 1.00 66.69 366 ASP A CA 1
ATOM 3046 C C . ASP A 1 366 ? -2.336 17.247 -30.085 1.00 66.69 366 ASP A C 1
ATOM 3048 O O . ASP A 1 366 ? -1.638 16.432 -30.686 1.00 66.69 366 ASP A O 1
ATOM 3052 N N . TYR A 1 367 ? -3.608 17.010 -29.776 1.00 58.72 367 TYR A N 1
ATOM 3053 C CA . TYR A 1 367 ? -4.320 15.769 -30.073 1.00 58.72 367 TYR A CA 1
ATOM 3054 C C . TYR A 1 367 ? -4.288 15.335 -31.549 1.00 58.72 367 TYR A C 1
ATOM 3056 O O . TYR A 1 367 ? -4.682 14.211 -31.851 1.00 58.72 367 TYR A O 1
ATOM 3064 N N . LYS A 1 368 ? -3.907 16.221 -32.481 1.00 59.19 368 LYS A N 1
ATOM 3065 C CA . LYS A 1 368 ? -3.788 15.913 -33.915 1.00 59.19 368 LYS A CA 1
ATOM 3066 C C . LYS A 1 368 ? -2.476 15.206 -34.250 1.00 59.19 368 LYS A C 1
ATOM 3068 O O . LYS A 1 368 ? -2.363 14.610 -35.318 1.00 59.19 368 LYS A O 1
ATOM 3073 N N . LEU A 1 369 ? -1.480 15.285 -33.368 1.00 58.47 369 LEU A N 1
ATOM 3074 C CA . LEU A 1 369 ? -0.169 14.688 -33.574 1.00 58.47 369 LEU A CA 1
ATOM 3075 C C . LEU A 1 369 ? -0.157 13.239 -33.077 1.00 58.47 369 LEU A C 1
ATOM 3077 O O . LEU A 1 369 ? -0.333 12.965 -31.890 1.00 58.47 369 LEU A O 1
ATOM 3081 N N . GLN A 1 370 ? 0.120 12.311 -33.995 1.00 53.12 370 GLN A N 1
ATOM 3082 C CA . GLN A 1 370 ? 0.305 10.885 -33.690 1.00 53.12 370 GLN A CA 1
ATOM 3083 C C . GLN A 1 370 ? 1.422 10.641 -32.664 1.00 53.12 370 GLN A C 1
ATOM 3085 O O . GLN A 1 370 ? 1.341 9.716 -31.860 1.00 53.12 370 GLN A O 1
ATOM 3090 N N . ILE A 1 371 ? 2.453 11.489 -32.692 1.00 53.06 371 ILE A N 1
ATOM 3091 C CA . ILE A 1 371 ? 3.557 11.525 -31.736 1.00 53.06 371 ILE A CA 1
ATOM 3092 C C . ILE A 1 371 ? 3.576 12.934 -31.156 1.00 53.06 371 ILE A C 1
ATOM 3094 O O . ILE A 1 371 ? 3.772 13.904 -31.889 1.00 53.06 371 ILE A O 1
ATOM 3098 N N . GLN A 1 372 ? 3.366 13.054 -29.848 1.00 59.91 372 GLN A N 1
ATOM 3099 C CA . GLN A 1 372 ? 3.458 14.344 -29.174 1.00 59.91 372 GLN A CA 1
ATOM 3100 C C . GLN A 1 372 ? 4.932 14.793 -29.131 1.00 59.91 372 GLN A C 1
ATOM 3102 O O . GLN A 1 372 ? 5.787 13.983 -28.767 1.00 59.91 372 GLN A O 1
ATOM 3107 N N . PRO A 1 373 ? 5.266 16.055 -29.470 1.00 49.41 373 PRO A N 1
ATOM 3108 C CA . PRO A 1 373 ? 6.648 16.550 -29.422 1.00 49.41 373 PRO A CA 1
ATOM 3109 C C . PRO A 1 373 ? 7.187 16.600 -27.985 1.00 49.41 373 PRO A C 1
ATOM 3111 O O . PRO A 1 373 ? 8.381 16.432 -27.754 1.00 49.41 373 PRO A O 1
ATOM 3114 N N . GLN A 1 374 ? 6.283 16.793 -27.028 1.00 53.72 374 GLN A N 1
ATOM 3115 C CA . GLN A 1 374 ? 6.431 16.460 -25.620 1.00 53.72 374 GLN A CA 1
ATOM 3116 C C . GLN A 1 374 ? 5.127 15.762 -25.254 1.00 53.72 374 GLN A C 1
ATOM 3118 O O . GLN A 1 374 ? 4.066 16.361 -25.423 1.00 53.72 374 GLN A O 1
ATOM 3123 N N . PHE A 1 375 ? 5.155 14.510 -24.797 1.00 55.72 375 PHE A N 1
ATOM 3124 C CA . PHE A 1 375 ? 3.931 13.935 -24.245 1.00 55.72 375 PHE A CA 1
ATOM 3125 C C . PHE A 1 375 ? 3.537 14.763 -23.011 1.00 55.72 375 PHE A C 1
ATOM 3127 O O . PHE A 1 375 ? 4.415 15.033 -22.187 1.00 55.72 375 PHE A O 1
ATOM 3134 N N . PRO A 1 376 ? 2.243 15.102 -22.816 1.00 50.94 376 PRO A N 1
ATOM 3135 C CA . PRO A 1 376 ? 1.723 15.887 -21.678 1.00 50.94 376 PRO A CA 1
ATOM 3136 C C . PRO A 1 376 ? 2.151 15.417 -20.283 1.00 50.94 376 PRO A C 1
ATOM 3138 O O . PRO A 1 376 ? 1.895 16.080 -19.277 1.00 50.94 376 PRO A O 1
ATOM 3141 N N . ARG A 1 377 ? 2.727 14.213 -20.217 1.00 56.59 377 ARG A N 1
ATOM 3142 C CA . ARG A 1 377 ? 3.129 13.507 -19.011 1.00 56.59 377 ARG A CA 1
ATOM 3143 C C . ARG A 1 377 ? 4.623 13.181 -18.901 1.00 56.59 377 ARG A C 1
ATOM 3145 O O . ARG A 1 377 ? 5.034 12.799 -17.813 1.00 56.59 377 ARG A O 1
ATOM 3152 N N . GLN A 1 378 ? 5.445 13.377 -19.941 1.00 50.00 378 GLN A N 1
ATOM 3153 C CA . GLN A 1 378 ? 6.906 13.173 -19.832 1.00 50.00 378 GLN A CA 1
ATOM 3154 C C . GLN A 1 378 ? 7.522 14.053 -18.730 1.00 50.00 378 GLN A C 1
ATOM 3156 O O . GLN A 1 378 ? 8.427 13.622 -18.029 1.00 50.00 378 GLN A O 1
ATOM 3161 N N . GLN A 1 379 ? 6.946 15.237 -18.505 1.00 52.50 379 GLN A N 1
ATOM 3162 C CA . GLN A 1 379 ? 7.389 16.200 -17.493 1.00 52.50 379 GLN A CA 1
ATOM 3163 C C . GLN A 1 379 ? 6.797 15.973 -16.088 1.00 52.50 379 GLN A C 1
ATOM 3165 O O . GLN A 1 379 ? 7.074 16.754 -15.183 1.00 52.50 379 GLN A O 1
ATOM 3170 N N . ARG A 1 380 ? 5.974 14.933 -15.862 1.00 59.47 380 ARG A N 1
ATOM 3171 C CA . ARG A 1 380 ? 5.256 14.707 -14.580 1.00 59.47 380 ARG A CA 1
ATOM 3172 C C . ARG A 1 380 ? 6.081 13.984 -13.517 1.00 59.47 380 ARG A C 1
ATOM 3174 O O . ARG A 1 380 ? 5.548 13.244 -12.693 1.00 59.47 380 ARG A O 1
ATOM 3181 N N . LEU A 1 381 ? 7.374 14.262 -13.548 1.00 60.00 381 LEU A N 1
ATOM 3182 C CA . LEU A 1 381 ? 8.338 13.978 -12.503 1.00 60.00 381 LEU A CA 1
ATOM 3183 C C . LEU A 1 381 ? 7.917 14.715 -11.239 1.00 60.00 381 LEU A C 1
ATOM 3185 O O . LEU A 1 381 ? 8.028 15.936 -11.199 1.00 60.00 381 LEU A O 1
ATOM 3189 N N . PHE A 1 382 ? 7.431 13.977 -10.238 1.00 61.84 382 PHE A N 1
ATOM 3190 C CA . PHE A 1 382 ? 6.947 14.535 -8.966 1.00 61.84 382 PHE A CA 1
ATOM 3191 C C . PHE A 1 382 ? 5.957 15.703 -9.184 1.00 61.84 382 PHE A C 1
ATOM 3193 O O . PHE A 1 382 ? 6.324 16.869 -9.141 1.00 61.84 382 PHE A O 1
ATOM 3200 N N . PRO A 1 383 ? 4.676 15.429 -9.448 1.00 56.47 383 PRO A N 1
ATOM 3201 C CA . PRO A 1 383 ? 3.737 16.440 -9.915 1.00 56.47 383 PRO A CA 1
ATOM 3202 C C . PRO A 1 383 ? 3.370 17.453 -8.817 1.00 56.47 383 PRO A C 1
ATOM 3204 O O . PRO A 1 383 ? 2.492 17.219 -7.991 1.00 56.47 383 PRO A O 1
ATOM 3207 N N . PHE A 1 384 ? 3.994 18.630 -8.865 1.00 54.41 384 PHE A N 1
ATOM 3208 C CA . PHE A 1 384 ? 3.754 19.766 -7.960 1.00 54.41 384 PHE A CA 1
ATOM 3209 C C . PHE A 1 384 ? 2.481 20.572 -8.285 1.00 54.41 384 PHE A C 1
ATOM 3211 O O . PHE A 1 384 ? 2.435 21.779 -8.069 1.00 54.41 384 PHE A O 1
ATOM 3218 N N . GLY A 1 385 ? 1.476 19.937 -8.890 1.00 52.31 385 GLY A N 1
ATOM 3219 C CA . GLY A 1 385 ? 0.310 20.614 -9.455 1.00 52.31 385 GLY A CA 1
ATOM 3220 C C . GLY A 1 385 ? -0.984 20.360 -8.687 1.00 52.31 385 GLY A C 1
ATOM 3221 O O . GLY A 1 385 ? -1.171 19.303 -8.080 1.00 52.31 385 GLY A O 1
ATOM 3222 N N . LYS A 1 386 ? -1.942 21.281 -8.852 1.00 50.28 386 LYS A N 1
ATOM 3223 C CA . LYS A 1 386 ? -3.318 21.210 -8.324 1.00 50.28 386 LYS A CA 1
ATOM 3224 C C . LYS A 1 386 ? -4.063 19.896 -8.621 1.00 50.28 386 LYS A C 1
ATOM 3226 O O . LYS A 1 386 ? -5.020 19.556 -7.943 1.00 50.28 386 LYS A O 1
ATOM 3231 N N . ARG A 1 387 ? -3.599 19.067 -9.566 1.00 53.47 387 ARG A N 1
ATOM 3232 C CA . ARG A 1 387 ? -4.157 17.717 -9.809 1.00 53.47 387 ARG A CA 1
ATOM 3233 C C . ARG A 1 387 ? -4.093 16.781 -8.598 1.00 53.47 387 ARG A C 1
ATOM 3235 O O . ARG A 1 387 ? -4.782 15.767 -8.598 1.00 53.47 387 ARG A O 1
ATOM 3242 N N . PHE A 1 388 ? -3.271 17.100 -7.600 1.00 55.09 388 PHE A N 1
ATOM 3243 C CA . PHE A 1 388 ? -3.136 16.332 -6.363 1.00 55.09 388 PHE A CA 1
ATOM 3244 C C . PHE A 1 388 ? -3.990 16.905 -5.219 1.00 55.09 388 PHE A C 1
ATOM 3246 O O . PHE A 1 388 ? -4.068 16.286 -4.158 1.00 55.09 388 PHE A O 1
ATOM 3253 N N . GLU A 1 389 ? -4.745 17.986 -5.474 1.00 46.19 389 GLU A N 1
ATOM 3254 C CA . GLU A 1 389 ? -5.754 18.537 -4.555 1.00 46.19 389 GLU A CA 1
ATOM 3255 C C . GLU A 1 389 ? -6.788 17.505 -4.103 1.00 46.19 389 GLU A C 1
ATOM 3257 O O . GLU A 1 389 ? -7.334 17.617 -3.016 1.00 46.19 389 GLU A O 1
ATOM 3262 N N . PHE A 1 390 ? -7.031 16.462 -4.901 1.00 45.66 390 PHE A N 1
ATOM 3263 C CA . PHE A 1 390 ? -7.932 15.362 -4.547 1.00 45.66 390 PHE A CA 1
ATOM 3264 C C . PHE A 1 390 ? -7.523 14.586 -3.274 1.00 45.66 390 PHE A C 1
ATOM 3266 O O . PHE A 1 390 ? -8.328 13.811 -2.754 1.00 45.66 390 PHE A O 1
ATOM 3273 N N . PHE A 1 391 ? -6.281 14.732 -2.800 1.00 51.84 391 PHE A N 1
ATOM 3274 C CA . PHE A 1 391 ? -5.699 13.895 -1.737 1.00 51.84 391 PHE A CA 1
ATOM 3275 C C . PHE A 1 391 ? -5.078 14.684 -0.586 1.00 51.84 391 PHE A C 1
ATOM 3277 O O . PHE A 1 391 ? -4.879 14.158 0.507 1.00 51.84 391 PHE A O 1
ATOM 3284 N N . LEU A 1 392 ? -4.786 15.948 -0.843 1.00 47.72 392 LEU A N 1
ATOM 3285 C CA . LEU A 1 392 ? -4.148 16.896 0.051 1.00 47.72 392 LEU A CA 1
ATOM 3286 C C . LEU A 1 392 ? -5.274 17.827 0.570 1.00 47.72 392 LEU A C 1
ATOM 3288 O O . LEU A 1 392 ? -6.191 18.149 -0.179 1.00 47.72 392 LEU A O 1
ATOM 3292 N N . SER A 1 393 ? -5.304 18.179 1.859 1.00 51.62 393 SER A N 1
ATOM 3293 C CA . SER A 1 393 ? -6.494 18.795 2.495 1.00 51.62 393 SER A CA 1
ATOM 3294 C C . SER A 1 393 ? -6.820 20.209 1.977 1.00 51.62 393 SER A C 1
ATOM 3296 O O . SER A 1 393 ? -5.935 20.853 1.423 1.00 51.62 393 SER A O 1
ATOM 3298 N N . PRO A 1 394 ? -8.046 20.745 2.178 1.00 50.97 394 PRO A N 1
ATOM 3299 C CA . PRO A 1 394 ? -8.383 22.131 1.815 1.00 50.97 394 PRO A CA 1
ATOM 3300 C C . PRO A 1 394 ? -7.352 23.171 2.289 1.00 50.97 394 PRO A C 1
ATOM 3302 O O . PRO A 1 394 ? -7.072 24.134 1.580 1.00 50.97 394 PRO A O 1
ATOM 3305 N N . ASP A 1 395 ? -6.702 22.903 3.424 1.00 56.62 395 ASP A N 1
ATOM 3306 C CA . ASP A 1 395 ? -5.618 23.678 4.045 1.00 56.62 395 ASP A CA 1
ATOM 3307 C C . ASP A 1 395 ? -4.265 23.623 3.295 1.00 56.62 395 ASP A C 1
ATOM 3309 O O . ASP A 1 395 ? -3.202 23.678 3.922 1.00 56.62 395 ASP A O 1
ATOM 3313 N N . HIS A 1 396 ? -4.254 23.475 1.964 1.00 60.31 396 HIS A N 1
ATOM 3314 C CA . HIS A 1 396 ? -3.006 23.441 1.193 1.00 60.31 396 HIS A CA 1
ATOM 3315 C C . HIS A 1 396 ? -2.162 24.683 1.464 1.00 60.31 396 HIS A C 1
ATOM 3317 O O . HIS A 1 396 ? -2.503 25.801 1.069 1.00 60.31 396 HIS A O 1
ATOM 3323 N N . ASN A 1 397 ? -0.962 24.459 1.990 1.00 62.94 397 ASN A N 1
ATOM 3324 C CA . ASN A 1 397 ? 0.105 25.435 1.890 1.00 62.94 397 ASN A CA 1
ATOM 3325 C C . ASN A 1 397 ? 0.648 25.432 0.447 1.00 62.94 397 ASN A C 1
ATOM 3327 O O . ASN A 1 397 ? 1.678 24.821 0.168 1.00 62.94 397 ASN A O 1
ATOM 3331 N N . TYR A 1 398 ? -0.067 26.083 -0.478 1.00 65.81 398 TYR A N 1
ATOM 3332 C CA . TYR A 1 398 ? 0.346 26.222 -1.883 1.00 65.81 398 TYR A CA 1
ATOM 3333 C C . TYR A 1 398 ? 1.778 26.767 -2.007 1.00 65.81 398 TYR A C 1
ATOM 3335 O O . TYR A 1 398 ? 2.545 26.278 -2.831 1.00 65.81 398 TYR A O 1
ATOM 3343 N N . THR A 1 399 ? 2.176 27.683 -1.117 1.00 72.56 399 THR A N 1
ATOM 3344 C CA . THR A 1 399 ? 3.540 28.223 -1.035 1.00 72.56 399 THR A CA 1
ATOM 3345 C C . THR A 1 399 ? 4.588 27.121 -0.866 1.00 72.56 399 THR A C 1
ATOM 3347 O O . THR A 1 399 ? 5.584 27.121 -1.580 1.00 72.56 399 THR A O 1
ATOM 3350 N N . LEU A 1 400 ? 4.349 26.132 0.006 1.00 75.31 400 LEU A N 1
ATOM 3351 C CA . LEU A 1 400 ? 5.259 24.994 0.192 1.00 75.31 400 LEU A CA 1
ATOM 3352 C C . LEU A 1 400 ? 5.402 24.157 -1.091 1.00 75.31 400 LEU A C 1
ATOM 3354 O O . LEU A 1 400 ? 6.498 23.688 -1.400 1.00 75.31 400 LEU A O 1
ATOM 3358 N N . PHE A 1 401 ? 4.321 23.977 -1.854 1.00 72.81 401 PHE A N 1
ATOM 3359 C CA . PHE A 1 401 ? 4.386 23.286 -3.144 1.00 72.81 401 PHE A CA 1
ATOM 3360 C C . PHE A 1 401 ? 5.180 24.095 -4.174 1.00 72.81 401 PHE A C 1
ATOM 3362 O O . PHE A 1 401 ? 6.084 23.537 -4.796 1.00 72.81 401 PHE A O 1
ATOM 3369 N N . ASP A 1 402 ? 4.909 25.394 -4.313 1.00 74.44 402 ASP A N 1
ATOM 3370 C CA . ASP A 1 402 ? 5.589 26.277 -5.270 1.00 74.44 402 ASP A CA 1
ATOM 3371 C C . ASP A 1 402 ? 7.084 26.478 -4.949 1.00 74.44 402 ASP A C 1
ATOM 3373 O O . ASP A 1 402 ? 7.923 26.522 -5.858 1.00 74.44 402 ASP A O 1
ATOM 3377 N N . GLU A 1 403 ? 7.454 26.534 -3.667 1.00 78.44 403 GLU A N 1
ATOM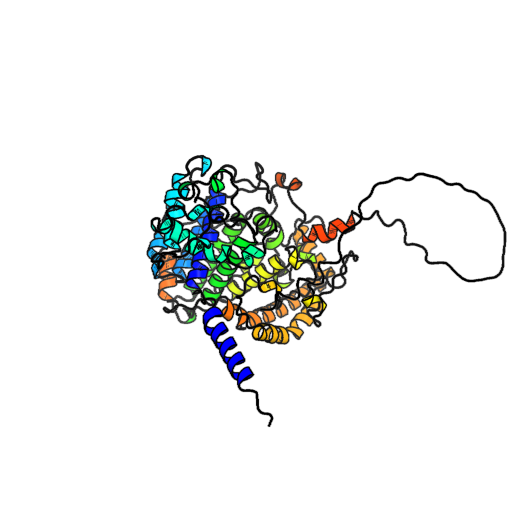 3378 C CA . GLU A 1 403 ? 8.848 26.578 -3.210 1.00 78.44 403 GLU A CA 1
ATOM 3379 C C . GLU A 1 403 ? 9.608 25.308 -3.608 1.00 78.44 403 GLU A C 1
ATOM 3381 O 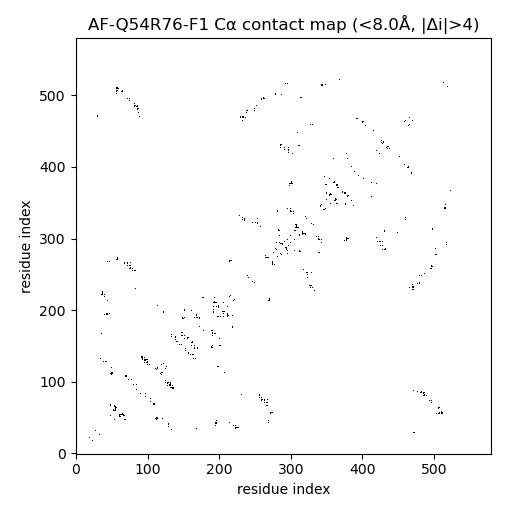O . GLU A 1 403 ? 10.651 25.380 -4.265 1.00 78.44 403 GLU A O 1
ATOM 3386 N N . ILE A 1 404 ? 9.074 24.136 -3.255 1.00 79.06 404 ILE A N 1
ATOM 3387 C CA . ILE A 1 404 ? 9.691 22.839 -3.563 1.00 79.06 404 ILE A CA 1
ATOM 3388 C C . ILE A 1 404 ? 9.764 22.620 -5.079 1.00 79.06 404 ILE A C 1
ATOM 3390 O O . ILE A 1 404 ? 10.811 22.244 -5.610 1.00 79.06 404 ILE A O 1
ATOM 3394 N N . ARG A 1 405 ? 8.699 22.966 -5.803 1.00 79.81 405 ARG A N 1
ATOM 3395 C CA . ARG A 1 405 ? 8.645 22.970 -7.268 1.00 79.81 405 ARG A CA 1
ATOM 3396 C C . ARG A 1 405 ? 9.746 23.817 -7.902 1.00 79.81 405 ARG A C 1
ATOM 3398 O O . ARG A 1 405 ? 10.350 23.400 -8.894 1.00 79.81 405 ARG A O 1
ATOM 3405 N N . SER A 1 406 ? 10.010 24.996 -7.345 1.00 82.06 406 SER A N 1
ATOM 3406 C CA . SER A 1 406 ? 11.044 25.909 -7.844 1.00 82.06 406 SER A CA 1
ATOM 3407 C C . SER A 1 406 ? 12.447 25.321 -7.677 1.00 82.06 406 SER A C 1
ATOM 3409 O O . SER A 1 406 ? 13.274 25.442 -8.581 1.00 82.06 406 SER A O 1
ATOM 3411 N N . GLN A 1 407 ? 12.702 24.609 -6.574 1.00 85.38 407 GLN A N 1
ATOM 3412 C CA . GLN A 1 407 ? 13.978 23.920 -6.339 1.00 85.38 407 GLN A CA 1
ATOM 3413 C C . GLN A 1 407 ? 14.236 22.779 -7.338 1.00 85.38 407 GLN A C 1
ATOM 3415 O O . GLN A 1 407 ? 15.391 22.469 -7.628 1.00 85.38 407 GLN A O 1
ATOM 3420 N N . PHE A 1 408 ? 13.182 22.162 -7.882 1.00 87.00 408 PHE A N 1
ATOM 3421 C CA . PHE A 1 408 ? 13.295 21.015 -8.786 1.00 87.00 408 PHE A CA 1
ATOM 3422 C C . PHE A 1 408 ? 13.468 21.346 -10.269 1.00 87.00 408 PHE A C 1
ATOM 3424 O O . PHE A 1 408 ? 13.829 20.457 -11.043 1.00 87.00 408 PHE A O 1
ATOM 3431 N N . ILE A 1 409 ? 13.302 22.612 -10.664 1.00 85.56 409 ILE A N 1
ATOM 3432 C CA . ILE A 1 409 ? 13.445 23.071 -12.056 1.00 85.56 409 ILE A CA 1
ATOM 3433 C C . ILE A 1 409 ? 14.717 22.533 -12.752 1.00 85.56 409 ILE A C 1
ATOM 3435 O O . ILE A 1 409 ? 14.583 22.032 -13.873 1.00 85.56 409 ILE A O 1
ATOM 3439 N N . PRO A 1 410 ? 15.927 22.560 -12.149 1.00 89.88 410 PRO A N 1
ATOM 3440 C CA . PRO A 1 410 ? 17.131 22.058 -12.813 1.00 89.88 410 PRO A CA 1
ATOM 3441 C C . PRO A 1 410 ? 17.078 20.549 -13.089 1.00 89.88 410 PRO A C 1
ATOM 3443 O O . PRO A 1 410 ? 17.279 20.132 -14.228 1.00 89.88 410 PRO A O 1
ATOM 3446 N N . MET A 1 411 ? 16.736 19.734 -12.082 1.00 89.69 411 MET A N 1
ATOM 3447 C CA . MET A 1 411 ? 16.693 18.272 -12.229 1.00 89.69 411 MET A CA 1
ATOM 3448 C C . MET A 1 411 ? 15.572 17.821 -13.168 1.00 89.69 411 MET A C 1
ATOM 3450 O O . MET A 1 411 ? 15.801 16.957 -14.007 1.00 89.69 411 MET A O 1
ATOM 3454 N N . VAL A 1 412 ? 14.386 18.434 -13.099 1.00 86.50 412 VAL A N 1
ATOM 3455 C CA . VAL A 1 412 ? 13.286 18.132 -14.033 1.00 86.50 412 VAL A CA 1
ATOM 3456 C C . VAL A 1 412 ? 13.678 18.505 -15.467 1.00 86.50 412 VAL A C 1
ATOM 3458 O O . VAL A 1 412 ? 13.408 17.741 -16.390 1.00 86.50 412 VAL A O 1
ATOM 3461 N N . THR A 1 413 ? 14.387 19.622 -15.669 1.00 87.19 413 THR A N 1
ATOM 3462 C CA . THR A 1 413 ? 14.906 20.005 -16.996 1.00 87.19 413 THR A CA 1
ATOM 3463 C C . THR A 1 413 ? 15.892 18.971 -17.545 1.00 87.19 413 THR A C 1
ATOM 3465 O O . THR A 1 413 ? 15.782 18.598 -18.711 1.00 87.19 413 THR A O 1
ATOM 3468 N N . GLU A 1 414 ? 16.830 18.488 -16.728 1.00 91.62 414 GLU A N 1
ATOM 3469 C CA . GLU A 1 414 ? 17.821 17.486 -17.142 1.00 91.62 414 GLU A CA 1
ATOM 3470 C C . GLU A 1 414 ? 17.171 16.126 -17.440 1.00 91.62 414 GLU A C 1
ATOM 3472 O O . GLU A 1 414 ? 17.414 15.534 -18.492 1.00 91.62 414 GLU A O 1
ATOM 3477 N N . ILE A 1 415 ? 16.264 15.659 -16.576 1.00 90.81 415 ILE A N 1
ATOM 3478 C CA . ILE A 1 415 ? 15.537 14.403 -16.798 1.00 90.81 415 ILE A CA 1
ATOM 3479 C C . ILE A 1 415 ? 14.692 14.485 -18.081 1.00 90.81 415 ILE A C 1
ATOM 3481 O O . ILE A 1 415 ? 14.731 13.552 -18.882 1.00 90.81 415 ILE A O 1
ATOM 3485 N N . ASN A 1 416 ? 14.013 15.608 -18.341 1.00 85.25 416 ASN A N 1
ATOM 3486 C CA . ASN A 1 416 ? 13.243 15.828 -19.573 1.00 85.25 416 ASN A CA 1
ATOM 3487 C C . ASN A 1 416 ? 14.103 15.791 -20.855 1.00 85.25 416 ASN A C 1
ATOM 3489 O O . ASN A 1 416 ? 13.577 15.507 -21.930 1.00 85.25 416 ASN A O 1
ATOM 3493 N N . GLN A 1 417 ? 15.408 16.080 -20.775 1.00 88.25 417 GLN A N 1
ATOM 3494 C CA . GLN A 1 417 ? 16.331 15.956 -21.916 1.00 88.25 417 GLN A CA 1
ATOM 3495 C C . GLN A 1 417 ? 16.763 14.502 -22.166 1.00 88.25 417 GLN A C 1
ATOM 3497 O O . GLN A 1 417 ? 17.054 14.129 -23.304 1.00 88.25 417 GLN A O 1
ATOM 3502 N N . LEU A 1 418 ? 16.806 13.681 -21.114 1.00 92.50 418 LEU A N 1
ATOM 3503 C CA . LEU A 1 418 ? 17.207 12.272 -21.167 1.00 92.50 418 LEU A CA 1
ATOM 3504 C C . LEU A 1 418 ? 16.024 11.331 -21.480 1.00 92.50 418 LEU A C 1
ATOM 3506 O O . LEU A 1 418 ? 16.196 10.321 -22.171 1.00 92.50 418 LEU A O 1
ATOM 3510 N N . ASP A 1 419 ? 14.818 11.663 -21.011 1.00 89.12 419 ASP A N 1
ATOM 3511 C CA . ASP A 1 419 ? 13.590 10.876 -21.173 1.00 89.12 419 ASP A CA 1
ATOM 3512 C C . ASP A 1 419 ? 12.945 11.038 -22.564 1.00 89.12 419 ASP A C 1
ATOM 3514 O O . ASP A 1 419 ? 11.942 11.724 -22.774 1.00 89.12 419 ASP A O 1
ATOM 3518 N N . SER A 1 420 ? 13.536 10.368 -23.552 1.00 86.50 420 SER A N 1
ATOM 3519 C CA . SER A 1 420 ? 13.046 10.367 -24.934 1.00 86.50 420 SER A CA 1
ATOM 3520 C C . SER A 1 420 ? 12.088 9.207 -25.240 1.00 86.50 420 SER A C 1
ATOM 3522 O O . SER A 1 420 ? 12.228 8.096 -24.729 1.00 86.50 420 SER A O 1
ATOM 3524 N N . PHE A 1 421 ? 11.166 9.413 -26.190 1.00 84.12 421 PHE A N 1
ATOM 3525 C CA . PHE A 1 421 ? 10.301 8.338 -26.701 1.00 84.12 421 PHE A CA 1
ATOM 3526 C C . PHE A 1 421 ? 11.105 7.155 -27.280 1.00 84.12 421 PHE A C 1
ATOM 3528 O O . PHE A 1 421 ? 10.692 6.005 -27.156 1.00 84.12 421 PHE A O 1
ATOM 3535 N N . ALA A 1 422 ? 12.287 7.415 -27.855 1.00 89.06 422 ALA A N 1
ATOM 3536 C CA . ALA A 1 422 ? 13.195 6.370 -28.334 1.00 89.06 422 ALA A CA 1
ATOM 3537 C C . ALA A 1 422 ? 13.700 5.470 -27.191 1.00 89.06 422 ALA A C 1
ATOM 3539 O O . ALA A 1 422 ? 13.644 4.247 -27.309 1.00 89.06 422 ALA A O 1
ATOM 3540 N N . LEU A 1 423 ? 14.108 6.065 -26.063 1.00 92.81 423 LEU A N 1
ATOM 3541 C CA . LEU A 1 423 ? 14.494 5.324 -24.861 1.00 92.81 423 LEU A CA 1
ATOM 3542 C C . LEU A 1 423 ? 13.326 4.497 -24.308 1.00 92.81 423 LEU A C 1
ATOM 3544 O O . LEU A 1 423 ? 13.483 3.312 -24.015 1.00 92.81 423 LEU A O 1
ATOM 3548 N N . ARG A 1 424 ? 12.141 5.108 -24.189 1.00 92.12 424 ARG A N 1
ATOM 3549 C CA . ARG A 1 424 ? 10.938 4.415 -23.704 1.00 92.12 424 ARG A CA 1
ATOM 3550 C C . ARG A 1 424 ? 10.540 3.242 -24.617 1.00 92.12 424 ARG A C 1
ATOM 3552 O O . ARG A 1 424 ? 10.104 2.206 -24.121 1.00 92.12 424 ARG A O 1
ATOM 3559 N N . LYS A 1 425 ? 10.766 3.355 -25.932 1.00 91.81 425 LYS A N 1
ATOM 3560 C CA . LYS A 1 425 ? 10.564 2.264 -26.898 1.00 91.81 425 LYS A CA 1
ATOM 3561 C C . LYS A 1 425 ? 11.540 1.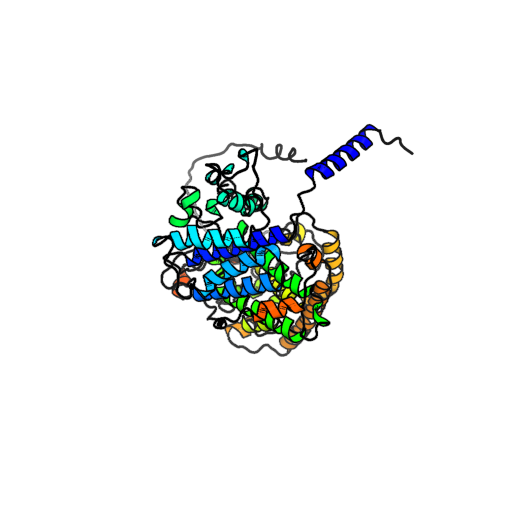099 -26.683 1.00 91.81 425 LYS A C 1
ATOM 3563 O O . LYS A 1 425 ? 11.092 -0.044 -26.699 1.00 91.81 425 LYS A O 1
ATOM 3568 N N . GLU A 1 426 ? 12.825 1.365 -26.422 1.00 95.25 426 GLU A N 1
ATOM 3569 C CA . GLU A 1 426 ? 13.790 0.315 -26.039 1.00 95.25 426 GLU A CA 1
ATOM 3570 C C . GLU A 1 426 ? 13.382 -0.376 -24.725 1.00 95.25 426 GLU A C 1
ATOM 3572 O O . GLU A 1 426 ? 13.401 -1.603 -24.652 1.00 95.25 426 GLU A O 1
ATOM 3577 N N . LEU A 1 427 ? 12.944 0.383 -23.710 1.00 95.56 427 LEU A N 1
ATOM 3578 C CA . LEU A 1 427 ? 12.441 -0.177 -22.446 1.00 95.56 427 LEU A CA 1
ATOM 3579 C C . LEU A 1 427 ? 11.252 -1.127 -22.659 1.00 95.56 427 LEU A C 1
ATOM 3581 O O . LEU A 1 427 ? 11.238 -2.228 -22.112 1.00 95.56 427 LEU A O 1
ATOM 3585 N N . PHE A 1 428 ? 10.288 -0.754 -23.501 1.00 94.56 428 PHE A N 1
ATOM 3586 C CA . PHE A 1 428 ? 9.172 -1.635 -23.848 1.00 94.56 428 PHE A CA 1
ATOM 3587 C C . PHE A 1 428 ? 9.611 -2.885 -24.615 1.00 94.56 428 PHE A C 1
ATOM 3589 O O . PHE A 1 428 ? 9.118 -3.972 -24.323 1.00 94.56 428 PHE A O 1
ATOM 3596 N N . GLN A 1 429 ? 10.543 -2.768 -25.564 1.00 95.94 429 GLN A N 1
ATOM 3597 C CA . GLN A 1 429 ? 11.092 -3.923 -26.287 1.00 95.94 429 GLN A CA 1
ATOM 3598 C C . GLN A 1 429 ? 11.822 -4.890 -25.339 1.00 95.94 429 GLN A C 1
ATOM 3600 O O . GLN A 1 429 ? 11.697 -6.107 -25.475 1.00 95.94 429 GLN A O 1
ATOM 3605 N N . TYR A 1 430 ? 12.504 -4.368 -24.320 1.00 96.44 430 TYR A N 1
ATOM 3606 C CA . TYR A 1 430 ? 13.065 -5.174 -23.239 1.00 96.44 430 TYR A CA 1
ATOM 3607 C C . TYR A 1 430 ? 11.976 -5.874 -22.405 1.00 96.44 430 TYR A C 1
ATOM 3609 O O . TYR A 1 430 ? 12.062 -7.081 -22.184 1.00 96.44 430 TYR A O 1
ATOM 3617 N N . TRP A 1 431 ? 10.918 -5.168 -21.988 1.00 94.69 431 TRP A N 1
ATOM 3618 C CA . TRP A 1 431 ? 9.850 -5.745 -21.151 1.00 94.69 431 TRP A CA 1
ATOM 3619 C C . TRP A 1 431 ? 8.950 -6.762 -21.859 1.00 94.69 431 TRP A C 1
ATOM 3621 O O . TRP A 1 431 ? 8.513 -7.717 -21.216 1.00 94.69 431 TRP A O 1
ATOM 3631 N N . SER A 1 432 ? 8.639 -6.529 -23.136 1.00 92.75 432 SER A N 1
ATOM 3632 C CA . SER A 1 432 ? 7.680 -7.318 -23.926 1.00 92.75 432 SER A CA 1
ATOM 3633 C C . SER A 1 432 ? 8.335 -8.455 -24.715 1.00 92.75 432 SER A C 1
ATOM 3635 O O . SER A 1 432 ? 7.711 -9.492 -24.924 1.00 92.75 432 SER A O 1
ATOM 3637 N N . GLN A 1 433 ? 9.585 -8.274 -25.160 1.00 94.19 433 GLN A N 1
ATOM 3638 C CA . GLN A 1 433 ? 10.266 -9.177 -26.102 1.00 94.19 433 GLN A CA 1
ATOM 3639 C C . GLN A 1 433 ? 11.639 -9.655 -25.596 1.00 94.19 433 GLN A C 1
ATOM 3641 O O . GLN A 1 433 ? 12.296 -10.444 -26.272 1.00 94.19 433 GLN A O 1
ATOM 3646 N N . GLY A 1 434 ? 12.104 -9.188 -24.429 1.00 94.56 434 GLY A N 1
ATOM 3647 C CA . GLY A 1 434 ? 13.421 -9.541 -23.884 1.00 94.56 434 GLY A CA 1
ATOM 3648 C C . GLY A 1 434 ? 14.605 -8.946 -24.657 1.00 94.56 434 GLY A C 1
ATOM 3649 O O . GLY A 1 434 ? 15.740 -9.375 -24.456 1.00 94.56 434 GLY A O 1
ATOM 3650 N N . ILE A 1 435 ? 14.368 -7.973 -25.544 1.00 96.88 435 ILE A N 1
ATOM 3651 C CA . ILE A 1 435 ? 15.419 -7.348 -26.357 1.00 96.88 435 ILE A CA 1
ATOM 3652 C C . ILE A 1 435 ? 16.328 -6.503 -25.458 1.00 96.88 435 ILE A C 1
ATOM 3654 O O . ILE A 1 435 ? 15.867 -5.608 -24.755 1.00 96.88 435 ILE A O 1
ATOM 3658 N N . SER A 1 436 ? 17.634 -6.768 -25.490 1.00 96.69 436 SER A N 1
ATOM 3659 C CA . SER A 1 436 ? 18.620 -6.040 -24.686 1.00 96.69 436 SER A CA 1
ATOM 3660 C C . SER A 1 436 ? 18.642 -4.539 -24.994 1.00 96.69 436 SER A C 1
ATOM 3662 O O . SER A 1 436 ? 18.747 -4.137 -26.153 1.00 96.69 436 SER A O 1
ATOM 3664 N N . ILE A 1 437 ? 18.640 -3.717 -23.940 1.00 97.25 437 ILE A N 1
ATOM 3665 C CA . ILE A 1 437 ? 18.829 -2.263 -24.034 1.00 97.25 437 ILE A CA 1
ATOM 3666 C C . ILE A 1 437 ? 20.204 -1.946 -24.643 1.00 97.25 437 ILE A C 1
ATOM 3668 O O . ILE A 1 437 ? 21.217 -2.552 -24.280 1.00 97.25 437 ILE A O 1
ATOM 3672 N N . SER A 1 438 ? 20.267 -0.971 -25.551 1.00 97.81 438 SER A N 1
ATOM 3673 C CA . SER A 1 438 ? 21.527 -0.548 -26.166 1.00 97.81 438 SER A CA 1
ATOM 3674 C C . SER A 1 438 ? 22.483 0.085 -25.146 1.00 97.81 438 SER A C 1
ATOM 3676 O O . SER A 1 438 ? 22.070 0.732 -24.185 1.00 97.81 438 SER A O 1
ATOM 3678 N N . LYS A 1 439 ? 23.801 -0.010 -25.381 1.00 97.69 439 LYS A N 1
ATOM 3679 C CA . LYS A 1 439 ? 24.817 0.598 -24.495 1.00 97.69 439 LYS A CA 1
ATOM 3680 C C . LYS A 1 439 ? 24.616 2.110 -24.299 1.00 97.69 439 LYS A C 1
ATOM 3682 O O . LYS A 1 439 ? 24.896 2.628 -23.221 1.00 97.69 439 LYS A O 1
ATOM 3687 N N . LYS A 1 440 ? 24.120 2.814 -25.325 1.00 97.62 440 LYS A N 1
ATOM 3688 C CA . LYS A 1 440 ? 23.771 4.240 -25.236 1.00 97.62 440 LYS A CA 1
ATOM 3689 C C . LYS A 1 440 ? 22.626 4.446 -24.244 1.00 97.62 440 LYS A C 1
ATOM 3691 O O . LYS A 1 440 ? 22.780 5.206 -23.294 1.00 97.62 440 LYS A O 1
ATOM 3696 N N . SER A 1 441 ? 21.523 3.732 -24.437 1.00 97.69 441 SER A N 1
ATOM 3697 C CA . SER A 1 441 ? 20.330 3.852 -23.601 1.00 97.69 441 SER A CA 1
ATOM 3698 C C . SER A 1 441 ? 20.560 3.354 -22.173 1.00 97.69 441 SER A C 1
ATOM 3700 O O . SER A 1 441 ? 20.059 3.968 -21.238 1.00 97.69 441 SER A O 1
ATOM 3702 N N . GLN A 1 442 ? 21.424 2.357 -21.957 1.00 97.88 442 GLN A N 1
ATOM 3703 C CA . GLN A 1 442 ? 21.863 1.953 -20.617 1.00 97.88 442 GLN A CA 1
ATOM 3704 C C . GLN A 1 442 ? 22.625 3.073 -19.886 1.00 97.88 442 GLN A C 1
ATOM 3706 O O . GLN A 1 442 ? 22.387 3.297 -18.700 1.00 97.88 442 GLN A O 1
ATOM 3711 N N . ASN A 1 443 ? 23.502 3.815 -20.575 1.00 98.00 443 ASN A N 1
ATOM 3712 C CA . ASN A 1 443 ? 24.177 4.972 -19.977 1.00 98.00 443 ASN A CA 1
ATOM 3713 C C . ASN A 1 443 ? 23.172 6.080 -19.610 1.00 98.00 443 ASN A C 1
ATOM 3715 O O . ASN A 1 443 ? 23.255 6.635 -18.516 1.00 98.00 443 ASN A O 1
ATOM 3719 N N . THR A 1 444 ? 22.200 6.359 -20.484 1.00 97.81 444 THR A N 1
ATOM 3720 C CA . THR A 1 444 ? 21.109 7.313 -20.216 1.00 97.81 444 THR A CA 1
ATOM 3721 C C . THR A 1 444 ? 20.245 6.875 -19.028 1.00 97.81 444 THR A C 1
ATOM 3723 O O . THR A 1 444 ? 19.940 7.692 -18.166 1.00 97.81 444 THR A O 1
ATOM 3726 N N . ILE A 1 445 ? 19.912 5.585 -18.912 1.00 97.81 445 ILE A N 1
ATOM 3727 C CA . ILE A 1 445 ? 19.176 5.029 -17.763 1.00 97.81 445 ILE A CA 1
ATOM 3728 C C . ILE A 1 445 ? 19.961 5.201 -16.462 1.00 97.81 445 ILE A C 1
ATOM 3730 O O . ILE A 1 445 ? 19.375 5.568 -15.449 1.00 97.81 445 ILE A O 1
ATOM 3734 N N . ASN A 1 446 ? 21.278 4.987 -16.472 1.00 97.94 446 ASN A N 1
ATOM 3735 C CA . ASN A 1 446 ? 22.104 5.172 -15.278 1.00 97.94 446 ASN A CA 1
ATOM 3736 C C . ASN A 1 446 ? 22.110 6.644 -14.808 1.00 97.94 446 ASN A C 1
ATOM 3738 O O . ASN A 1 446 ? 22.044 6.901 -13.607 1.00 97.94 446 ASN A O 1
ATOM 3742 N N . GLN A 1 447 ? 22.131 7.604 -15.742 1.00 97.88 447 GLN A N 1
ATOM 3743 C CA . GLN A 1 447 ? 21.997 9.038 -15.440 1.00 97.88 447 GLN A CA 1
ATOM 3744 C C . GLN A 1 447 ? 20.603 9.366 -14.884 1.00 97.88 447 GLN A C 1
ATOM 3746 O O . GLN A 1 447 ? 20.492 9.953 -13.808 1.00 97.88 447 GLN A O 1
ATOM 3751 N N . LEU A 1 448 ? 19.544 8.903 -15.559 1.00 96.06 448 LEU A N 1
ATOM 3752 C CA . LEU A 1 448 ? 18.154 9.042 -15.113 1.00 96.06 448 LEU A CA 1
ATOM 3753 C C . LEU A 1 448 ? 17.952 8.505 -13.693 1.00 96.06 448 LEU A C 1
ATOM 3755 O O . LEU A 1 448 ? 17.401 9.206 -12.853 1.00 96.06 448 LEU A O 1
ATOM 3759 N N . LEU A 1 449 ? 18.437 7.296 -13.393 1.00 96.56 449 LEU A N 1
ATOM 3760 C CA . LEU A 1 449 ? 18.344 6.690 -12.062 1.00 96.56 449 LEU A CA 1
ATOM 3761 C C . LEU A 1 449 ? 19.017 7.551 -10.983 1.00 96.56 449 LEU A C 1
ATOM 3763 O O . LEU A 1 449 ? 18.460 7.695 -9.896 1.00 96.56 449 LEU A O 1
ATOM 3767 N N . SER A 1 450 ? 20.170 8.161 -11.279 1.00 97.19 450 SER A N 1
ATOM 3768 C CA . SER A 1 450 ? 20.858 9.062 -10.345 1.00 97.19 450 SER A CA 1
ATOM 3769 C C . SER A 1 450 ? 20.055 10.343 -10.081 1.00 97.19 450 SER A C 1
ATOM 3771 O O . SER A 1 450 ? 19.823 10.688 -8.921 1.00 97.19 450 SER A O 1
ATOM 3773 N N . LEU A 1 451 ? 19.551 10.998 -11.131 1.00 94.94 451 LEU A N 1
ATOM 3774 C CA . LEU A 1 451 ? 18.733 12.212 -11.016 1.00 94.94 451 LEU A CA 1
ATOM 3775 C C . LEU A 1 451 ? 17.410 11.945 -10.285 1.00 94.94 451 LEU A C 1
ATOM 3777 O O . LEU A 1 451 ? 17.037 12.676 -9.369 1.00 94.94 451 LEU A O 1
ATOM 3781 N N . ILE A 1 452 ? 16.734 10.848 -10.635 1.00 93.94 452 ILE A N 1
ATOM 3782 C CA . ILE A 1 452 ? 15.502 10.388 -9.987 1.00 93.94 452 ILE A CA 1
ATOM 3783 C C . ILE A 1 452 ? 15.755 10.078 -8.510 1.00 93.94 452 ILE A C 1
ATOM 3785 O O . ILE A 1 452 ? 14.919 10.419 -7.673 1.00 93.94 452 ILE A O 1
ATOM 3789 N N . SER A 1 453 ? 16.890 9.463 -8.164 1.00 94.56 453 SER A N 1
ATOM 3790 C CA . SER A 1 453 ? 17.274 9.207 -6.771 1.00 94.56 453 SER A CA 1
ATOM 3791 C C . SER A 1 453 ? 17.465 10.514 -5.997 1.00 94.56 453 SER A C 1
ATOM 3793 O O . SER A 1 453 ? 16.856 10.683 -4.944 1.00 94.56 453 SER A O 1
ATOM 3795 N N . ASN A 1 454 ? 18.228 11.467 -6.540 1.00 94.38 454 ASN A N 1
ATOM 3796 C CA . ASN A 1 454 ? 18.469 12.768 -5.906 1.00 94.38 454 ASN A CA 1
ATOM 3797 C C . ASN A 1 454 ? 17.164 13.550 -5.688 1.00 94.38 454 ASN A C 1
ATOM 3799 O O . ASN A 1 454 ? 16.891 14.008 -4.578 1.00 94.38 454 ASN A O 1
ATOM 3803 N N . MET A 1 455 ? 16.318 13.625 -6.719 1.00 91.44 455 MET A N 1
ATOM 3804 C CA . MET A 1 455 ? 15.004 14.267 -6.652 1.00 91.44 455 MET A CA 1
ATOM 3805 C C . MET A 1 455 ? 14.075 13.578 -5.640 1.00 91.44 455 MET A C 1
ATOM 3807 O O . MET A 1 455 ? 13.408 14.256 -4.860 1.00 91.44 455 MET A O 1
ATOM 3811 N N . THR A 1 456 ? 14.084 12.239 -5.584 1.00 91.94 456 THR A N 1
ATOM 3812 C CA . THR A 1 456 ? 13.331 11.476 -4.572 1.00 91.94 456 THR A CA 1
ATOM 3813 C C . THR A 1 456 ? 13.792 11.843 -3.163 1.00 91.94 456 THR A C 1
ATOM 3815 O O . THR A 1 456 ? 12.956 12.165 -2.325 1.00 91.94 456 THR A O 1
ATOM 3818 N N . THR A 1 457 ? 15.102 11.840 -2.901 1.00 93.50 457 THR A N 1
ATOM 3819 C CA . THR A 1 457 ? 15.668 12.173 -1.586 1.00 93.50 457 THR A CA 1
ATOM 3820 C C . THR A 1 457 ? 15.317 13.596 -1.160 1.00 93.50 457 THR A C 1
ATOM 3822 O O . THR A 1 457 ? 14.875 13.801 -0.033 1.00 93.50 457 THR A O 1
ATOM 3825 N N . GLN A 1 458 ? 15.453 14.580 -2.053 1.00 91.44 458 GLN A N 1
ATOM 3826 C CA . GLN A 1 458 ? 15.087 15.966 -1.751 1.00 91.44 458 GLN A CA 1
ATOM 3827 C C . GLN A 1 458 ? 13.582 16.111 -1.478 1.00 91.44 458 GLN A C 1
ATOM 3829 O O . GLN A 1 458 ? 13.208 16.795 -0.530 1.00 91.44 458 GLN A O 1
ATOM 3834 N N . PHE A 1 459 ? 12.711 15.426 -2.227 1.00 89.25 459 PHE A N 1
ATOM 3835 C CA . PHE A 1 459 ? 11.265 15.492 -1.994 1.00 89.25 459 PHE A CA 1
ATOM 3836 C C . PHE A 1 459 ? 10.866 14.805 -0.681 1.00 89.25 459 PHE A C 1
ATOM 3838 O O . PHE A 1 459 ? 10.080 15.352 0.086 1.00 89.25 459 PHE A O 1
ATOM 3845 N N . MET A 1 460 ? 11.471 13.658 -0.366 1.00 90.50 460 MET A N 1
ATOM 3846 C CA . MET A 1 460 ? 11.300 12.949 0.911 1.00 90.50 460 MET A CA 1
ATOM 3847 C C . MET A 1 460 ? 11.924 13.692 2.110 1.00 90.50 460 MET A C 1
ATOM 3849 O O . MET A 1 460 ? 11.694 13.317 3.262 1.00 90.50 460 MET A O 1
ATOM 3853 N N . ASN A 1 461 ? 12.732 14.726 1.860 1.00 90.75 461 ASN A N 1
ATOM 3854 C CA . ASN A 1 461 ? 13.243 15.670 2.858 1.00 90.75 461 ASN A CA 1
ATOM 3855 C C . ASN A 1 461 ? 12.461 16.997 2.877 1.00 90.75 461 ASN A C 1
ATOM 3857 O O . ASN A 1 461 ? 12.718 17.832 3.741 1.00 90.75 461 ASN A O 1
ATOM 3861 N N . SER A 1 462 ? 11.512 17.193 1.958 1.00 86.44 462 SER A N 1
ATOM 3862 C CA . SER A 1 462 ? 10.563 18.303 2.010 1.00 86.44 462 SER A CA 1
ATOM 3863 C C . SER A 1 462 ? 9.448 18.023 3.017 1.00 86.44 462 SER A C 1
ATOM 3865 O O . SER A 1 462 ? 9.131 16.870 3.311 1.00 86.44 462 SER A O 1
ATOM 3867 N N . ASN A 1 463 ? 8.781 19.081 3.477 1.00 85.88 463 ASN A N 1
ATOM 3868 C CA . ASN A 1 463 ? 7.636 18.956 4.378 1.00 85.88 463 ASN A CA 1
ATOM 3869 C C . ASN A 1 463 ? 6.307 18.643 3.658 1.00 85.88 463 ASN A C 1
ATOM 3871 O O . ASN A 1 463 ? 5.256 18.670 4.287 1.00 85.88 463 ASN A O 1
ATOM 3875 N N . VAL A 1 464 ? 6.317 18.372 2.345 1.00 82.25 464 VAL A N 1
ATOM 3876 C CA . VAL A 1 464 ? 5.091 18.215 1.534 1.00 82.25 464 VAL A CA 1
ATOM 3877 C C . VAL A 1 464 ? 4.237 17.031 1.999 1.00 82.25 464 VAL A C 1
ATOM 3879 O O . VAL A 1 464 ? 3.033 17.177 2.230 1.00 82.25 464 VAL A O 1
ATOM 3882 N N . LEU A 1 465 ? 4.855 15.856 2.163 1.00 84.44 465 LEU A N 1
ATOM 3883 C CA . LEU A 1 465 ? 4.138 14.667 2.626 1.00 84.44 465 LEU A CA 1
ATOM 3884 C C . LEU A 1 465 ? 3.821 14.734 4.118 1.00 84.44 465 LEU A C 1
ATOM 3886 O O . LEU A 1 465 ? 2.713 14.372 4.506 1.00 84.44 465 LEU A O 1
ATOM 3890 N N . SER A 1 466 ? 4.736 15.244 4.946 1.00 87.81 466 SER A N 1
ATOM 3891 C CA . SER A 1 466 ? 4.505 15.347 6.388 1.00 87.81 466 SER A CA 1
ATOM 3892 C C . SER A 1 466 ? 3.366 16.315 6.720 1.00 87.81 466 SER A C 1
ATOM 3894 O O . SER A 1 466 ? 2.453 15.941 7.450 1.00 87.81 466 SER A O 1
ATOM 3896 N N . ALA A 1 467 ? 3.310 17.494 6.091 1.00 82.50 467 ALA A N 1
ATOM 3897 C CA . ALA A 1 467 ? 2.197 18.438 6.260 1.00 82.50 467 ALA A CA 1
ATOM 3898 C C . ALA A 1 467 ? 0.817 17.823 5.943 1.00 82.50 467 ALA A C 1
ATOM 3900 O O . ALA A 1 467 ? -0.192 18.226 6.518 1.00 82.50 467 ALA A O 1
ATOM 3901 N N . SER A 1 468 ? 0.772 16.830 5.052 1.00 80.12 468 SER A N 1
ATOM 3902 C CA . SER A 1 468 ? -0.474 16.239 4.551 1.00 80.12 468 SER A CA 1
ATOM 3903 C C . SER A 1 468 ? -0.856 14.929 5.250 1.00 80.12 468 SER A C 1
ATOM 3905 O O . SER A 1 468 ? -2.042 14.668 5.474 1.00 80.12 468 SER A O 1
ATOM 3907 N N . TYR A 1 469 ? 0.135 14.109 5.612 1.00 88.19 469 TYR A N 1
ATOM 3908 C CA . TYR A 1 469 ? -0.049 12.719 6.040 1.00 88.19 469 TYR A CA 1
ATOM 3909 C C . TYR A 1 469 ? 0.619 12.363 7.372 1.00 88.19 469 TYR A C 1
ATOM 3911 O O . TYR A 1 469 ? 0.357 11.260 7.864 1.00 88.19 469 TYR A O 1
ATOM 3919 N N . SER A 1 470 ? 1.440 13.240 7.973 1.00 90.06 470 SER A N 1
ATOM 3920 C CA . SER A 1 470 ? 2.018 12.966 9.295 1.00 90.06 470 SER A CA 1
ATOM 3921 C C . SER A 1 470 ? 0.907 12.787 10.313 1.00 90.06 470 SER A C 1
ATOM 3923 O O . SER A 1 470 ? 0.051 13.649 10.519 1.00 90.06 470 SER A O 1
ATOM 3925 N N . TYR A 1 471 ? 0.940 11.633 10.965 1.00 88.12 471 TYR A N 1
ATOM 3926 C CA . TYR A 1 471 ? -0.007 11.294 12.003 1.00 88.12 471 TYR A CA 1
ATOM 3927 C C . TYR A 1 471 ? 0.514 11.815 13.339 1.00 88.12 471 TYR A C 1
ATOM 3929 O O . TYR A 1 471 ? 1.395 11.204 13.948 1.00 88.12 471 TYR A O 1
ATOM 3937 N N . GLN A 1 472 ? -0.010 12.958 13.776 1.00 79.75 472 GLN A N 1
ATOM 3938 C CA . GLN A 1 472 ? 0.219 13.479 15.119 1.00 79.75 472 GLN A CA 1
ATOM 3939 C C . GLN A 1 472 ? -0.880 12.963 16.051 1.00 79.75 472 GLN A C 1
ATOM 3941 O O . GLN A 1 472 ? -2.069 13.078 15.758 1.00 79.75 472 GLN A O 1
ATOM 3946 N N . SER A 1 473 ? -0.450 12.365 17.156 1.00 73.56 473 SER A N 1
ATOM 3947 C CA . SER A 1 473 ? -1.273 11.828 18.236 1.00 73.56 473 SER A CA 1
ATOM 3948 C C . SER A 1 473 ? -0.676 12.281 19.560 1.00 73.56 473 SER A C 1
ATOM 3950 O O . SER A 1 473 ? 0.547 12.394 19.655 1.00 73.56 473 SER A O 1
ATOM 3952 N N . ASP A 1 474 ? -1.511 12.481 20.581 1.00 71.88 474 ASP A N 1
ATOM 3953 C CA . ASP A 1 474 ? -1.067 12.926 21.914 1.00 71.88 474 ASP A CA 1
ATOM 3954 C C . ASP A 1 474 ? -0.059 11.954 22.554 1.00 71.88 474 ASP A C 1
ATOM 3956 O O . ASP A 1 474 ? 0.782 12.341 23.365 1.00 71.88 474 ASP A O 1
ATOM 3960 N N . LEU A 1 475 ? -0.110 10.684 22.138 1.00 74.44 475 LEU A N 1
ATOM 3961 C CA . LEU A 1 475 ? 0.896 9.671 22.431 1.00 74.44 475 LEU A CA 1
ATOM 3962 C C . LEU A 1 475 ? 1.875 9.539 21.247 1.00 74.44 475 LEU A C 1
ATOM 3964 O O . LEU A 1 475 ? 1.433 9.229 20.132 1.00 74.44 475 LEU A O 1
ATOM 3968 N N . PRO A 1 476 ? 3.195 9.732 21.445 1.00 83.19 476 PRO A N 1
ATOM 3969 C CA . PRO A 1 476 ? 4.192 9.455 20.415 1.00 83.19 476 PRO A CA 1
ATOM 3970 C C . PRO A 1 476 ? 4.276 7.948 20.129 1.00 83.19 476 PRO A C 1
ATOM 3972 O O . PRO A 1 476 ? 3.981 7.120 20.989 1.00 83.19 476 PRO A O 1
ATOM 3975 N N . LEU A 1 477 ? 4.706 7.591 18.916 1.00 91.19 477 LEU A N 1
ATOM 3976 C CA . LEU A 1 477 ? 4.867 6.197 18.498 1.00 91.19 477 LEU A CA 1
ATOM 3977 C C . LEU A 1 477 ? 5.937 5.488 19.349 1.00 91.19 477 LEU A C 1
ATOM 3979 O O . LEU A 1 477 ? 7.115 5.832 19.272 1.00 91.19 477 LEU A O 1
ATOM 3983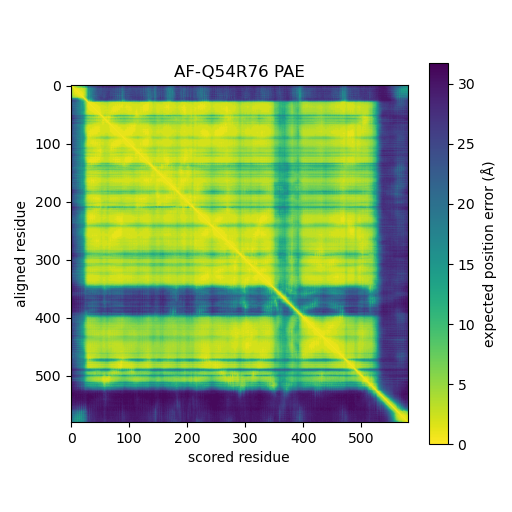 N N . GLN A 1 478 ? 5.539 4.479 20.125 1.00 93.38 478 GLN A N 1
ATOM 3984 C CA . GLN A 1 478 ? 6.446 3.742 21.011 1.00 93.38 478 GLN A CA 1
ATOM 3985 C C . GLN A 1 478 ? 7.086 2.563 20.271 1.00 93.38 478 GLN A C 1
ATOM 3987 O O . GLN A 1 478 ? 6.401 1.595 19.936 1.00 93.38 478 GLN A O 1
ATOM 3992 N N . CYS A 1 479 ? 8.391 2.644 20.004 1.00 94.75 479 CYS A N 1
ATOM 3993 C CA . CYS A 1 479 ? 9.127 1.696 19.157 1.00 94.75 479 CYS A CA 1
ATOM 3994 C C . CYS A 1 479 ? 9.182 0.267 19.714 1.00 94.75 479 CYS A C 1
ATOM 3996 O O . CYS A 1 479 ? 8.962 -0.689 18.970 1.00 94.75 479 CYS A O 1
ATOM 3998 N N . ASN A 1 480 ? 9.365 0.127 21.028 1.00 92.25 480 ASN A N 1
ATOM 3999 C CA . ASN A 1 480 ? 9.318 -1.148 21.742 1.00 92.25 480 ASN A CA 1
ATOM 4000 C C . ASN A 1 480 ? 7.978 -1.880 21.533 1.00 92.25 480 ASN A C 1
ATOM 4002 O O . ASN A 1 480 ? 7.968 -3.089 21.297 1.00 92.25 480 ASN A O 1
ATOM 4006 N N . LEU A 1 481 ? 6.857 -1.146 21.538 1.00 95.12 481 LEU A N 1
ATOM 4007 C CA . LEU A 1 481 ? 5.530 -1.727 21.322 1.00 95.12 481 LEU A CA 1
ATOM 4008 C C . LEU A 1 481 ? 5.309 -2.168 19.869 1.00 95.12 481 LEU A C 1
ATOM 4010 O O . LEU A 1 481 ? 4.526 -3.086 19.640 1.00 95.12 481 LEU A O 1
ATOM 4014 N N . ILE A 1 482 ? 5.981 -1.562 18.878 1.00 96.00 482 ILE A N 1
ATOM 4015 C CA . ILE A 1 482 ? 5.834 -1.963 17.466 1.00 96.00 482 ILE A CA 1
ATOM 4016 C C . ILE A 1 482 ? 6.215 -3.438 17.307 1.00 96.00 482 ILE A C 1
ATOM 4018 O O . ILE A 1 482 ? 5.444 -4.217 16.747 1.00 96.00 482 ILE A O 1
ATOM 4022 N N . LEU A 1 483 ? 7.383 -3.832 17.822 1.00 93.94 483 LEU A N 1
ATOM 4023 C CA . LEU A 1 483 ? 7.869 -5.206 17.699 1.00 93.94 483 LEU A CA 1
ATOM 4024 C C . LEU A 1 483 ? 7.027 -6.190 18.523 1.00 93.94 483 LEU A C 1
ATOM 4026 O O . LEU A 1 483 ? 6.743 -7.286 18.049 1.00 93.94 483 LEU A O 1
ATOM 4030 N N . GLU A 1 484 ? 6.576 -5.794 19.714 1.00 94.81 484 GLU A N 1
ATOM 4031 C CA . GLU A 1 484 ? 5.644 -6.580 20.532 1.00 94.81 484 GLU A CA 1
ATOM 4032 C C . GLU A 1 484 ? 4.347 -6.895 19.765 1.00 94.81 484 GLU A C 1
ATOM 4034 O O . GLU A 1 484 ? 3.984 -8.061 19.597 1.00 94.81 484 GLU A O 1
ATOM 4039 N N . LYS A 1 485 ? 3.700 -5.862 19.213 1.00 95.81 485 LYS A N 1
ATOM 4040 C CA . LYS A 1 485 ? 2.444 -5.964 18.452 1.00 95.81 485 LYS A CA 1
ATOM 4041 C C . LYS A 1 485 ? 2.603 -6.781 17.167 1.00 95.81 485 LYS A C 1
ATOM 4043 O O . LYS A 1 485 ? 1.724 -7.574 16.832 1.00 95.81 485 LYS A O 1
ATOM 4048 N N . LEU A 1 486 ? 3.722 -6.629 16.454 1.00 94.25 486 LEU A N 1
ATOM 4049 C CA . LEU A 1 486 ? 4.002 -7.416 15.249 1.00 94.25 486 LEU A CA 1
ATOM 4050 C C . LEU A 1 486 ? 4.301 -8.889 15.574 1.00 94.25 486 LEU A C 1
ATOM 4052 O O . LEU A 1 486 ? 3.789 -9.770 14.883 1.00 94.25 486 LEU A O 1
ATOM 4056 N N . ASN A 1 487 ? 5.034 -9.176 16.654 1.00 91.50 487 ASN A N 1
ATOM 4057 C CA . ASN A 1 487 ? 5.307 -10.547 17.102 1.00 91.50 487 ASN A CA 1
ATOM 4058 C C . ASN A 1 487 ? 4.056 -11.249 17.662 1.00 91.50 487 ASN A C 1
ATOM 4060 O O . ASN A 1 487 ? 3.903 -12.459 17.489 1.00 91.50 487 ASN A O 1
ATOM 4064 N N . ALA A 1 488 ? 3.118 -10.506 18.264 1.00 89.38 488 ALA A N 1
ATOM 4065 C CA . ALA A 1 488 ? 1.807 -11.026 18.665 1.00 89.38 488 ALA A CA 1
ATOM 4066 C C . ALA A 1 488 ? 0.960 -11.511 17.466 1.00 89.38 488 ALA A C 1
ATOM 4068 O O . ALA A 1 488 ? 0.039 -12.316 17.630 1.00 89.38 488 ALA A O 1
ATOM 4069 N N . SER A 1 489 ? 1.300 -11.108 16.234 1.00 79.94 489 SER A N 1
ATOM 4070 C CA . SER A 1 489 ? 0.738 -11.672 15.003 1.00 79.94 489 SER A CA 1
ATOM 4071 C C . SER A 1 489 ? 1.336 -13.052 14.665 1.00 79.94 489 SER A C 1
ATOM 4073 O O . SER A 1 489 ? 1.882 -13.268 13.582 1.00 79.94 489 SER A O 1
ATOM 4075 N N . THR A 1 490 ? 1.151 -14.024 15.556 1.00 66.19 490 THR A N 1
ATOM 4076 C CA . THR A 1 490 ? 1.714 -15.390 15.484 1.00 66.19 490 THR A CA 1
ATOM 4077 C C . THR A 1 490 ? 1.152 -16.289 14.374 1.00 66.19 490 THR A C 1
ATOM 4079 O O . THR A 1 490 ? 1.616 -17.413 14.193 1.00 66.19 490 THR A O 1
ATOM 4082 N N . HIS A 1 491 ? 0.139 -15.840 13.632 1.00 71.06 491 HIS A N 1
ATOM 4083 C CA . HIS A 1 491 ? -0.533 -16.663 12.629 1.00 71.06 491 HIS A CA 1
ATOM 4084 C C . HIS A 1 491 ? 0.248 -16.696 11.313 1.00 71.06 491 HIS A C 1
ATOM 4086 O O . HIS A 1 491 ? 0.430 -15.668 10.659 1.00 71.06 491 HIS A O 1
ATOM 4092 N N . SER A 1 492 ? 0.655 -17.896 10.891 1.00 63.88 492 SER A N 1
ATOM 4093 C CA . SER A 1 492 ? 1.324 -18.125 9.610 1.00 63.88 492 SER A CA 1
ATOM 4094 C C . SER A 1 492 ? 0.355 -17.916 8.442 1.00 63.88 492 SER A C 1
ATOM 4096 O O . SER A 1 492 ? -0.319 -18.841 7.981 1.00 63.88 492 SER A O 1
ATOM 4098 N N . LEU A 1 493 ? 0.280 -16.682 7.953 1.00 77.50 493 LEU A N 1
ATOM 4099 C CA . LEU A 1 493 ? -0.301 -16.391 6.649 1.00 77.50 493 LEU A CA 1
ATOM 4100 C C . LEU A 1 493 ? 0.666 -16.857 5.561 1.00 77.50 493 LEU A C 1
ATOM 4102 O O . LEU A 1 493 ? 1.860 -16.564 5.617 1.00 77.50 493 LEU A O 1
ATOM 4106 N N . SER A 1 494 ? 0.143 -17.549 4.551 1.00 73.31 494 SER A N 1
ATOM 4107 C CA . SER A 1 494 ? 0.880 -17.811 3.318 1.00 73.31 494 SER A CA 1
ATOM 4108 C C . SER A 1 494 ? 1.333 -16.483 2.715 1.00 73.31 494 SER A C 1
ATOM 4110 O O . SER A 1 494 ? 0.493 -15.618 2.454 1.00 73.31 494 SER A O 1
ATOM 4112 N N . THR A 1 495 ? 2.637 -16.318 2.477 1.00 76.38 495 THR A N 1
ATOM 4113 C CA . THR A 1 495 ? 3.156 -15.135 1.783 1.00 76.38 495 THR A CA 1
ATOM 4114 C C . THR A 1 495 ? 2.443 -14.994 0.434 1.00 76.38 495 THR A C 1
ATOM 4116 O O . THR A 1 495 ? 2.465 -15.944 -0.355 1.00 76.38 495 THR A O 1
ATOM 4119 N N . PRO A 1 496 ? 1.799 -13.848 0.149 1.00 79.19 496 PRO A N 1
ATOM 4120 C CA . PRO A 1 496 ? 1.095 -13.644 -1.108 1.00 79.19 496 PRO A CA 1
ATOM 4121 C C . PRO A 1 496 ? 2.041 -13.845 -2.290 1.00 79.19 496 PRO A C 1
ATOM 4123 O O . PRO A 1 496 ? 3.083 -13.195 -2.385 1.00 79.19 496 PRO A O 1
ATOM 4126 N N . THR A 1 497 ? 1.688 -14.759 -3.189 1.00 80.50 497 THR A N 1
ATOM 4127 C CA . THR A 1 497 ? 2.457 -14.976 -4.418 1.00 80.50 497 THR A CA 1
ATOM 4128 C C . THR A 1 497 ? 2.049 -13.929 -5.446 1.00 80.50 497 THR A C 1
ATOM 4130 O O . THR A 1 497 ? 0.861 -13.673 -5.639 1.00 80.50 497 THR A O 1
ATOM 4133 N N . ILE A 1 498 ? 3.026 -13.327 -6.124 1.00 78.75 498 ILE A N 1
ATOM 4134 C CA . ILE A 1 498 ? 2.767 -12.459 -7.275 1.00 78.75 498 ILE A CA 1
ATOM 4135 C C . ILE A 1 498 ? 2.334 -13.372 -8.429 1.00 78.75 498 ILE A C 1
ATOM 4137 O O . ILE A 1 498 ? 3.160 -14.066 -9.016 1.00 78.75 498 ILE A O 1
ATOM 4141 N N . LYS A 1 499 ? 1.023 -13.415 -8.684 1.00 77.50 499 LYS A N 1
ATOM 4142 C CA . LYS A 1 499 ? 0.388 -14.184 -9.765 1.00 77.50 499 LYS A CA 1
ATOM 4143 C C . LYS A 1 499 ? 0.634 -13.515 -11.127 1.00 77.50 499 LYS A C 1
ATOM 4145 O O . LYS A 1 499 ? 1.097 -12.374 -11.198 1.00 77.50 499 LYS A O 1
ATOM 4150 N N . ASP A 1 500 ? 0.295 -14.222 -12.204 1.00 66.25 500 ASP A N 1
ATOM 4151 C CA . ASP A 1 500 ? 0.398 -13.694 -13.564 1.00 66.25 500 ASP A CA 1
ATOM 4152 C C . ASP A 1 500 ? -0.452 -12.431 -13.744 1.00 66.25 500 ASP A C 1
ATOM 4154 O O . ASP A 1 500 ? -1.662 -12.399 -13.494 1.00 66.25 500 ASP A O 1
ATOM 4158 N N . ALA A 1 501 ? 0.214 -11.373 -14.202 1.00 79.38 501 ALA A N 1
ATOM 4159 C CA . ALA A 1 501 ? -0.374 -10.047 -14.338 1.00 79.38 501 ALA A CA 1
ATOM 4160 C C . ALA A 1 501 ? -1.189 -9.856 -15.628 1.00 79.38 501 ALA A C 1
ATOM 4162 O O . ALA A 1 501 ? -1.744 -8.786 -15.836 1.00 79.38 501 ALA A O 1
ATOM 4163 N N . PHE A 1 502 ? -1.244 -10.846 -16.521 1.00 81.94 502 PHE A N 1
ATOM 4164 C CA . PHE A 1 502 ? -2.067 -10.751 -17.726 1.00 81.94 502 PHE A CA 1
ATOM 4165 C C . PHE A 1 502 ? -3.562 -10.896 -17.355 1.00 81.94 502 PHE A C 1
ATOM 4167 O O . PHE A 1 502 ? -3.887 -11.661 -16.436 1.00 81.94 502 PHE A O 1
ATOM 4174 N N . PRO A 1 503 ? -4.497 -10.179 -18.006 1.00 81.81 503 PRO A N 1
ATOM 4175 C CA . PRO A 1 503 ? -5.927 -10.456 -17.879 1.00 81.81 503 PRO A CA 1
ATOM 4176 C C . PRO A 1 503 ? -6.244 -11.886 -18.346 1.00 81.81 503 PRO A C 1
ATOM 4178 O O . PRO A 1 503 ? -5.677 -12.325 -19.346 1.00 81.81 503 PRO A O 1
ATOM 4181 N N . PRO A 1 504 ? -7.152 -12.631 -17.692 1.00 87.38 504 PRO A N 1
ATOM 4182 C CA . PRO A 1 504 ? -7.643 -13.898 -18.234 1.00 87.38 504 PRO A CA 1
ATOM 4183 C C . PRO A 1 504 ? -8.106 -13.727 -19.686 1.00 87.38 504 PRO A C 1
ATOM 4185 O O . PRO A 1 504 ? -8.731 -12.723 -20.022 1.00 87.38 504 PRO A O 1
ATOM 4188 N N . SER A 1 505 ? -7.827 -14.687 -20.571 1.00 89.38 505 SER A N 1
ATOM 4189 C CA . SER A 1 505 ? -8.108 -14.531 -22.012 1.00 89.38 505 SER A CA 1
ATOM 4190 C C . SER A 1 505 ? -9.598 -14.335 -22.330 1.00 89.38 505 SER A C 1
ATOM 4192 O O . SER A 1 505 ? -9.931 -13.681 -23.320 1.00 89.38 505 SER A O 1
ATOM 4194 N N . VAL A 1 506 ? -10.489 -14.831 -21.464 1.00 90.75 506 VAL A N 1
ATOM 4195 C CA . VAL A 1 506 ? -11.939 -14.575 -21.510 1.00 90.75 506 VAL A CA 1
ATOM 4196 C C . VAL A 1 506 ? -12.292 -13.097 -21.301 1.00 90.75 506 VAL A C 1
ATOM 4198 O O . VAL A 1 506 ? -13.326 -12.648 -21.782 1.00 90.75 506 VAL A O 1
ATOM 4201 N N . CYS A 1 507 ? -11.426 -12.321 -20.643 1.00 90.06 507 CYS A N 1
ATOM 4202 C CA . CYS A 1 507 ? -11.628 -10.896 -20.407 1.00 90.06 507 CYS A CA 1
ATOM 4203 C C . CYS A 1 507 ? -11.340 -10.027 -21.634 1.00 90.06 507 CYS A C 1
ATOM 4205 O O . CYS A 1 507 ? -11.821 -8.901 -21.677 1.00 90.06 507 CYS A O 1
ATOM 4207 N N . ASN A 1 508 ? -10.619 -10.528 -22.645 1.00 87.94 508 ASN A N 1
ATOM 4208 C CA . ASN A 1 508 ? -10.230 -9.755 -23.833 1.00 87.94 508 ASN A CA 1
ATOM 4209 C C . ASN A 1 508 ? -11.375 -8.969 -24.523 1.00 87.94 508 ASN A C 1
ATOM 4211 O O . ASN A 1 508 ? -11.105 -7.852 -24.955 1.00 87.94 508 ASN A O 1
ATOM 4215 N N . PRO A 1 509 ? -12.627 -9.472 -24.634 1.00 89.44 509 PRO A N 1
ATOM 4216 C CA . PRO A 1 509 ? -13.746 -8.708 -25.205 1.00 89.44 509 PRO A CA 1
ATOM 4217 C C . PRO A 1 509 ? -14.280 -7.587 -24.299 1.00 89.44 509 PRO A C 1
ATOM 4219 O O . PRO A 1 509 ? -14.986 -6.707 -24.780 1.00 89.44 509 PRO A O 1
ATOM 4222 N N . TYR A 1 510 ? -13.979 -7.645 -22.999 1.00 86.88 510 TYR A N 1
ATOM 4223 C CA . TYR A 1 510 ? -14.465 -6.722 -21.972 1.00 86.88 510 TYR A CA 1
ATOM 4224 C C . TYR A 1 510 ? -13.454 -5.621 -21.641 1.00 86.88 510 TYR A C 1
ATOM 4226 O O . TYR A 1 510 ? -13.867 -4.572 -21.155 1.00 86.88 510 TYR A O 1
ATOM 4234 N N . LEU A 1 511 ? -12.159 -5.847 -21.918 1.00 81.06 511 LEU A N 1
ATOM 4235 C CA . LEU A 1 511 ? -11.085 -4.876 -21.687 1.00 81.06 511 LEU A CA 1
ATOM 4236 C C . LEU A 1 511 ? -11.356 -3.575 -22.448 1.00 81.06 511 LEU A C 1
ATOM 4238 O O . LEU A 1 511 ? -11.216 -3.515 -23.673 1.00 81.06 511 LEU A O 1
ATOM 4242 N N . GLN A 1 512 ? -11.703 -2.520 -21.719 1.00 76.06 512 GLN A N 1
ATOM 4243 C CA . GLN A 1 512 ? -11.869 -1.202 -22.300 1.00 76.06 512 GLN A CA 1
ATOM 4244 C C . GLN A 1 512 ? -10.489 -0.573 -22.551 1.00 76.06 512 GLN A C 1
ATOM 4246 O O . GLN A 1 512 ? -9.598 -0.637 -21.690 1.00 76.06 512 GLN A O 1
ATOM 4251 N N . PRO A 1 513 ? -10.284 0.105 -23.696 1.00 72.00 513 PRO A N 1
ATOM 4252 C CA . PRO A 1 513 ? -9.183 1.052 -23.819 1.00 72.00 513 PRO A CA 1
ATOM 4253 C C . PRO A 1 513 ? -9.290 2.048 -22.660 1.00 72.00 513 PRO A C 1
ATOM 4255 O O . PRO A 1 513 ? -10.407 2.448 -22.309 1.00 72.00 513 PRO A O 1
ATOM 4258 N N . SER A 1 514 ? -8.170 2.453 -22.051 1.00 68.12 514 SER A N 1
ATOM 4259 C CA . SER A 1 514 ? -8.236 3.472 -20.990 1.00 68.12 514 SER A CA 1
ATOM 4260 C C . SER A 1 514 ? -8.909 4.734 -21.527 1.00 68.12 514 SER A C 1
ATOM 4262 O O . SER A 1 514 ? -8.887 4.977 -22.730 1.00 68.12 514 SER A O 1
ATOM 4264 N N . VAL A 1 515 ? -9.485 5.596 -20.688 1.00 64.94 515 VAL A N 1
ATOM 4265 C CA . VAL A 1 515 ? -10.075 6.849 -21.206 1.00 64.94 515 VAL A CA 1
ATOM 4266 C C . VAL A 1 515 ? -9.008 7.719 -21.888 1.00 64.94 515 VAL A C 1
ATOM 4268 O O . VAL A 1 515 ? -9.291 8.416 -22.861 1.00 64.94 515 VAL A O 1
ATOM 4271 N N . CYS A 1 516 ? -7.754 7.587 -21.456 1.00 66.38 516 CYS A N 1
ATOM 4272 C CA . CYS A 1 516 ? -6.583 8.015 -22.206 1.00 66.38 516 CYS A CA 1
ATOM 4273 C C . CYS A 1 516 ? -6.549 7.477 -23.646 1.00 66.38 516 CYS A C 1
ATOM 4275 O O . CYS A 1 516 ? -6.517 8.259 -24.594 1.00 66.38 516 CYS A O 1
ATOM 4277 N N . ASP A 1 517 ? -6.607 6.160 -23.829 1.00 68.12 517 ASP A N 1
ATOM 4278 C CA . ASP A 1 517 ? -6.669 5.539 -25.153 1.00 68.12 517 ASP A CA 1
ATOM 4279 C C . ASP A 1 517 ? -7.911 5.953 -25.924 1.00 68.12 517 ASP A C 1
ATOM 4281 O O . ASP A 1 517 ? -7.799 6.266 -27.098 1.00 68.12 517 ASP A O 1
ATOM 4285 N N . GLN A 1 518 ? -9.080 6.041 -25.292 1.00 66.25 518 GLN A N 1
ATOM 4286 C CA . GLN A 1 518 ? -10.306 6.493 -25.946 1.00 66.25 518 GLN A CA 1
ATOM 4287 C C . GLN A 1 518 ? -10.135 7.918 -26.499 1.00 66.25 518 GLN A C 1
ATOM 4289 O O . GLN A 1 518 ? -10.471 8.164 -27.654 1.00 66.25 518 GLN A O 1
ATOM 4294 N N . GLN A 1 519 ? -9.520 8.840 -25.749 1.00 60.31 519 GLN A N 1
ATOM 4295 C CA . GLN A 1 519 ? -9.229 10.205 -26.215 1.00 60.31 519 GLN A CA 1
ATOM 4296 C C . GLN A 1 519 ? -8.262 10.259 -27.418 1.00 60.31 519 GLN A C 1
ATOM 4298 O O . GLN A 1 519 ? -8.353 11.191 -28.226 1.00 60.31 519 GLN A O 1
ATOM 4303 N N . TYR A 1 520 ? -7.356 9.283 -27.553 1.00 59.47 520 TYR A N 1
ATOM 4304 C CA . TYR A 1 520 ? -6.413 9.174 -28.675 1.00 59.47 520 TYR A CA 1
ATOM 4305 C C . TYR A 1 520 ? -7.033 8.395 -29.863 1.00 59.47 520 TYR A C 1
ATOM 4307 O O . TYR A 1 520 ? -7.092 8.904 -30.984 1.00 59.47 520 TYR A O 1
ATOM 4315 N N . LEU A 1 521 ? -7.562 7.192 -29.624 1.00 55.50 521 LEU A N 1
ATOM 4316 C CA . LEU A 1 521 ? -8.141 6.265 -30.604 1.00 55.50 521 LEU A CA 1
ATOM 4317 C C . LEU A 1 521 ? -9.433 6.788 -31.243 1.00 55.50 521 LEU A C 1
ATOM 4319 O O . LEU A 1 521 ? -9.609 6.647 -32.455 1.00 55.50 521 LEU A O 1
ATOM 4323 N N . TYR A 1 522 ? -10.309 7.453 -30.477 1.00 48.59 522 TYR A N 1
ATOM 4324 C CA . TYR A 1 522 ? -11.540 8.046 -31.020 1.00 48.59 522 TYR A CA 1
ATOM 4325 C C . TYR A 1 522 ? -11.234 9.072 -32.119 1.00 48.59 522 TYR A C 1
ATOM 4327 O O . TYR A 1 522 ? -12.050 9.272 -33.011 1.00 48.59 522 TYR A O 1
ATOM 4335 N N . ARG A 1 523 ? -10.040 9.680 -32.126 1.00 48.66 523 ARG A N 1
ATOM 4336 C CA . ARG A 1 523 ? -9.592 10.577 -33.203 1.00 48.66 523 ARG A CA 1
ATOM 4337 C C . ARG A 1 523 ? -8.844 9.879 -34.341 1.00 48.66 523 ARG A C 1
ATOM 4339 O O . ARG A 1 523 ? -8.860 10.402 -35.450 1.00 48.66 523 ARG A O 1
ATOM 4346 N N . TYR A 1 524 ? -8.248 8.711 -34.103 1.00 46.41 524 TYR A N 1
ATOM 4347 C CA . TYR A 1 524 ? -7.587 7.910 -35.143 1.00 46.41 524 TYR A CA 1
ATOM 4348 C C . TYR A 1 524 ? -8.570 7.252 -36.121 1.00 46.41 524 TYR A C 1
ATOM 4350 O O . TYR A 1 524 ? -8.236 7.107 -37.293 1.00 46.41 524 TYR A O 1
ATOM 4358 N N . PHE A 1 525 ? -9.761 6.854 -35.654 1.00 49.31 525 PHE A N 1
ATOM 4359 C CA . PHE A 1 525 ? -10.697 6.041 -36.448 1.00 49.31 525 PHE A CA 1
ATOM 4360 C C . PHE A 1 525 ? -12.014 6.734 -36.840 1.00 49.31 525 PHE A C 1
ATOM 4362 O O . PHE A 1 525 ? -12.746 6.196 -37.666 1.00 49.31 525 PHE A O 1
ATOM 4369 N N . THR A 1 526 ? -12.326 7.925 -36.308 1.00 48.97 526 THR A N 1
ATOM 4370 C CA . THR A 1 526 ? -13.532 8.690 -36.714 1.00 48.97 526 THR A CA 1
ATOM 4371 C C . THR A 1 526 ? -13.281 9.724 -37.814 1.00 48.97 526 THR A C 1
ATOM 4373 O O . THR A 1 526 ? -14.229 10.342 -38.299 1.00 48.97 526 THR A O 1
ATOM 4376 N N . GLN A 1 527 ? -12.034 9.892 -38.263 1.00 39.78 527 GLN A N 1
ATOM 4377 C CA . GLN A 1 527 ? -11.750 10.534 -39.547 1.00 39.78 527 GLN A CA 1
ATOM 4378 C C . GLN A 1 527 ? -11.421 9.456 -40.588 1.00 39.78 527 GLN A C 1
ATOM 4380 O O . GLN A 1 527 ? -10.666 8.535 -40.272 1.00 39.78 527 GLN A O 1
ATOM 4385 N N . PRO A 1 528 ? -11.953 9.547 -41.824 1.00 33.38 528 PRO A N 1
ATOM 4386 C CA . PRO A 1 528 ? -11.502 8.688 -42.912 1.00 33.38 528 PRO A CA 1
ATOM 4387 C C . PRO A 1 528 ? -9.983 8.828 -43.081 1.00 33.38 528 PRO A C 1
ATOM 4389 O O . PRO A 1 528 ? -9.461 9.928 -42.862 1.00 33.38 528 PRO A O 1
ATOM 4392 N N . PRO A 1 529 ? -9.262 7.771 -43.499 1.00 35.66 529 PRO A N 1
ATOM 4393 C CA . PRO A 1 529 ? -7.839 7.895 -43.786 1.00 35.66 529 PRO A CA 1
ATOM 4394 C C . PRO A 1 529 ? -7.643 9.029 -44.792 1.00 35.66 529 PRO A C 1
ATOM 4396 O O . PRO A 1 529 ? -8.284 9.037 -45.844 1.00 35.66 529 PRO A O 1
ATOM 4399 N N . VAL A 1 530 ? -6.786 10.000 -44.461 1.00 36.62 530 VAL A N 1
ATOM 4400 C CA . VAL A 1 530 ? -6.530 11.160 -45.323 1.00 36.62 530 VAL A CA 1
ATOM 4401 C C . VAL A 1 530 ? -5.853 10.669 -46.600 1.00 36.62 530 VAL A C 1
ATOM 4403 O O . VAL A 1 530 ? -4.634 10.497 -46.667 1.00 36.62 530 VAL A O 1
ATOM 4406 N N . THR A 1 531 ? -6.664 10.415 -47.625 1.00 37.19 531 THR A N 1
ATOM 4407 C CA . THR A 1 531 ? -6.211 10.023 -48.954 1.00 37.19 531 THR A CA 1
ATOM 4408 C C . THR A 1 531 ? -5.509 11.207 -49.604 1.00 37.19 531 THR A C 1
ATOM 4410 O O . THR A 1 531 ? -6.143 12.039 -50.249 1.00 37.19 531 THR A O 1
ATOM 4413 N N . SER A 1 532 ? -4.185 11.221 -49.438 1.00 34.53 532 SER A N 1
ATOM 4414 C CA . SER A 1 532 ? -3.231 12.173 -50.013 1.00 34.53 532 SER A CA 1
ATOM 4415 C C . SER A 1 532 ? -3.290 13.599 -49.431 1.00 34.53 532 SER A C 1
ATOM 4417 O O . SER A 1 532 ? -4.367 14.154 -49.221 1.00 34.53 532 SER A O 1
ATOM 4419 N N . PRO A 1 533 ? -2.131 14.249 -49.200 1.00 35.19 533 PRO A N 1
ATOM 4420 C CA . PRO A 1 533 ? -2.114 15.658 -48.829 1.00 35.19 533 PRO A CA 1
ATOM 4421 C C . PRO A 1 533 ? -2.654 16.502 -49.995 1.00 35.19 533 PRO A C 1
ATOM 4423 O O . PRO A 1 533 ? -2.295 16.242 -51.151 1.00 35.19 533 PRO A O 1
ATOM 4426 N N . PRO A 1 534 ? -3.477 17.535 -49.738 1.00 35.84 534 PRO A N 1
ATOM 4427 C CA . PRO A 1 534 ? -3.910 18.433 -50.794 1.00 35.84 534 PRO A CA 1
ATOM 4428 C C . PRO A 1 534 ? -2.687 19.161 -51.360 1.00 35.84 534 PRO A C 1
ATOM 4430 O O . PRO A 1 534 ? -1.984 19.874 -50.641 1.00 35.84 534 PRO A O 1
ATOM 4433 N N . LYS A 1 535 ? -2.434 18.997 -52.664 1.00 35.53 535 LYS A N 1
ATOM 4434 C CA . LYS A 1 535 ? -1.456 19.822 -53.382 1.00 35.53 535 LYS A CA 1
ATOM 4435 C C . LYS A 1 535 ? -1.889 21.284 -53.279 1.00 35.53 535 LYS A C 1
ATOM 4437 O O . LYS A 1 535 ? -2.842 21.703 -53.931 1.00 35.53 535 LYS A O 1
ATOM 4442 N N . SER A 1 536 ? -1.167 22.052 -52.470 1.00 35.12 536 SER A N 1
ATOM 4443 C CA . SER A 1 536 ? -1.262 23.508 -52.450 1.00 35.12 536 SER A CA 1
ATOM 4444 C C . SER A 1 536 ? -0.782 24.056 -53.794 1.00 35.12 536 SER A C 1
ATOM 4446 O O . SER A 1 536 ? 0.410 24.016 -54.100 1.00 35.12 536 SER A O 1
ATOM 4448 N N . THR A 1 537 ? -1.708 24.505 -54.641 1.00 32.41 537 THR A N 1
ATOM 4449 C CA . THR A 1 537 ? -1.409 25.343 -55.814 1.00 32.41 537 THR A CA 1
ATOM 4450 C C . THR A 1 537 ? -2.693 25.971 -56.347 1.00 32.41 537 THR A C 1
ATOM 4452 O O . THR A 1 537 ? -3.506 25.257 -56.917 1.00 32.41 537 THR A O 1
ATOM 4455 N N . LYS A 1 538 ? -2.862 27.285 -56.141 1.00 37.19 538 LYS A N 1
ATOM 4456 C CA . LYS A 1 538 ? -3.721 28.280 -56.837 1.00 37.19 538 LYS A CA 1
ATOM 4457 C C . LYS A 1 538 ? -3.488 29.616 -56.105 1.00 37.19 538 LYS A C 1
ATOM 4459 O O . LYS A 1 538 ? -3.520 29.600 -54.881 1.00 37.19 538 LYS A O 1
ATOM 4464 N N . ASN A 1 539 ? -3.266 30.791 -56.698 1.00 35.75 539 ASN A N 1
ATOM 4465 C CA . ASN A 1 539 ? -3.017 31.279 -58.072 1.00 35.75 539 ASN A CA 1
ATOM 4466 C C . ASN A 1 539 ? -2.030 32.488 -57.926 1.00 35.75 539 ASN A C 1
ATOM 4468 O O . ASN A 1 539 ? -1.729 32.850 -56.793 1.00 35.75 539 ASN A O 1
ATOM 4472 N N . VAL A 1 540 ? -1.433 33.143 -58.934 1.00 36.97 540 VAL A N 1
ATOM 4473 C CA . VAL A 1 540 ? -2.005 33.980 -60.021 1.00 36.97 540 VAL A CA 1
ATOM 4474 C C . VAL A 1 540 ? -0.821 34.353 -60.956 1.00 36.97 540 VAL A C 1
ATOM 4476 O O . VAL A 1 540 ? 0.112 34.999 -60.498 1.00 36.97 540 VAL A O 1
ATOM 4479 N N . GLU A 1 541 ? -0.740 33.769 -62.166 1.00 37.59 541 GLU A N 1
ATOM 4480 C CA . GLU A 1 541 ? -0.762 34.439 -63.504 1.00 37.59 541 GLU A CA 1
ATOM 4481 C C . GLU A 1 541 ? 0.636 34.616 -64.176 1.00 37.59 541 GLU A C 1
ATOM 4483 O O . GLU A 1 541 ? 1.636 34.310 -63.532 1.00 37.59 541 GLU A O 1
ATOM 4488 N N . PRO A 1 542 ? 0.742 34.858 -65.509 1.00 37.66 542 PRO A N 1
ATOM 4489 C CA . PRO A 1 542 ? 0.795 33.799 -66.532 1.00 37.66 542 PRO A CA 1
ATOM 4490 C C . PRO A 1 542 ? 2.133 33.831 -67.330 1.00 37.66 542 PRO A C 1
ATOM 4492 O O . PRO A 1 542 ? 2.992 34.665 -67.071 1.00 37.66 542 PRO A O 1
ATOM 4495 N N . ILE A 1 543 ? 2.420 32.933 -68.286 1.00 40.28 543 ILE A N 1
ATOM 4496 C CA . ILE A 1 543 ? 2.144 33.098 -69.739 1.00 40.28 543 ILE A CA 1
ATOM 4497 C C . ILE A 1 543 ? 2.786 31.909 -70.504 1.00 40.28 543 ILE A C 1
ATOM 4499 O O . ILE A 1 543 ? 3.920 31.557 -70.198 1.00 40.28 543 ILE A O 1
ATOM 4503 N N . ASN A 1 544 ? 2.102 31.393 -71.547 1.00 37.34 544 ASN A N 1
ATOM 4504 C CA . ASN A 1 544 ? 2.551 30.402 -72.564 1.00 37.34 544 ASN A CA 1
ATOM 4505 C C . ASN A 1 544 ? 2.947 28.987 -72.051 1.00 37.34 544 ASN A C 1
ATOM 4507 O O . ASN A 1 544 ? 3.568 28.850 -71.010 1.00 37.34 544 ASN A O 1
ATOM 4511 N N . SER A 1 545 ? 2.716 27.851 -72.725 1.00 41.22 545 SER A N 1
ATOM 4512 C CA . SER A 1 545 ? 1.943 27.439 -73.926 1.00 41.22 545 SER A CA 1
ATOM 4513 C C . SER A 1 545 ? 2.156 25.904 -74.072 1.00 41.22 545 SER A C 1
ATOM 4515 O O . SER A 1 545 ? 3.233 25.446 -73.707 1.00 41.22 545 SER A O 1
ATOM 4517 N N . THR A 1 546 ? 1.292 25.013 -74.585 1.00 40.09 546 THR A N 1
ATOM 4518 C CA . THR A 1 546 ? -0.011 25.072 -75.294 1.00 40.09 546 THR A CA 1
ATOM 4519 C C . THR A 1 546 ? -0.605 23.640 -75.371 1.00 40.09 546 THR A C 1
ATOM 4521 O O . THR A 1 546 ? 0.179 22.705 -75.281 1.00 40.09 546 THR A O 1
ATOM 4524 N N . ILE A 1 547 ? -1.909 23.481 -75.702 1.00 45.50 547 ILE A N 1
ATOM 4525 C CA . ILE A 1 547 ? -2.532 22.273 -76.342 1.00 45.50 547 ILE A CA 1
ATOM 4526 C C . ILE A 1 547 ? -2.599 20.982 -75.461 1.00 45.50 547 ILE A C 1
ATOM 4528 O O . ILE A 1 547 ? -1.606 20.575 -74.880 1.00 45.50 547 ILE A O 1
ATOM 4532 N N . ALA A 1 548 ? -3.709 20.230 -75.335 1.00 43.72 548 ALA A N 1
ATOM 4533 C CA . ALA A 1 548 ? -5.101 20.400 -75.787 1.00 43.72 548 ALA A CA 1
ATOM 4534 C C . ALA A 1 548 ? -6.085 19.425 -75.062 1.00 43.72 548 ALA A C 1
ATOM 4536 O O . ALA A 1 548 ? -5.670 18.334 -74.696 1.00 43.72 548 ALA A O 1
ATOM 4537 N N . THR A 1 549 ? -7.350 19.868 -74.889 1.00 42.47 549 THR A N 1
ATOM 4538 C CA . THR A 1 549 ? -8.686 19.172 -74.842 1.00 42.47 549 THR A CA 1
ATOM 4539 C C . THR A 1 549 ? -8.853 17.707 -74.341 1.00 42.47 549 THR A C 1
ATOM 4541 O O . THR A 1 549 ? -7.984 16.874 -74.532 1.00 42.47 549 THR A O 1
ATOM 4544 N N . THR A 1 550 ? -9.967 17.246 -73.733 1.00 42.44 550 THR A N 1
ATOM 4545 C CA . THR A 1 550 ? -11.399 17.682 -73.660 1.00 42.44 550 THR A CA 1
ATOM 4546 C C . THR A 1 550 ? -12.084 16.932 -72.468 1.00 42.44 550 THR A C 1
ATOM 4548 O O . THR A 1 550 ? -11.774 15.762 -72.288 1.00 42.44 550 THR A O 1
ATOM 4551 N N . THR A 1 551 ? -12.810 17.571 -71.521 1.00 41.44 551 THR A N 1
ATOM 4552 C CA . THR A 1 551 ? -14.308 17.586 -71.318 1.00 41.44 551 THR A CA 1
ATOM 4553 C C . THR A 1 551 ? -15.002 16.229 -70.979 1.00 41.44 551 THR A C 1
ATOM 4555 O O . THR A 1 551 ? -14.577 15.210 -71.497 1.00 41.44 551 THR A O 1
ATOM 4558 N N . THR A 1 552 ? -16.082 16.076 -70.174 1.00 40.94 552 THR A N 1
ATOM 4559 C CA . THR A 1 552 ? -17.062 17.005 -69.526 1.00 40.94 552 THR A CA 1
ATOM 4560 C C . THR A 1 552 ? -18.017 16.269 -68.540 1.00 40.94 552 THR A C 1
ATOM 4562 O O . THR A 1 552 ? -18.494 15.207 -68.910 1.00 40.94 552 THR A O 1
ATOM 4565 N N . THR A 1 553 ? -18.354 16.898 -67.388 1.00 39.44 553 THR A N 1
ATOM 4566 C CA . THR A 1 553 ? -19.681 16.965 -66.668 1.00 39.44 553 THR A CA 1
ATOM 4567 C C . THR A 1 553 ? -20.478 15.661 -66.309 1.00 39.44 553 THR A C 1
ATOM 4569 O O . THR A 1 553 ? -20.107 14.583 -66.733 1.00 39.44 553 THR A O 1
ATOM 4572 N N . THR A 1 554 ? -21.549 15.593 -65.478 1.00 39.66 554 THR A N 1
ATOM 4573 C CA . THR A 1 554 ? -22.499 16.586 -64.891 1.00 39.66 554 THR A CA 1
ATOM 4574 C C . THR A 1 554 ? -23.308 16.004 -63.683 1.00 39.66 554 THR A C 1
ATOM 4576 O O . THR A 1 554 ? -23.919 14.956 -63.833 1.00 39.66 554 THR A O 1
ATOM 4579 N N . THR A 1 555 ? -23.370 16.730 -62.545 1.00 39.09 555 THR A N 1
ATOM 4580 C CA . THR A 1 555 ? -24.564 17.155 -61.727 1.00 39.09 555 THR A CA 1
ATOM 4581 C C . THR A 1 555 ? -25.609 16.227 -61.041 1.00 39.09 555 THR A C 1
ATOM 4583 O O . THR A 1 555 ? -26.106 15.284 -61.642 1.00 39.09 555 THR A O 1
ATOM 4586 N N . ASN A 1 556 ? -26.131 16.751 -59.901 1.00 40.62 556 ASN A N 1
ATOM 4587 C CA . ASN A 1 556 ? -27.483 16.593 -59.282 1.00 40.62 556 ASN A CA 1
ATOM 4588 C C . ASN A 1 556 ? -27.815 15.266 -58.547 1.00 40.62 556 ASN A C 1
ATOM 4590 O O . ASN A 1 556 ? -27.307 14.221 -58.921 1.00 40.62 556 ASN A O 1
ATOM 4594 N N . ASN A 1 557 ? -28.702 15.186 -57.533 1.00 40.69 557 ASN A N 1
ATOM 4595 C CA . ASN A 1 557 ? -29.380 16.153 -56.628 1.00 40.69 557 ASN A CA 1
ATOM 4596 C C . ASN A 1 557 ? -30.036 15.367 -55.457 1.00 40.69 557 ASN A C 1
ATOM 4598 O O . ASN A 1 557 ? -30.471 14.244 -55.701 1.00 40.69 557 ASN A O 1
ATOM 4602 N N . ASN A 1 558 ? -30.218 15.962 -54.260 1.00 40.56 558 ASN A N 1
ATOM 4603 C CA . ASN A 1 558 ? -31.520 16.093 -53.543 1.00 40.56 558 ASN A CA 1
ATOM 4604 C C . ASN A 1 558 ? -31.411 16.460 -52.043 1.00 40.56 558 ASN A C 1
ATOM 4606 O O . ASN A 1 558 ? -30.407 16.207 -51.386 1.00 40.56 558 ASN A O 1
ATOM 4610 N N . ASN A 1 559 ? -32.482 17.088 -51.536 1.00 38.88 559 ASN A N 1
ATOM 4611 C CA . ASN A 1 559 ? -32.588 17.800 -50.251 1.00 38.88 559 ASN A CA 1
ATOM 4612 C C . ASN A 1 559 ? -33.490 17.089 -49.211 1.00 38.88 559 ASN A C 1
ATOM 4614 O O . ASN A 1 559 ? -34.155 16.110 -49.541 1.00 38.88 559 ASN A O 1
ATOM 4618 N N . ASN A 1 560 ? -33.623 17.747 -48.040 1.00 36.94 560 ASN A N 1
ATOM 4619 C CA . ASN A 1 560 ? -34.717 17.711 -47.037 1.00 36.94 560 ASN A CA 1
ATOM 4620 C C . ASN A 1 560 ? -34.499 16.807 -45.801 1.00 36.94 560 ASN A C 1
ATOM 4622 O O . ASN A 1 560 ? -33.975 15.711 -45.939 1.00 36.94 560 ASN A O 1
ATOM 4626 N N . SER A 1 561 ? -34.928 17.159 -44.574 1.00 36.03 561 SER A N 1
ATOM 4627 C CA . SER A 1 561 ? -35.343 18.447 -43.949 1.00 36.03 561 SER A CA 1
ATOM 4628 C C . SER A 1 561 ? -35.561 18.245 -42.419 1.00 36.03 561 SER A C 1
ATOM 4630 O O . SER A 1 561 ? -35.315 17.151 -41.926 1.00 36.03 561 SER A O 1
ATOM 4632 N N . TYR A 1 562 ? -36.093 19.258 -41.703 1.00 36.72 562 TYR A N 1
ATOM 4633 C CA . TYR A 1 562 ? -36.522 19.284 -40.275 1.00 36.72 562 TYR A CA 1
ATOM 4634 C C . TYR A 1 562 ? -35.411 19.583 -39.239 1.00 36.72 562 TYR A C 1
ATOM 4636 O O . TYR A 1 562 ? -34.554 18.758 -38.967 1.00 36.72 562 TYR A O 1
ATOM 4644 N N . ILE A 1 563 ? -35.234 20.840 -38.796 1.00 37.22 563 ILE A N 1
ATOM 4645 C CA . ILE A 1 563 ? -36.015 21.647 -37.814 1.00 37.22 563 ILE A CA 1
ATOM 4646 C C . ILE A 1 563 ? -35.656 21.332 -36.347 1.00 37.22 563 ILE A C 1
ATOM 4648 O O . ILE A 1 563 ? -36.199 20.408 -35.758 1.00 37.22 563 ILE A O 1
ATOM 4652 N N . LEU A 1 564 ? -34.818 22.195 -35.747 1.00 32.31 564 LEU A N 1
ATOM 4653 C CA . LEU A 1 564 ? -35.095 22.895 -34.477 1.00 32.31 564 LEU A CA 1
ATOM 4654 C C . LEU A 1 564 ? -34.031 23.987 -34.217 1.00 32.31 564 LEU A C 1
ATOM 4656 O O . LEU A 1 564 ? -32.841 23.718 -34.091 1.00 32.31 564 LEU A O 1
ATOM 4660 N N . LYS A 1 565 ? -34.478 25.246 -34.154 1.00 30.28 565 LYS A N 1
ATOM 4661 C CA . LYS A 1 565 ? -33.757 26.404 -33.589 1.00 30.28 565 LYS A CA 1
ATOM 4662 C C . LYS A 1 565 ? -34.574 26.915 -32.395 1.00 30.28 565 LYS A C 1
ATOM 4664 O O . LYS A 1 565 ? -35.752 26.587 -32.309 1.00 30.28 565 LYS A O 1
ATOM 4669 N N . ILE A 1 566 ? -33.970 27.813 -31.605 1.00 35.09 566 ILE A N 1
ATOM 4670 C CA . ILE A 1 566 ? -34.534 28.558 -30.454 1.00 35.09 566 ILE A CA 1
ATOM 4671 C C . ILE A 1 566 ? -34.295 27.861 -29.100 1.00 35.09 566 ILE A C 1
ATOM 4673 O O . ILE A 1 566 ? -35.132 27.109 -28.619 1.00 35.09 566 ILE A O 1
ATOM 4677 N N . ASN A 1 567 ? -33.170 28.184 -28.444 1.00 33.53 567 ASN A N 1
ATOM 4678 C CA . ASN A 1 567 ? -33.214 29.073 -27.272 1.00 33.53 567 ASN A CA 1
ATOM 4679 C C . ASN A 1 567 ? -31.822 29.523 -26.769 1.00 33.53 567 ASN A C 1
ATOM 4681 O O . ASN A 1 567 ? -30.936 28.706 -26.562 1.00 33.53 567 ASN A O 1
ATOM 4685 N N . PHE A 1 568 ? -31.699 30.841 -26.558 1.00 32.38 568 PHE A N 1
ATOM 4686 C CA . PHE A 1 568 ? -31.061 31.527 -25.417 1.00 32.38 568 PHE A CA 1
ATOM 4687 C C . PHE A 1 568 ? -29.608 31.110 -25.067 1.00 32.38 568 PHE A C 1
ATOM 4689 O O . PHE A 1 568 ? -29.357 30.043 -24.529 1.00 32.38 568 PHE A O 1
ATOM 4696 N N . ILE A 1 569 ? -28.569 31.944 -25.221 1.00 34.59 569 ILE A N 1
ATOM 4697 C CA . ILE A 1 569 ? -28.498 33.397 -24.939 1.00 34.59 569 ILE A CA 1
ATOM 4698 C C . ILE A 1 569 ? -29.229 33.767 -23.633 1.00 34.59 569 ILE A C 1
ATOM 4700 O O . ILE A 1 569 ? -30.009 34.709 -23.593 1.00 34.59 569 ILE A O 1
ATOM 4704 N N . LEU A 1 570 ? -29.000 32.994 -22.561 1.00 30.36 570 LEU A N 1
ATOM 4705 C CA . LEU A 1 570 ? -29.325 33.404 -21.180 1.00 30.36 570 LEU A CA 1
ATOM 4706 C C . LEU A 1 570 ? -28.503 32.692 -20.081 1.00 30.36 570 LEU A C 1
ATOM 4708 O O . LEU A 1 570 ? -28.834 32.791 -18.907 1.00 30.36 570 LEU A O 1
ATOM 4712 N N . ILE A 1 571 ? -27.421 31.988 -20.439 1.00 32.56 571 ILE A N 1
ATOM 4713 C CA . ILE A 1 571 ? -26.556 31.260 -19.482 1.00 32.56 571 ILE A CA 1
ATOM 4714 C C . ILE A 1 571 ? -25.253 32.035 -19.169 1.00 32.56 571 ILE A C 1
ATOM 4716 O O . ILE A 1 571 ? -24.548 31.715 -18.221 1.00 32.56 571 ILE A O 1
ATOM 4720 N N . LEU A 1 572 ? -24.965 33.128 -19.890 1.00 33.00 572 LEU A N 1
ATOM 4721 C CA . LEU A 1 572 ? -23.760 33.955 -19.691 1.00 33.00 572 LEU A CA 1
ATOM 4722 C C . LEU A 1 572 ? -23.893 35.091 -18.651 1.00 33.00 572 LEU A C 1
ATOM 4724 O O . LEU A 1 572 ? -22.953 35.862 -18.491 1.00 33.00 572 LEU A O 1
ATOM 4728 N N . ILE A 1 573 ? -25.043 35.237 -17.979 1.00 34.62 573 ILE A N 1
ATOM 4729 C CA . ILE A 1 573 ? -25.324 36.380 -17.077 1.00 34.62 573 ILE A CA 1
ATOM 4730 C C . ILE A 1 573 ? -25.723 35.941 -15.646 1.00 34.62 573 ILE A C 1
ATOM 4732 O O . ILE A 1 573 ? -25.795 36.776 -14.751 1.00 34.62 573 ILE A O 1
ATOM 4736 N N . LEU A 1 574 ? -25.907 34.638 -15.380 1.00 31.36 574 LEU A N 1
ATOM 4737 C CA . LEU A 1 574 ? -26.417 34.135 -14.087 1.00 31.36 574 LEU A CA 1
ATOM 4738 C C . LEU A 1 574 ? -25.420 33.354 -13.208 1.00 31.36 574 LEU A C 1
ATOM 4740 O O . LEU A 1 574 ? -25.771 32.996 -12.090 1.00 31.36 574 LEU A O 1
ATOM 4744 N N . SER A 1 575 ? -24.173 33.143 -13.640 1.00 30.14 575 SER A N 1
ATOM 4745 C CA . SER A 1 575 ? -23.099 32.580 -12.792 1.00 30.14 575 SER A CA 1
ATOM 4746 C C . SER A 1 575 ? -22.195 33.639 -12.140 1.00 30.14 575 SER A C 1
ATOM 4748 O O . SER A 1 575 ? -21.321 33.306 -11.346 1.00 30.14 575 SER A O 1
ATOM 4750 N N . LEU A 1 576 ? -22.439 34.929 -12.402 1.00 29.48 576 LEU A N 1
ATOM 4751 C CA . LEU A 1 576 ? -21.733 36.069 -11.793 1.00 29.48 576 LEU A CA 1
ATOM 4752 C C . LEU A 1 576 ? -22.246 36.444 -10.382 1.00 29.48 576 LEU A C 1
ATOM 4754 O O . LEU A 1 576 ? -21.933 37.521 -9.883 1.00 29.48 576 LEU A O 1
ATOM 4758 N N . PHE A 1 577 ? -23.019 35.558 -9.743 1.00 30.61 577 PHE A N 1
ATOM 4759 C CA . PHE A 1 577 ? -23.582 35.732 -8.394 1.00 30.61 577 PHE A CA 1
ATOM 4760 C C . PHE A 1 577 ? -23.255 34.584 -7.416 1.00 30.61 577 PHE A C 1
ATOM 4762 O O . PHE A 1 577 ? -23.840 34.504 -6.340 1.00 30.61 577 PHE A O 1
ATOM 4769 N N . SER A 1 578 ? -22.283 33.728 -7.745 1.00 28.19 578 SER A N 1
ATOM 4770 C CA . SER A 1 578 ? -21.727 32.715 -6.829 1.00 28.19 578 SER A CA 1
ATOM 4771 C C . SER A 1 578 ? -20.350 33.151 -6.319 1.00 28.19 578 SER A C 1
ATOM 4773 O O . SER A 1 578 ? -19.343 32.491 -6.559 1.00 28.19 578 SER A O 1
ATOM 4775 N N . LEU A 1 579 ? -20.324 34.323 -5.677 1.00 24.20 579 LEU A N 1
ATOM 4776 C CA . LEU A 1 579 ? -19.136 34.952 -5.095 1.00 24.20 579 LEU A CA 1
ATOM 4777 C C . LEU A 1 579 ? -19.432 35.385 -3.645 1.00 24.20 579 LEU A C 1
ATOM 4779 O O . LEU A 1 579 ? -19.515 36.572 -3.329 1.00 24.20 579 LEU A O 1
ATOM 4783 N N . ILE A 1 580 ? -19.623 34.375 -2.791 1.00 31.98 580 ILE A N 1
ATOM 4784 C CA . ILE A 1 580 ? -19.295 34.356 -1.356 1.00 31.98 580 ILE A CA 1
ATOM 4785 C C . ILE A 1 580 ? -18.541 33.045 -1.135 1.00 31.98 580 ILE A C 1
ATOM 4787 O O . ILE A 1 580 ? -19.043 32.026 -1.662 1.00 31.98 580 ILE A O 1
#

Foldseek 3Di:
DDPPPVVVVVVVVVVVVCCVVVVCPPPPALLLLLLLLLLLFLQLLVLLLQAPQQADQFQDRDPVFAGSDLLLSLLLLLLLLLLCVLLCSDPQLNVLSVVLNVLSVVCNDRDHHCLVPLCCPQPPNLVSSLSSSQPVPPFDDDPDCPLQAPLLSVCNRPDVSSRSLCSSCSCLLPDVLLVVDPPVRSPRSHSCLQGPNCCVVSVDCCSVVVNHPSLPCSNNVQSVLLSQLLSLQSLQPDPCPPPPCLLVLLVLSLLSVLLNVLSCLSRRSRRNVSLCCLCPQQQQVLVQPALLLGLNLQWAEVLSCQQLHLQRHNVSLSVQSDSVRSNSSNLSSQSSVLRVLRFAQVNQDDDPDLCVDDPPRNADDDLVDSDDPQRSHHLSLRPLDPSCVSHFDPPDPNVLSVVLVVVCRVLSNVSSVLSDSVLSRLSSCCSNPVDDRDPVSVVSSVVNVVSSVVSSVSVSVRCNSVNGRPNDDPDRNDSVSSVVSSVVSVDDRDRNDNDDSHTRPSSVVVDDRHSSCCSNVVVVPPDDDPPDDPPDDDDDDDDDDDDDDDDDDDDDDDDDDDDDDDDDPPPVPPVVPPDD

Sequence (580 aa):
MKKINLFYLNLIIFIIFLNFIYGSSEIRSKRIQIQQSSFHFLSATGYRASLTDQEWCEEYQVKTGRDYYWSDFRSMAINYLDLYIALQFDVECEAQLIEFRKFFIENINQPPPFSKNSTIWDTTYLQLALNAFTCGFNGSKIEDFEFVSSDLRTNFNSEPLKQKVWFIIGDYIHSEYKQRENSNRRMDYDSGLYIPFLDKYTGTDYTADQQIRAGYPSYMGRSLWFIFHTVAQRISDSQCENDSNSKEIYNQLTQKVKNFITSFLYQHPCPICREHQISRIFVNDRYAKDPIDNEAIRYYPIEHLLMGGIRGDTYGKLSTLIPTDKKSIAAFFWKLHNAITASVDNGCQCFSEEYEDKSPYKCVFDYKLQIQPQFPRQQRLFPFGKRFEFFLSPDHNYTLFDEIRSQFIPMVTEINQLDSFALRKELFQYWSQGISISKKSQNTINQLLSLISNMTTQFMNSNVLSASYSYQSDLPLQCNLILEKLNASTHSLSTPTIKDAFPPSVCNPYLQPSVCDQQYLYRYFTQPPVTSPPKSTKNVEPINSTIATTTTTTTNNNNNSYILKINFILILILSLFSLI

Radius of gyration: 28.04 Å; Cα contacts (8 Å, |Δi|>4): 695; chains: 1; bounding box: 61×80×99 Å